Protein AF-A0A967Z5V2-F1 (afdb_monomer)

Secondary structure (DSSP, 8-state):
-------------------------------------------------------------------------HHHHHHHHHHHHHHT-GGGGHHHHHHHHT-SSSPPPHHHHHHHHHHHHHTTTS-------HHHHHHHHHHHHHT--------HHHHHHHHHHHHHHHT-GGGHHHHHHHTT-SS----HHHHHHHHHHHHHHTTS--SS---HHHHHHHHHHTT--------------HHHHHHHHHHHHHHTTS-HHHHHHHHHHHTTT-TT-B-TTT--BTTTTB-HHHHHHTT--TGGGGT-HHHHHHHHHHHHHHHHHHHHHTTPPTTSHHHHHHHHHHHHT-HHHHHHHHHHHHHTT----SHHHHHHHHHHTHHHHHHHHHHHHSS---HHHHHHHHHHHHHHHHHHH-S------

Radius of gyration: 32.06 Å; Cα contacts (8 Å, |Δi|>4): 395; chains: 1; bounding box: 73×104×70 Å

Mean predicted aligned error: 20.61 Å

Structure (mmCIF, N/CA/C/O backbone):
data_AF-A0A967Z5V2-F1
#
_entry.id   AF-A0A967Z5V2-F1
#
loop_
_atom_site.group_PDB
_atom_site.id
_atom_site.type_symbol
_atom_site.label_atom_id
_atom_site.label_alt_id
_atom_site.label_comp_id
_atom_site.label_asym_id
_atom_site.label_entity_id
_atom_site.label_seq_id
_atom_site.pdbx_PDB_ins_code
_atom_site.Cartn_x
_atom_site.Cartn_y
_atom_site.Cartn_z
_atom_site.occupancy
_atom_site.B_iso_or_equiv
_atom_site.auth_seq_id
_atom_site.auth_comp_id
_atom_site.auth_asym_id
_atom_site.auth_atom_id
_atom_site.pdbx_PDB_model_num
ATOM 1 N N . MET A 1 1 ? -9.690 -40.689 37.934 1.00 32.94 1 MET A N 1
ATOM 2 C CA . MET A 1 1 ? -8.484 -40.834 38.774 1.00 32.94 1 MET A CA 1
ATOM 3 C C . MET A 1 1 ? -7.448 -39.898 38.185 1.00 32.94 1 MET A C 1
ATOM 5 O O . MET A 1 1 ? -6.985 -40.228 37.106 1.00 32.94 1 MET A O 1
ATOM 9 N N . ILE A 1 2 ? -7.162 -38.769 38.852 1.00 35.41 2 ILE A N 1
ATOM 10 C CA . ILE A 1 2 ? -6.239 -37.698 38.407 1.00 35.41 2 ILE A CA 1
ATOM 11 C C . ILE A 1 2 ? -6.717 -37.036 37.087 1.00 35.41 2 ILE A C 1
ATOM 13 O O . ILE A 1 2 ? -6.648 -37.658 36.034 1.00 35.41 2 ILE A O 1
ATOM 17 N N . ASP A 1 3 ? -7.366 -35.870 37.028 1.00 33.66 3 ASP A N 1
ATOM 18 C CA . ASP A 1 3 ? -7.428 -34.657 37.876 1.00 33.66 3 ASP A CA 1
ATOM 19 C C . ASP A 1 3 ? -6.303 -33.624 37.642 1.00 33.66 3 ASP A C 1
ATOM 21 O O . ASP A 1 3 ? -5.166 -33.997 37.370 1.00 33.66 3 ASP A O 1
ATOM 25 N N . LEU A 1 4 ? -6.678 -32.342 37.765 1.00 36.19 4 LEU A N 1
ATOM 26 C CA . LEU A 1 4 ? -5.901 -31.099 37.626 1.00 36.19 4 LEU A CA 1
ATOM 27 C C . LEU A 1 4 ? -5.183 -30.845 36.282 1.00 36.19 4 LEU A C 1
ATOM 29 O O . LEU A 1 4 ? -4.188 -31.477 35.945 1.00 36.19 4 LEU A O 1
ATOM 33 N N . PHE A 1 5 ? -5.634 -29.809 35.565 1.00 34.53 5 PHE A N 1
ATOM 34 C CA . PHE A 1 5 ? -4.897 -28.534 35.483 1.00 34.53 5 PHE A CA 1
ATOM 35 C C . PHE A 1 5 ? -5.793 -27.438 34.882 1.00 34.53 5 PHE A C 1
ATOM 37 O O . PHE A 1 5 ? -6.300 -27.573 33.769 1.00 34.53 5 PHE A O 1
ATOM 44 N N . GLU A 1 6 ? -5.970 -26.345 35.620 1.00 39.94 6 GLU A N 1
ATOM 45 C CA . GLU A 1 6 ? -6.550 -25.100 35.114 1.00 39.94 6 GLU A CA 1
ATOM 46 C C . GLU A 1 6 ? -5.438 -24.287 34.422 1.00 39.94 6 GLU A C 1
ATOM 48 O O . GLU A 1 6 ? -4.336 -24.178 34.960 1.00 39.94 6 GLU A O 1
ATOM 53 N N . GLU A 1 7 ? -5.694 -23.722 33.236 1.00 40.81 7 GLU A N 1
ATOM 54 C CA . GLU A 1 7 ? -4.799 -22.723 32.624 1.00 40.81 7 GLU A CA 1
ATOM 55 C C . GLU A 1 7 ? -5.386 -21.319 32.828 1.00 40.81 7 GLU A C 1
ATOM 57 O O . GLU A 1 7 ? -6.414 -20.964 32.246 1.00 40.81 7 GLU A O 1
ATOM 62 N N . GLU A 1 8 ? -4.712 -20.521 33.658 1.00 39.97 8 GLU A N 1
ATOM 63 C CA . GLU A 1 8 ? -5.043 -19.119 33.928 1.00 39.97 8 GLU A CA 1
ATOM 64 C C . GLU A 1 8 ? -4.917 -18.222 32.676 1.00 39.97 8 GLU A C 1
ATOM 66 O O . GLU A 1 8 ? -4.163 -18.524 31.740 1.00 39.97 8 GLU A O 1
ATOM 71 N N . PRO A 1 9 ? -5.632 -17.080 32.624 1.00 34.69 9 PRO A N 1
ATOM 72 C CA . PRO A 1 9 ? -5.496 -16.135 31.525 1.00 34.69 9 PRO A CA 1
ATOM 73 C C . PRO A 1 9 ? -4.104 -15.489 31.522 1.00 34.69 9 PRO A C 1
ATOM 75 O O . PRO A 1 9 ? -3.750 -14.745 32.429 1.00 34.69 9 PRO A O 1
ATOM 78 N N . LEU A 1 10 ? -3.341 -15.710 30.446 1.00 33.59 10 LEU A N 1
ATOM 79 C CA . LEU A 1 10 ? -2.061 -15.034 30.211 1.00 33.59 10 LEU A CA 1
ATOM 80 C C . LEU A 1 10 ? -2.239 -13.511 30.100 1.00 33.59 10 LEU A C 1
ATOM 82 O O . LEU A 1 10 ? -2.498 -12.982 29.010 1.00 33.59 10 LEU A O 1
ATOM 86 N N . GLU A 1 11 ? -2.035 -12.807 31.210 1.00 33.47 11 GLU A N 1
ATOM 87 C CA . GLU A 1 11 ? -1.727 -11.384 31.187 1.00 33.47 11 GLU A CA 1
ATOM 88 C C . GLU A 1 11 ? -0.411 -11.152 30.432 1.00 33.47 11 GLU A C 1
ATOM 90 O O . GLU A 1 11 ? 0.522 -11.958 30.466 1.00 33.47 11 GLU A O 1
ATOM 95 N N . VAL A 1 12 ? -0.355 -10.056 29.677 1.00 33.88 12 VAL A N 1
ATOM 96 C CA . VAL A 1 12 ? 0.821 -9.689 28.884 1.00 33.88 12 VAL A CA 1
ATOM 97 C C . VAL A 1 12 ? 1.382 -8.406 29.465 1.00 33.88 12 VAL A C 1
ATOM 99 O O . VAL A 1 12 ? 1.051 -7.315 28.997 1.00 33.88 12 VAL A O 1
ATOM 102 N N . GLU A 1 13 ? 2.236 -8.552 30.477 1.00 32.06 13 GLU A N 1
ATOM 103 C CA . GLU A 1 13 ? 3.107 -7.462 30.905 1.00 32.06 13 GLU A CA 1
ATOM 104 C C . GLU A 1 13 ? 3.908 -6.950 29.702 1.00 32.06 13 GLU A C 1
ATOM 106 O O . GLU A 1 13 ? 4.476 -7.721 28.917 1.00 32.06 13 GLU A O 1
ATOM 111 N N . MET A 1 14 ? 3.938 -5.628 29.542 1.00 29.98 14 MET A N 1
ATOM 112 C CA . MET A 1 14 ? 4.887 -4.982 28.649 1.00 29.98 14 MET A CA 1
ATOM 113 C C . MET A 1 14 ? 6.067 -4.523 29.492 1.00 29.98 14 MET A C 1
ATOM 115 O O . MET A 1 14 ? 5.943 -3.551 30.228 1.00 29.98 14 MET A O 1
ATOM 119 N N . TYR A 1 15 ? 7.201 -5.204 29.354 1.00 30.62 15 TYR A N 1
ATOM 120 C CA . TYR A 1 15 ? 8.469 -4.639 29.795 1.00 30.62 15 TYR A CA 1
ATOM 121 C C . TYR A 1 15 ? 8.799 -3.435 28.906 1.00 30.62 15 TYR A C 1
ATOM 123 O O . TYR A 1 15 ? 8.935 -3.577 27.684 1.00 30.62 15 TYR A O 1
ATOM 131 N N . ASP A 1 16 ? 8.874 -2.268 29.541 1.00 34.50 16 ASP A N 1
ATOM 132 C CA . ASP A 1 16 ? 9.609 -1.103 29.050 1.00 34.50 16 ASP A CA 1
ATOM 133 C C . ASP A 1 16 ? 11.132 -1.369 29.142 1.00 34.50 16 ASP A C 1
ATOM 135 O O . ASP A 1 16 ? 11.561 -2.517 29.266 1.00 34.50 16 ASP A O 1
ATOM 139 N N . GLU A 1 17 ? 11.930 -0.300 29.077 1.00 33.25 17 GLU A N 1
ATOM 140 C CA . GLU A 1 17 ? 13.398 -0.256 29.159 1.00 33.25 17 GLU A CA 1
ATOM 141 C C . GLU A 1 17 ? 14.140 -0.481 27.826 1.00 33.25 17 GLU A C 1
ATOM 143 O O . GLU A 1 17 ? 14.387 -1.590 27.354 1.00 33.25 17 GLU A O 1
ATOM 148 N N . TYR A 1 18 ? 14.524 0.643 27.216 1.00 31.59 18 TYR A N 1
ATOM 149 C CA . TYR A 1 18 ? 15.940 0.956 27.016 1.00 31.59 18 TYR A CA 1
ATOM 150 C C . TYR A 1 18 ? 16.117 2.473 27.097 1.00 31.59 18 TYR A C 1
ATOM 152 O O . TYR A 1 18 ? 15.505 3.218 26.328 1.00 31.59 18 TYR A O 1
ATOM 160 N N . GLU A 1 19 ? 16.932 2.904 28.051 1.00 38.19 19 GLU A N 1
ATOM 161 C CA . GLU A 1 19 ? 17.383 4.284 28.213 1.00 38.19 19 GLU A CA 1
ATOM 162 C C . GLU A 1 19 ? 18.448 4.627 27.155 1.00 38.19 19 GLU A C 1
ATOM 164 O O . GLU A 1 19 ? 19.164 3.748 26.675 1.00 38.19 19 GLU A O 1
ATOM 169 N N . ASP A 1 20 ? 18.574 5.912 26.827 1.00 34.47 20 ASP A N 1
ATOM 170 C CA . ASP A 1 20 ? 19.781 6.516 26.249 1.00 34.47 20 ASP A CA 1
ATOM 171 C C . ASP A 1 20 ? 19.957 7.864 26.978 1.00 34.47 20 ASP A C 1
ATOM 173 O O . ASP A 1 20 ? 19.098 8.745 26.878 1.00 34.47 20 ASP A O 1
ATOM 177 N N . GLU A 1 21 ? 21.020 7.984 27.777 1.00 34.78 21 GLU A N 1
ATOM 178 C CA . GLU A 1 21 ? 21.309 9.139 28.648 1.00 34.78 21 GLU A CA 1
ATOM 179 C C . GLU A 1 21 ? 21.893 10.356 27.877 1.00 34.78 21 GLU A C 1
ATOM 181 O O . GLU A 1 21 ? 22.185 10.251 26.679 1.00 34.78 21 GLU A O 1
ATOM 186 N N . PRO A 1 22 ? 22.009 11.551 28.499 1.00 39.06 22 PRO A N 1
ATOM 187 C CA . PRO A 1 22 ? 22.212 12.800 27.764 1.00 39.06 22 PRO A CA 1
ATOM 188 C C . PRO A 1 22 ? 23.642 13.014 27.244 1.00 39.06 22 PRO A C 1
ATOM 190 O O . PRO A 1 22 ? 24.626 12.507 27.778 1.00 39.06 22 PRO A O 1
ATOM 193 N N . LEU A 1 23 ? 23.752 13.877 26.228 1.00 33.34 23 LEU A N 1
ATOM 194 C CA . LEU A 1 23 ? 25.000 14.551 25.867 1.00 33.34 23 LEU A CA 1
ATOM 195 C C . LEU A 1 23 ? 24.922 16.004 26.327 1.00 33.34 23 LEU A C 1
ATOM 197 O O . LEU A 1 23 ? 24.258 16.826 25.696 1.00 33.34 23 LEU A O 1
ATOM 201 N N . ASP A 1 24 ? 25.595 16.270 27.438 1.00 30.81 24 ASP A N 1
ATOM 202 C CA . ASP A 1 24 ? 25.698 17.584 28.064 1.00 30.81 24 ASP A CA 1
ATOM 203 C C . ASP A 1 24 ? 26.982 18.329 27.633 1.00 30.81 24 ASP A C 1
ATOM 205 O O . ASP A 1 24 ? 27.821 17.778 26.916 1.00 30.81 24 ASP A O 1
ATOM 209 N N . ALA A 1 25 ? 27.138 19.560 28.126 1.00 30.19 25 ALA A N 1
ATOM 210 C CA . ALA A 1 25 ? 28.312 20.434 28.014 1.00 30.19 25 ALA A CA 1
ATOM 211 C C . ALA A 1 25 ? 28.690 20.961 26.607 1.00 30.19 25 ALA A C 1
ATOM 213 O O . ALA A 1 25 ? 29.341 20.302 25.796 1.00 30.19 25 ALA A O 1
ATOM 214 N N . PHE A 1 26 ? 28.448 22.259 26.405 1.00 27.34 26 PHE A N 1
ATOM 215 C CA . PHE A 1 26 ? 29.510 23.251 26.644 1.00 27.34 26 PHE A CA 1
ATOM 216 C C . PHE A 1 26 ? 28.914 24.557 27.210 1.00 27.34 26 PHE A C 1
ATOM 218 O O . PHE A 1 26 ? 27.790 24.920 26.866 1.00 27.34 26 PHE A O 1
ATOM 225 N N . SER A 1 27 ? 29.672 25.227 28.085 1.00 30.36 27 SER A N 1
ATOM 226 C CA . SER A 1 27 ? 29.456 26.591 28.611 1.00 30.36 27 SER A CA 1
ATOM 227 C C . SER A 1 27 ? 29.681 27.660 27.507 1.00 30.36 27 SER A C 1
ATOM 229 O O . SER A 1 27 ? 29.982 27.291 26.371 1.00 30.36 27 SER A O 1
ATOM 231 N N . GLU A 1 28 ? 29.507 28.984 27.653 1.00 34.91 28 GLU A N 1
ATOM 232 C CA . GLU A 1 28 ? 29.630 29.979 28.756 1.00 34.91 28 GLU A CA 1
ATOM 233 C C . GLU A 1 28 ? 28.909 31.288 28.268 1.00 34.91 28 GLU A C 1
ATOM 235 O O . GLU A 1 28 ? 28.615 31.368 27.072 1.00 34.91 28 GLU A O 1
ATOM 240 N N . VAL A 1 29 ? 28.561 32.360 29.006 1.00 33.25 29 VAL A N 1
ATOM 241 C CA . VAL A 1 29 ? 28.863 32.894 30.364 1.00 33.25 29 VAL A CA 1
ATOM 242 C C . VAL A 1 29 ? 27.535 33.440 31.001 1.00 33.25 29 VAL A C 1
ATOM 244 O O . VAL A 1 29 ? 26.479 32.873 30.722 1.00 33.25 29 VAL A O 1
ATOM 247 N N . ASP A 1 30 ? 27.561 34.524 31.800 1.00 31.36 30 ASP A N 1
ATOM 248 C CA . ASP A 1 30 ? 26.495 35.026 32.705 1.00 31.36 30 ASP A CA 1
ATOM 249 C C . ASP A 1 30 ? 25.975 36.471 32.385 1.00 31.36 30 ASP A C 1
ATOM 251 O O . ASP A 1 30 ? 26.109 36.935 31.253 1.00 31.36 30 ASP A O 1
ATOM 255 N N . GLU A 1 31 ? 25.421 37.157 33.411 1.00 37.91 31 GLU A N 1
ATOM 256 C CA . GLU A 1 31 ? 24.871 38.542 33.504 1.00 37.91 31 GLU A CA 1
ATOM 257 C C . GLU A 1 31 ? 23.437 38.702 32.921 1.00 37.91 31 GLU A C 1
ATOM 259 O O . GLU A 1 31 ? 23.212 38.577 31.719 1.00 37.91 31 GLU A O 1
ATOM 264 N N . GLU A 1 32 ? 22.351 38.781 33.718 1.00 37.00 32 GLU A N 1
ATOM 265 C CA . GLU A 1 32 ? 21.925 39.846 34.675 1.00 37.00 32 GLU A CA 1
ATOM 266 C C . GLU A 1 32 ? 21.858 41.243 33.999 1.00 37.00 32 GLU A C 1
ATOM 268 O O . GLU A 1 32 ? 22.743 41.611 33.238 1.00 37.00 32 GLU A O 1
ATOM 273 N N . ASP A 1 33 ? 20.812 42.071 34.138 1.00 34.88 33 ASP A N 1
ATOM 274 C CA . ASP A 1 33 ? 19.979 42.355 35.321 1.00 34.88 33 ASP A CA 1
ATOM 275 C C . ASP A 1 33 ? 18.651 43.097 34.941 1.00 34.88 33 ASP A C 1
ATOM 277 O O . ASP A 1 33 ? 18.453 43.456 33.778 1.00 34.88 33 ASP A O 1
ATOM 281 N N . GLY A 1 34 ? 17.767 43.392 35.910 1.00 32.72 34 GLY A N 1
ATOM 282 C CA . GLY A 1 34 ? 16.680 44.398 35.817 1.00 32.72 34 GLY A CA 1
ATOM 283 C C . GLY A 1 34 ? 15.344 43.939 35.188 1.00 32.72 34 GLY A C 1
ATOM 284 O O . GLY A 1 34 ? 15.152 44.013 33.978 1.00 32.72 34 GLY A O 1
ATOM 285 N N . LEU A 1 35 ? 14.411 43.359 35.956 1.00 33.91 35 LEU A N 1
ATOM 286 C CA . LEU A 1 35 ? 13.369 44.015 36.784 1.00 33.91 35 LEU A CA 1
ATOM 287 C C . LEU A 1 35 ? 12.116 44.521 36.030 1.00 33.91 35 LEU A C 1
ATOM 289 O O . LEU A 1 35 ? 12.175 45.391 35.167 1.00 33.91 35 LEU A O 1
ATOM 293 N N . PHE A 1 36 ? 10.958 43.985 36.437 1.00 31.61 36 PHE A N 1
ATOM 294 C CA . PHE A 1 36 ? 9.620 44.535 36.182 1.00 31.61 36 PHE A CA 1
ATOM 295 C C . PHE A 1 36 ? 9.278 45.582 37.252 1.00 31.61 36 PHE A C 1
ATOM 297 O O . PHE A 1 36 ? 9.612 45.378 38.417 1.00 31.61 36 PHE A O 1
ATOM 304 N N . GLU A 1 37 ? 8.476 46.585 36.892 1.00 38.09 37 GLU A N 1
ATOM 305 C CA . GLU A 1 37 ? 7.497 47.171 37.816 1.00 38.09 37 GLU A CA 1
ATOM 306 C C . GLU A 1 37 ? 6.093 47.110 37.196 1.00 38.09 37 GLU A C 1
ATOM 308 O O . GLU A 1 37 ? 5.910 47.161 35.978 1.00 38.09 37 GLU A O 1
ATOM 313 N N . GLU A 1 38 ? 5.117 46.912 38.074 1.00 42.31 38 GLU A N 1
ATOM 314 C CA . GLU A 1 38 ? 3.677 46.814 37.821 1.00 42.31 38 GLU A CA 1
ATOM 315 C C . GLU A 1 38 ? 3.027 48.202 38.043 1.00 42.31 38 GLU A C 1
ATOM 317 O O . GLU A 1 38 ? 3.719 49.092 38.525 1.00 42.31 38 GLU A O 1
ATOM 322 N N . PHE A 1 39 ? 1.751 48.413 37.677 1.00 29.97 39 PHE A N 1
ATOM 323 C CA . PHE A 1 39 ? 0.719 49.157 38.452 1.00 29.97 39 PHE A CA 1
ATOM 324 C C . PHE A 1 39 ? -0.525 49.549 37.610 1.00 29.97 39 PHE A C 1
ATOM 326 O O . PHE A 1 39 ? -0.437 50.299 36.644 1.00 29.97 39 PHE A O 1
ATOM 333 N N . GLU A 1 40 ? -1.670 49.010 38.043 1.00 34.91 40 GLU A N 1
ATOM 334 C CA . GLU A 1 40 ? -3.048 49.554 38.131 1.00 34.91 40 GLU A CA 1
ATOM 335 C C . GLU A 1 40 ? -3.660 50.519 37.075 1.00 34.91 40 GLU A C 1
ATOM 337 O O . GLU A 1 40 ? -3.179 51.619 36.811 1.00 34.91 40 GLU A O 1
ATOM 342 N N . GLU A 1 41 ? -4.870 50.160 36.610 1.00 41.03 41 GLU A N 1
ATOM 343 C CA . GLU A 1 41 ? -5.928 51.105 36.184 1.00 41.03 41 GLU A CA 1
ATOM 344 C C . GLU A 1 41 ? -6.641 51.713 37.417 1.00 41.03 41 GLU A C 1
ATOM 346 O O . GLU A 1 41 ? -6.589 51.124 38.500 1.00 41.03 41 GLU A O 1
ATOM 351 N N . PRO A 1 42 ? -7.402 52.822 37.278 1.00 43.06 42 PRO A N 1
ATOM 352 C CA . PRO A 1 42 ? -8.865 52.633 37.297 1.00 43.06 42 PRO A CA 1
ATOM 353 C C . PRO A 1 42 ? -9.696 53.581 36.386 1.00 43.06 42 PRO A C 1
ATOM 355 O O . PRO A 1 42 ? -9.179 54.373 35.604 1.00 43.06 42 PRO A O 1
ATOM 358 N N . LEU A 1 43 ? -11.026 53.429 36.486 1.00 34.69 43 LEU A N 1
ATOM 359 C CA . LEU A 1 43 ? -12.097 53.876 35.574 1.00 34.69 43 LEU A CA 1
ATOM 360 C C . LEU A 1 43 ? -12.671 55.300 35.820 1.00 34.69 43 LEU A C 1
ATOM 362 O O . LEU A 1 43 ? -12.351 55.954 36.808 1.00 34.69 43 LEU A O 1
ATOM 366 N N . THR A 1 44 ? -13.671 55.662 34.988 1.00 34.72 44 THR A N 1
ATOM 367 C CA . THR A 1 44 ? -14.616 56.821 35.036 1.00 34.72 44 THR A CA 1
ATOM 368 C C . THR A 1 44 ? -14.099 58.144 34.428 1.00 34.72 44 THR A C 1
ATOM 370 O O . THR A 1 44 ? -12.896 58.349 34.346 1.00 34.72 44 THR A O 1
ATOM 373 N N . GLU A 1 45 ? -14.926 59.053 33.879 1.00 32.72 45 GLU A N 1
ATOM 374 C CA . GLU A 1 45 ? -16.402 59.209 33.904 1.00 32.72 45 GLU A CA 1
ATOM 375 C C . GLU A 1 45 ? -16.985 59.679 32.530 1.00 32.72 45 GLU A C 1
ATOM 377 O O . GLU A 1 45 ? -16.248 59.872 31.565 1.00 32.72 45 GLU A O 1
ATOM 382 N N . SER A 1 46 ? -18.315 59.812 32.404 1.00 34.06 46 SER A N 1
ATOM 383 C CA . SER A 1 46 ? -19.085 59.955 31.145 1.00 34.06 46 SER A CA 1
ATOM 384 C C . SER A 1 46 ? -19.665 61.353 30.854 1.00 34.06 46 SER A C 1
ATOM 386 O O . SER A 1 46 ? -20.083 62.027 31.792 1.00 34.06 46 SER A O 1
ATOM 388 N N . VAL A 1 47 ? -19.892 61.711 29.572 1.00 30.95 47 VAL A N 1
ATOM 389 C CA . VAL A 1 47 ? -20.809 62.814 29.173 1.00 30.95 47 VAL A CA 1
ATOM 390 C C . VAL A 1 47 ? -21.647 62.502 27.906 1.00 30.95 47 VAL A C 1
ATOM 392 O O . VAL A 1 47 ? -21.097 62.367 26.821 1.00 30.95 47 VAL A O 1
ATOM 395 N N . ALA A 1 48 ? -22.973 62.442 28.104 1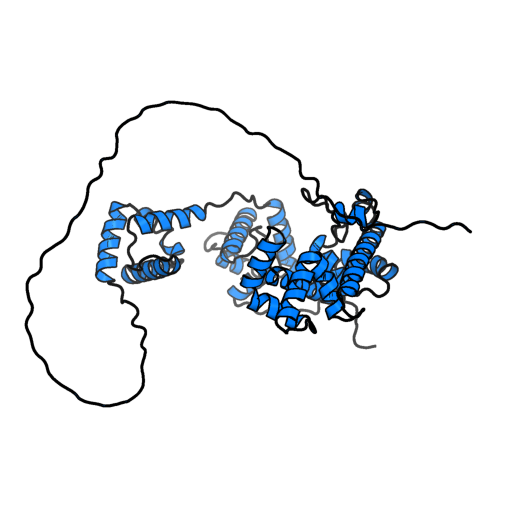.00 31.70 48 ALA A N 1
ATOM 396 C CA . ALA A 1 48 ? -24.151 62.749 27.251 1.00 31.70 48 ALA A CA 1
ATOM 397 C C . ALA A 1 48 ? -24.229 62.523 25.708 1.00 31.70 48 ALA A C 1
ATOM 399 O O . ALA A 1 48 ? -23.358 62.898 24.931 1.00 31.70 48 ALA A O 1
ATOM 400 N N . PHE A 1 49 ? -25.430 62.083 25.286 1.00 34.72 49 PHE A N 1
ATOM 401 C CA . PHE A 1 49 ? -26.032 62.156 23.935 1.00 34.72 49 PHE A CA 1
ATOM 402 C C . PHE A 1 49 ? -27.265 63.089 23.941 1.00 34.72 49 PHE A C 1
ATOM 404 O O . PHE A 1 49 ? -27.833 63.320 25.011 1.00 34.72 49 PHE A O 1
ATOM 411 N N . PRO A 1 50 ? -27.676 63.607 22.767 1.00 43.44 50 PRO A N 1
ATOM 412 C CA . PRO A 1 50 ? -29.083 63.511 22.299 1.00 43.44 50 PRO A CA 1
ATOM 413 C C . PRO A 1 50 ? -29.197 63.326 20.752 1.00 43.44 50 PRO A C 1
ATOM 415 O O . PRO A 1 50 ? -28.186 63.468 20.070 1.00 43.44 50 PRO A O 1
ATOM 418 N N . GLU A 1 51 ? -30.325 63.067 20.062 1.00 37.50 51 GLU A N 1
ATOM 419 C CA . GLU A 1 51 ? -31.682 62.506 20.322 1.00 37.50 51 GLU A CA 1
ATOM 420 C C . GLU A 1 51 ? -32.361 62.196 18.941 1.00 37.50 51 GLU A C 1
ATOM 422 O O . GLU A 1 51 ? -31.748 62.451 17.905 1.00 37.50 51 GLU A O 1
ATOM 427 N N . SER A 1 52 ? -33.626 61.724 18.914 1.00 33.69 52 SER A N 1
ATOM 428 C CA . SER A 1 52 ? -34.525 61.454 17.744 1.00 33.69 52 SER A CA 1
ATOM 429 C C . SER A 1 52 ? -34.172 60.245 16.826 1.00 33.69 52 SER A C 1
ATOM 431 O O . SER A 1 52 ? -33.013 60.107 16.451 1.00 33.69 52 SER A O 1
ATOM 433 N N . MET A 1 53 ? -35.037 59.264 16.473 1.00 31.27 53 MET A N 1
ATOM 434 C CA . MET A 1 53 ? -36.523 59.084 16.459 1.00 31.27 53 MET A CA 1
ATOM 435 C C . MET A 1 53 ? -37.221 59.753 15.245 1.00 31.27 53 MET A C 1
ATOM 437 O O . MET A 1 53 ? -36.824 60.857 14.884 1.00 31.27 53 MET A O 1
ATOM 441 N N . ASP A 1 54 ? -38.250 59.201 14.577 1.00 34.12 54 ASP A N 1
ATOM 442 C CA . ASP A 1 54 ? -38.975 57.907 14.704 1.00 34.12 54 ASP A CA 1
ATOM 443 C C . ASP A 1 54 ? -38.397 56.824 13.731 1.00 34.12 54 ASP A C 1
ATOM 445 O O . ASP A 1 54 ? -37.176 56.689 13.739 1.00 34.12 54 ASP A O 1
ATOM 449 N N . GLU A 1 55 ? -39.055 55.962 12.923 1.00 38.69 55 GLU A N 1
ATOM 450 C CA . GLU A 1 55 ? -40.460 55.670 12.523 1.00 38.69 55 GLU A CA 1
ATOM 451 C C . GLU A 1 55 ? -40.598 54.177 12.070 1.00 38.69 55 GLU A C 1
ATOM 453 O O . GLU A 1 55 ? -39.611 53.440 12.075 1.00 38.69 55 GLU A O 1
ATOM 458 N N . TYR A 1 56 ? -41.805 53.692 11.726 1.00 32.38 56 TYR A N 1
ATOM 459 C CA . TYR A 1 56 ? -42.132 52.280 11.401 1.00 32.38 56 TYR A CA 1
ATOM 460 C C . TYR A 1 56 ? -42.591 52.072 9.939 1.00 32.38 56 TYR A C 1
ATOM 462 O O . TYR A 1 56 ? -43.308 52.907 9.394 1.00 32.38 56 TYR A O 1
ATOM 470 N N . GLY A 1 57 ? -42.310 50.898 9.352 1.00 28.86 57 GLY A N 1
ATOM 471 C CA . GLY A 1 57 ? -42.920 50.444 8.090 1.00 28.86 57 GLY A CA 1
ATOM 472 C C . GLY A 1 57 ? -42.522 49.014 7.692 1.00 28.86 57 GLY A C 1
ATOM 473 O O . GLY A 1 57 ? -41.345 48.671 7.722 1.00 28.86 57 GLY A O 1
ATOM 474 N N . GLU A 1 58 ? -43.501 48.178 7.337 1.00 40.88 58 GLU A N 1
ATOM 475 C CA . GLU A 1 58 ? -43.311 46.779 6.909 1.00 40.88 58 GLU A CA 1
ATOM 476 C C . GLU A 1 58 ? -43.036 46.671 5.398 1.00 40.88 58 GLU A C 1
ATOM 478 O O . GLU A 1 58 ? -43.612 47.435 4.623 1.00 40.88 58 GLU A O 1
ATOM 483 N N . LEU A 1 59 ? -42.251 45.669 4.975 1.00 32.53 59 LEU A N 1
ATOM 484 C CA . LEU A 1 59 ? -42.612 44.722 3.901 1.00 32.53 59 LEU A CA 1
ATOM 485 C C . LEU A 1 59 ? -41.594 43.565 3.809 1.00 32.53 59 LEU A C 1
ATOM 487 O O . LEU A 1 59 ? -40.452 43.690 4.246 1.00 32.53 59 LEU A O 1
ATOM 491 N N . GLU A 1 60 ? -42.037 42.432 3.262 1.00 47.44 60 GLU A N 1
ATOM 492 C CA . GLU A 1 60 ? -41.332 41.142 3.210 1.00 47.44 60 GLU A CA 1
ATOM 493 C C . GLU A 1 60 ? -41.095 40.739 1.742 1.00 47.44 60 GLU A C 1
ATOM 495 O O . GLU A 1 60 ? -42.063 40.557 1.006 1.00 47.44 60 GLU A O 1
ATOM 500 N N . GLU A 1 61 ? -39.835 40.601 1.303 1.00 36.41 61 GLU A N 1
ATOM 501 C CA . GLU A 1 61 ? -39.479 39.925 0.041 1.00 36.41 61 GLU A CA 1
ATOM 502 C C . GLU A 1 61 ? -38.013 39.419 0.056 1.00 36.41 61 GLU A C 1
ATOM 504 O O . GLU A 1 61 ? -37.168 39.951 0.778 1.00 36.41 61 GLU A O 1
ATOM 509 N N . ASP A 1 62 ? -37.734 38.344 -0.691 1.00 37.62 62 ASP A N 1
ATOM 510 C CA . ASP A 1 62 ? -36.519 37.508 -0.602 1.00 37.62 62 ASP A CA 1
ATOM 511 C C . ASP A 1 62 ? -35.309 37.979 -1.457 1.00 37.62 62 ASP A C 1
ATOM 513 O O . ASP A 1 62 ? -35.467 38.713 -2.428 1.00 37.62 62 ASP A O 1
ATOM 517 N N . LEU A 1 63 ? -34.129 37.377 -1.184 1.00 42.09 63 LEU A N 1
ATOM 518 C CA . LEU A 1 63 ? -32.870 37.366 -1.982 1.00 42.09 63 LEU A CA 1
ATOM 519 C C . LEU A 1 63 ? -32.107 38.717 -2.020 1.00 42.09 63 LEU A C 1
ATOM 521 O O . LEU A 1 63 ? -32.617 39.722 -2.489 1.00 42.09 63 LEU A O 1
ATOM 525 N N . TYR A 1 64 ? -30.845 38.841 -1.592 1.00 34.81 64 TYR A N 1
ATOM 526 C CA . TYR A 1 64 ? -29.664 38.043 -1.949 1.00 34.81 64 TYR A CA 1
ATOM 527 C C . TYR A 1 64 ? -28.532 38.220 -0.909 1.00 34.81 64 TYR A C 1
ATOM 529 O O . TYR A 1 64 ? -28.080 39.343 -0.691 1.00 34.81 64 TYR A O 1
ATOM 537 N N . ASP A 1 65 ? -27.992 37.127 -0.356 1.00 35.31 65 ASP A N 1
ATOM 538 C CA . ASP A 1 65 ? -26.697 37.148 0.352 1.00 35.31 65 ASP A CA 1
ATOM 539 C C . ASP A 1 65 ? -25.546 37.192 -0.674 1.00 35.31 65 ASP A C 1
ATOM 541 O O . ASP A 1 65 ? -25.017 36.157 -1.093 1.00 35.31 65 ASP A O 1
ATOM 545 N N . GLU A 1 66 ? -25.147 38.391 -1.103 1.00 40.22 66 GLU A N 1
ATOM 546 C CA . GLU A 1 66 ? -23.844 38.582 -1.749 1.00 40.22 66 GLU A CA 1
ATOM 547 C C . GLU A 1 66 ? -22.747 38.664 -0.675 1.00 40.22 66 GLU A C 1
ATOM 549 O O . GLU A 1 66 ? -22.668 39.631 0.085 1.00 40.22 66 GLU A O 1
ATOM 554 N N . GLU A 1 67 ? -21.863 37.659 -0.617 1.00 42.16 67 GLU A N 1
ATOM 555 C CA . GLU A 1 67 ? -20.613 37.754 0.148 1.00 42.16 67 GLU A CA 1
ATOM 556 C C . GLU A 1 67 ? -19.743 38.877 -0.446 1.00 42.16 67 GLU A C 1
ATOM 558 O O . GLU A 1 67 ? -19.013 38.670 -1.419 1.00 42.16 67 GLU A O 1
ATOM 563 N N . ILE A 1 68 ? -19.800 40.070 0.152 1.00 39.97 68 ILE A N 1
ATOM 564 C CA . ILE A 1 68 ? -18.928 41.195 -0.204 1.00 39.97 68 ILE A CA 1
ATOM 565 C C . ILE A 1 68 ? -17.479 40.826 0.170 1.00 39.97 68 ILE A C 1
ATOM 567 O O . ILE A 1 68 ? -17.042 41.043 1.303 1.00 39.97 68 ILE A O 1
ATOM 571 N N . GLU A 1 69 ? -16.710 40.261 -0.774 1.00 49.44 69 GLU A N 1
ATOM 572 C CA . GLU A 1 69 ? -15.249 40.166 -0.634 1.00 49.44 69 GLU A CA 1
ATOM 573 C C . GLU A 1 69 ? -14.697 41.586 -0.407 1.00 49.44 69 GLU A C 1
ATOM 575 O O . GLU A 1 69 ? -14.907 42.461 -1.246 1.00 49.44 69 GLU A O 1
ATOM 580 N N . GLU A 1 70 ? -13.966 41.823 0.696 1.00 56.31 70 GLU A N 1
ATOM 581 C CA . GLU A 1 70 ? -13.281 43.107 0.931 1.00 56.31 70 GLU A CA 1
ATOM 582 C C . GLU A 1 70 ? -12.384 43.449 -0.274 1.00 56.31 70 GLU A C 1
ATOM 584 O O . GLU A 1 70 ? -11.321 42.839 -0.465 1.00 56.31 70 GLU A O 1
ATOM 589 N N . GLU A 1 71 ? -12.803 44.426 -1.086 1.00 69.81 71 GLU A N 1
ATOM 590 C CA . GLU A 1 71 ? -12.063 44.823 -2.279 1.00 69.81 71 GLU A CA 1
ATOM 591 C C . GLU A 1 71 ? -10.685 45.373 -1.886 1.00 69.81 71 GLU A C 1
ATOM 593 O O . GLU A 1 71 ? -10.528 46.195 -0.976 1.00 69.81 71 GLU A O 1
ATOM 598 N N . ILE A 1 72 ? -9.646 44.877 -2.558 1.00 83.00 72 ILE A N 1
ATOM 599 C CA . ILE A 1 72 ? -8.272 45.224 -2.210 1.00 83.00 72 ILE A CA 1
ATOM 600 C C . ILE A 1 72 ? -7.891 46.575 -2.818 1.00 83.00 72 ILE A C 1
ATOM 602 O O . ILE A 1 72 ? -7.976 46.782 -4.022 1.00 83.00 72 ILE A O 1
ATOM 606 N N . ASP A 1 73 ? -7.396 47.481 -1.976 1.00 89.25 73 ASP A N 1
ATOM 607 C CA . ASP A 1 73 ? -6.845 48.785 -2.362 1.00 89.25 73 ASP A CA 1
ATOM 608 C C . ASP A 1 73 ? -5.532 48.596 -3.157 1.00 89.25 73 ASP A C 1
ATOM 610 O O . ASP A 1 73 ? -4.419 48.697 -2.623 1.00 89.25 73 ASP A O 1
ATOM 614 N N . LEU A 1 74 ? -5.677 48.247 -4.443 1.00 82.75 74 LEU A N 1
ATOM 615 C CA . LEU A 1 74 ? -4.592 47.975 -5.393 1.00 82.75 74 LEU A CA 1
ATOM 616 C C . LEU A 1 74 ? -3.638 49.162 -5.498 1.00 82.75 74 LEU A C 1
ATOM 618 O O . LEU A 1 74 ? -2.421 48.996 -5.479 1.00 82.75 74 LEU A O 1
ATOM 622 N N . ASP A 1 75 ? -4.186 50.370 -5.535 1.00 86.88 75 ASP A N 1
ATOM 623 C CA . ASP A 1 75 ? -3.453 51.617 -5.723 1.00 86.88 75 ASP A CA 1
ATOM 624 C C . ASP A 1 75 ? -2.485 51.886 -4.540 1.00 86.88 75 ASP A C 1
ATOM 626 O O . ASP A 1 75 ? -1.303 52.220 -4.707 1.00 86.88 75 ASP A O 1
ATOM 630 N N . LYS A 1 76 ? -2.919 51.614 -3.301 1.00 89.00 76 LYS A N 1
ATOM 631 C CA . LYS A 1 76 ? -2.050 51.548 -2.108 1.00 89.00 76 LYS A CA 1
ATOM 632 C C . LYS A 1 76 ? -1.113 50.347 -2.123 1.00 89.00 76 LYS A C 1
ATOM 634 O O . LYS A 1 76 ? 0.035 50.506 -1.697 1.00 89.00 76 LYS A O 1
ATOM 639 N N . ALA A 1 77 ? -1.552 49.179 -2.593 1.00 90.44 77 ALA A N 1
ATOM 640 C CA . ALA A 1 77 ? -0.719 47.982 -2.660 1.00 90.44 77 ALA A CA 1
ATOM 641 C C . ALA A 1 77 ? 0.486 48.185 -3.594 1.00 90.44 77 ALA A C 1
ATOM 643 O O . ALA A 1 77 ? 1.624 47.978 -3.168 1.00 90.44 77 ALA A O 1
ATOM 644 N N . VAL A 1 78 ? 0.272 48.711 -4.804 1.00 90.06 78 VAL A N 1
ATOM 645 C CA . VAL A 1 78 ? 1.309 49.111 -5.772 1.00 90.06 78 VAL A CA 1
ATOM 646 C C . VAL A 1 78 ? 2.269 50.126 -5.148 1.00 90.06 78 VAL A C 1
ATOM 648 O O . VAL A 1 78 ? 3.479 49.881 -5.080 1.00 90.06 78 VAL A O 1
ATOM 651 N N . ARG A 1 79 ? 1.756 51.236 -4.590 1.00 90.81 79 ARG A N 1
ATOM 652 C CA . ARG A 1 79 ? 2.588 52.250 -3.909 1.00 90.81 79 ARG A CA 1
ATOM 653 C C . ARG A 1 79 ? 3.450 51.656 -2.790 1.00 90.81 79 ARG A C 1
ATOM 655 O O . ARG A 1 79 ? 4.633 51.986 -2.673 1.00 90.81 79 ARG A O 1
ATOM 662 N N . ARG A 1 80 ? 2.885 50.773 -1.961 1.00 92.56 80 ARG A N 1
ATOM 663 C CA . ARG A 1 80 ? 3.596 50.136 -0.841 1.00 92.56 80 ARG A CA 1
ATOM 664 C C . ARG A 1 80 ? 4.563 49.043 -1.305 1.00 92.56 80 ARG A C 1
ATOM 666 O O . ARG A 1 80 ? 5.618 48.909 -0.687 1.00 92.56 80 ARG A O 1
ATOM 673 N N . ASN A 1 81 ? 4.283 48.339 -2.400 1.00 92.25 81 ASN A N 1
ATOM 674 C CA . ASN A 1 81 ? 5.203 47.380 -3.013 1.00 92.25 81 ASN A CA 1
ATOM 675 C C . ASN A 1 81 ? 6.431 48.079 -3.612 1.00 92.25 81 ASN A C 1
ATOM 677 O O . ASN A 1 81 ? 7.550 47.697 -3.272 1.00 92.25 81 ASN A O 1
ATOM 681 N N . ARG A 1 82 ? 6.259 49.174 -4.370 1.00 89.38 82 ARG A N 1
ATOM 682 C CA . ARG A 1 82 ? 7.372 50.018 -4.862 1.00 89.38 82 ARG A CA 1
ATOM 683 C C . ARG A 1 82 ? 8.271 50.538 -3.726 1.00 89.38 82 ARG A C 1
ATOM 685 O O . ARG A 1 82 ? 9.491 50.626 -3.879 1.00 89.38 82 ARG A O 1
ATOM 692 N N . PHE A 1 83 ? 7.685 50.883 -2.575 1.00 91.00 83 PHE A N 1
ATOM 693 C CA . PHE A 1 83 ? 8.422 51.322 -1.382 1.00 91.00 83 PHE A CA 1
ATOM 694 C C . PHE A 1 83 ? 9.177 50.169 -0.699 1.00 91.00 83 PHE A C 1
ATOM 696 O O . PHE A 1 83 ? 10.392 50.250 -0.490 1.00 91.00 83 PHE A O 1
ATOM 703 N N . TRP A 1 84 ? 8.482 49.081 -0.354 1.00 90.50 84 TRP A N 1
ATOM 704 C CA . TRP A 1 84 ? 9.079 47.963 0.379 1.00 90.50 84 TRP A CA 1
ATOM 705 C C . TRP A 1 84 ? 10.042 47.132 -0.472 1.00 90.50 84 TRP A C 1
ATOM 707 O O . TRP A 1 84 ? 11.038 46.653 0.065 1.00 90.50 84 TRP A O 1
ATOM 717 N N . GLY A 1 85 ? 9.826 47.014 -1.782 1.00 87.06 85 GLY A N 1
ATOM 718 C CA . GLY A 1 85 ? 10.728 46.302 -2.690 1.00 87.06 85 GLY A CA 1
ATOM 719 C C . GLY A 1 85 ? 12.100 46.955 -2.808 1.00 87.06 85 GLY A C 1
ATOM 720 O O . GLY A 1 85 ? 13.110 46.249 -2.868 1.00 87.06 85 GLY A O 1
ATOM 721 N N . LYS A 1 86 ? 12.158 48.289 -2.706 1.00 84.69 86 LYS A N 1
ATOM 722 C CA . LYS A 1 86 ? 13.404 49.046 -2.514 1.00 84.69 86 LYS A CA 1
ATOM 723 C C . LYS A 1 86 ? 13.940 48.881 -1.086 1.00 84.69 86 LYS A C 1
ATOM 725 O O . LYS A 1 86 ? 15.058 48.400 -0.911 1.00 84.69 86 LYS A O 1
ATOM 730 N N . LYS A 1 87 ? 13.142 49.203 -0.056 1.00 84.69 87 LYS A N 1
ATOM 731 C CA . LYS A 1 87 ? 13.586 49.242 1.358 1.00 84.69 87 LYS A CA 1
ATOM 732 C C . LYS A 1 87 ? 14.022 47.882 1.930 1.00 84.69 87 LYS A C 1
ATOM 734 O O . LYS A 1 87 ? 14.916 47.833 2.767 1.00 84.69 87 LYS A O 1
ATOM 739 N N . LEU A 1 88 ? 13.423 46.780 1.477 1.00 84.75 88 LEU A N 1
ATOM 740 C CA . LEU A 1 88 ? 13.752 45.399 1.868 1.00 84.75 88 LEU A CA 1
ATOM 741 C C . LEU A 1 88 ? 14.560 44.648 0.796 1.00 84.75 88 LEU A C 1
ATOM 743 O O . LEU A 1 88 ? 14.820 43.452 0.954 1.00 84.75 88 LEU A O 1
ATOM 747 N N . ARG A 1 89 ? 14.908 45.342 -0.299 1.00 83.12 89 ARG A N 1
ATOM 748 C CA . ARG A 1 89 ? 15.611 44.840 -1.490 1.00 83.12 89 ARG A CA 1
ATOM 749 C C . ARG A 1 89 ? 14.974 43.609 -2.155 1.00 83.12 89 ARG A C 1
ATOM 751 O O . ARG A 1 89 ? 15.659 42.915 -2.904 1.00 83.12 89 ARG A O 1
ATOM 758 N N . TRP A 1 90 ? 13.685 43.329 -1.930 1.00 85.94 90 TRP A N 1
ATOM 759 C CA . TRP A 1 90 ? 13.052 42.124 -2.483 1.00 85.94 90 TRP A CA 1
ATOM 760 C C . TRP A 1 90 ? 12.919 42.145 -4.009 1.00 85.94 90 TRP A C 1
ATOM 762 O O . TRP A 1 90 ? 12.909 41.072 -4.602 1.00 85.94 90 TRP A O 1
ATOM 772 N N . HIS A 1 91 ? 12.957 43.321 -4.654 1.00 80.62 91 HIS A N 1
ATOM 773 C CA . HIS A 1 91 ? 13.026 43.422 -6.120 1.00 80.62 91 HIS A CA 1
ATOM 774 C C . HIS A 1 91 ? 14.219 42.657 -6.727 1.00 80.62 91 HIS A C 1
ATOM 776 O O . HIS A 1 91 ? 14.115 42.107 -7.818 1.00 80.62 91 HIS A O 1
ATOM 782 N N . ALA A 1 92 ? 15.335 42.527 -5.993 1.00 73.44 92 ALA A N 1
ATOM 783 C CA . ALA A 1 92 ? 16.495 41.728 -6.409 1.00 73.44 92 ALA A CA 1
ATOM 784 C C . ALA A 1 92 ? 16.241 40.200 -6.395 1.00 73.44 92 ALA A C 1
ATOM 786 O O . ALA A 1 92 ? 17.162 39.408 -6.591 1.00 73.44 92 ALA A O 1
ATOM 787 N N . HIS A 1 93 ? 15.003 39.782 -6.126 1.00 78.12 93 HIS A N 1
ATOM 788 C CA . HIS A 1 93 ? 14.545 38.398 -6.129 1.00 78.12 93 HIS A CA 1
ATOM 789 C C . HIS A 1 93 ? 13.257 38.206 -6.947 1.00 78.12 93 HIS A C 1
ATOM 791 O O . HIS A 1 93 ? 12.628 37.157 -6.809 1.00 78.12 93 HIS A O 1
ATOM 797 N N . ASN A 1 94 ? 12.868 39.165 -7.800 1.00 76.00 94 ASN A N 1
ATOM 798 C CA . ASN A 1 94 ? 11.692 39.038 -8.674 1.00 76.00 94 ASN A CA 1
ATOM 799 C C . ASN A 1 94 ? 11.726 37.738 -9.504 1.00 76.00 94 ASN A C 1
ATOM 801 O O . ASN A 1 94 ? 10.751 36.993 -9.462 1.00 76.00 94 ASN A O 1
ATOM 805 N N . GLU A 1 95 ? 12.906 37.350 -10.017 1.00 70.88 95 GLU A N 1
ATOM 806 C CA . GLU A 1 95 ? 13.225 36.040 -10.639 1.00 70.88 95 GLU A CA 1
ATOM 807 C C . GLU A 1 95 ? 12.770 34.784 -9.854 1.00 70.88 95 GLU A C 1
ATOM 809 O O . GLU A 1 95 ? 12.731 33.679 -10.393 1.00 70.88 95 GLU A O 1
ATOM 814 N N . ARG A 1 96 ? 12.453 34.920 -8.561 1.00 75.25 96 ARG A N 1
ATOM 815 C CA . ARG A 1 96 ? 11.936 33.857 -7.681 1.00 75.25 96 ARG A CA 1
ATOM 816 C C . ARG A 1 96 ? 10.577 34.184 -7.081 1.00 75.25 96 ARG A C 1
ATOM 818 O O . ARG A 1 96 ? 9.909 33.259 -6.633 1.00 75.25 96 ARG A O 1
ATOM 825 N N . ILE A 1 97 ? 10.195 35.459 -7.012 1.00 81.12 97 ILE A N 1
ATOM 826 C CA . ILE A 1 97 ? 8.900 35.909 -6.492 1.00 81.12 97 ILE A CA 1
ATOM 827 C C . ILE A 1 97 ? 7.818 35.692 -7.551 1.00 81.12 97 ILE A C 1
ATOM 829 O O . ILE A 1 97 ? 6.792 35.094 -7.240 1.00 81.12 97 ILE A O 1
ATOM 833 N N . GLU A 1 98 ? 8.073 36.083 -8.798 1.00 80.81 98 GLU A N 1
ATOM 834 C CA . GLU A 1 98 ? 7.128 35.979 -9.915 1.00 80.81 98 GLU A CA 1
ATOM 835 C C . GLU A 1 98 ? 6.727 34.506 -10.183 1.00 80.81 98 GLU A C 1
ATOM 837 O O . GLU A 1 98 ? 5.555 34.175 -9.949 1.00 80.81 98 GLU A O 1
ATOM 842 N N . PRO A 1 99 ? 7.656 33.555 -10.450 1.00 74.25 99 PRO A N 1
ATOM 843 C CA . PRO A 1 99 ? 7.313 32.130 -10.578 1.00 74.25 99 PRO A CA 1
ATOM 844 C C . PRO A 1 99 ? 6.783 31.461 -9.299 1.00 74.25 99 PRO A C 1
ATOM 846 O O . PRO A 1 99 ? 6.258 30.347 -9.347 1.00 74.25 99 PRO A O 1
ATOM 849 N N . PHE A 1 100 ? 6.947 32.085 -8.128 1.00 79.62 100 PHE A N 1
ATOM 850 C CA . PHE A 1 100 ? 6.399 31.585 -6.862 1.00 79.62 100 PHE A CA 1
ATOM 851 C C . PHE A 1 100 ? 4.946 32.024 -6.642 1.00 79.62 100 PHE A C 1
ATOM 853 O O . PHE A 1 100 ? 4.188 31.273 -6.026 1.00 79.62 100 PHE A O 1
ATOM 860 N N . LEU A 1 101 ? 4.565 33.200 -7.148 1.00 78.62 101 LEU A N 1
ATOM 861 C CA . LEU A 1 101 ? 3.188 33.700 -7.149 1.00 78.62 101 LEU A CA 1
ATOM 862 C C . LEU A 1 101 ? 2.347 33.084 -8.282 1.00 78.62 101 LEU A C 1
ATOM 864 O O . LEU A 1 101 ? 1.145 32.901 -8.105 1.00 78.62 101 LEU A O 1
ATOM 868 N N . GLY A 1 102 ? 2.982 32.687 -9.389 1.00 73.19 102 GLY A N 1
ATOM 869 C CA . GLY A 1 102 ? 2.353 31.960 -10.504 1.00 73.19 102 GLY A CA 1
ATOM 870 C C . GLY A 1 102 ? 2.829 32.395 -11.893 1.00 73.19 102 GLY A C 1
ATOM 871 O O . GLY A 1 102 ? 2.542 31.719 -12.877 1.00 73.19 102 GLY A O 1
ATOM 872 N N . PHE A 1 103 ? 3.587 33.486 -11.968 1.00 65.12 103 PHE A N 1
ATOM 873 C CA . PHE A 1 103 ? 4.074 34.101 -13.198 1.00 65.12 103 PHE A CA 1
ATOM 874 C C . PHE A 1 103 ? 5.372 33.418 -13.649 1.00 65.12 103 PHE A C 1
ATOM 876 O O . PHE A 1 103 ? 6.472 33.847 -13.310 1.00 65.12 103 PHE A O 1
ATOM 883 N N . ALA A 1 104 ? 5.242 32.275 -14.326 1.00 56.34 104 ALA A N 1
ATOM 884 C CA . ALA A 1 104 ? 6.389 31.494 -14.793 1.00 56.34 104 ALA A CA 1
ATOM 885 C C . ALA A 1 104 ? 6.990 32.036 -16.102 1.00 56.34 104 ALA A C 1
ATOM 887 O O . ALA A 1 104 ? 8.211 32.074 -16.234 1.00 56.34 104 ALA A O 1
ATOM 888 N N . ASP A 1 105 ? 6.130 32.470 -17.029 1.00 48.75 105 ASP A N 1
ATOM 889 C CA . ASP A 1 105 ? 6.487 32.702 -18.438 1.00 48.75 105 ASP A CA 1
ATOM 890 C C . ASP A 1 105 ? 6.219 34.148 -18.917 1.00 48.75 105 ASP A C 1
ATOM 892 O O . ASP A 1 105 ? 6.418 34.464 -20.088 1.00 48.75 105 ASP A O 1
ATOM 896 N N . TYR A 1 106 ? 5.767 35.043 -18.027 1.00 55.22 106 TYR A N 1
ATOM 897 C CA . TYR A 1 106 ? 5.583 36.473 -18.307 1.00 55.22 106 TYR A CA 1
ATOM 898 C C . TYR A 1 106 ? 5.818 37.333 -17.058 1.00 55.22 106 TYR A C 1
ATOM 900 O O . TYR A 1 106 ? 5.657 36.860 -15.934 1.00 55.22 106 TYR A O 1
ATOM 908 N N . CYS A 1 107 ? 6.175 38.604 -17.260 1.00 68.69 107 CYS A N 1
ATOM 909 C CA . CYS A 1 107 ? 6.239 39.601 -16.192 1.00 68.69 107 CYS A CA 1
ATOM 910 C C . CYS A 1 107 ? 4.855 40.263 -16.039 1.00 68.69 107 CYS A C 1
ATOM 912 O O . CYS A 1 107 ? 4.359 40.805 -17.032 1.00 68.69 107 CYS A O 1
ATOM 914 N N . PRO A 1 108 ? 4.207 40.209 -14.861 1.00 69.44 108 PRO A N 1
ATOM 915 C CA . PRO A 1 108 ? 2.931 40.878 -14.630 1.00 69.44 108 PRO A CA 1
ATOM 916 C C . PRO A 1 108 ? 3.111 42.397 -14.493 1.00 69.44 108 PRO A C 1
ATOM 918 O O . PRO A 1 108 ? 4.170 42.882 -14.092 1.00 69.44 108 PRO A O 1
ATOM 921 N N . ASP A 1 109 ? 2.044 43.149 -14.746 1.00 82.38 109 ASP A N 1
ATOM 922 C CA . ASP A 1 109 ? 1.926 44.522 -14.256 1.00 82.38 109 ASP A CA 1
ATOM 923 C C . ASP A 1 109 ? 1.830 44.559 -12.712 1.00 82.38 109 ASP A C 1
ATOM 925 O O . ASP A 1 109 ? 1.640 43.538 -12.041 1.00 82.38 109 ASP A O 1
ATOM 929 N N . GLU A 1 110 ? 1.979 45.746 -12.119 1.00 83.00 110 GLU A N 1
ATOM 930 C CA . GLU A 1 110 ? 2.047 45.885 -10.659 1.00 83.00 110 GLU A CA 1
ATOM 931 C C . GLU A 1 110 ? 0.708 45.616 -9.941 1.00 83.00 110 GLU A C 1
ATOM 933 O O . GLU A 1 110 ? 0.729 45.255 -8.760 1.00 83.00 110 GLU A O 1
ATOM 938 N N . GLU A 1 111 ? -0.435 45.743 -10.622 1.00 82.56 111 GLU A N 1
ATOM 939 C CA . GLU A 1 111 ? -1.765 45.482 -10.057 1.00 82.56 111 GLU A CA 1
ATOM 940 C C . GLU A 1 111 ? -2.056 43.978 -10.054 1.00 82.56 111 GLU A C 1
ATOM 942 O O . GLU A 1 111 ? -2.341 43.412 -8.998 1.00 82.56 111 GLU A O 1
ATOM 947 N N . THR A 1 112 ? -1.845 43.296 -11.183 1.00 75.12 112 THR A N 1
ATOM 948 C CA . THR A 1 112 ? -1.849 41.828 -11.296 1.00 75.12 112 THR A CA 1
ATOM 949 C C . THR A 1 112 ? -0.874 41.190 -10.298 1.00 75.12 112 THR A C 1
ATOM 951 O O . THR A 1 112 ? -1.190 40.187 -9.648 1.00 75.12 112 THR A O 1
ATOM 954 N N . PHE A 1 113 ? 0.308 41.788 -10.105 1.00 85.50 113 PHE A N 1
ATOM 955 C CA . PHE A 1 113 ? 1.262 41.358 -9.081 1.00 85.50 113 PHE A CA 1
ATOM 956 C C . PHE A 1 113 ? 0.686 41.512 -7.661 1.00 85.50 113 PHE A C 1
ATOM 958 O O . PHE A 1 113 ? 0.765 40.571 -6.866 1.00 85.50 113 PHE A O 1
ATOM 965 N N . ALA A 1 114 ? 0.073 42.657 -7.334 1.00 87.06 114 ALA A N 1
ATOM 966 C CA . ALA A 1 114 ? -0.557 42.890 -6.033 1.00 87.06 114 ALA A CA 1
ATOM 967 C C . ALA A 1 114 ? -1.728 41.924 -5.762 1.00 87.06 114 ALA A C 1
ATOM 969 O O . ALA A 1 114 ? -1.805 41.353 -4.670 1.00 87.06 114 ALA A O 1
ATOM 970 N N . GLN A 1 115 ? -2.576 41.655 -6.762 1.00 81.94 115 GLN A N 1
ATOM 971 C CA . GLN A 1 115 ? -3.652 40.657 -6.690 1.00 81.94 115 GLN A CA 1
ATOM 972 C C . GLN A 1 115 ? -3.106 39.258 -6.357 1.00 81.94 115 GLN A C 1
ATOM 974 O O . GLN A 1 115 ? -3.623 38.575 -5.469 1.00 81.94 115 GLN A O 1
ATOM 979 N N . ALA A 1 116 ? -2.017 38.831 -7.004 1.00 77.75 116 ALA A N 1
ATOM 980 C CA . ALA A 1 116 ? -1.403 37.535 -6.721 1.00 77.75 116 ALA A CA 1
ATOM 981 C C . ALA A 1 116 ? -0.745 37.467 -5.330 1.00 77.75 116 ALA A C 1
ATOM 983 O O . ALA A 1 116 ? -0.804 36.419 -4.677 1.00 77.75 116 ALA A O 1
ATOM 984 N N . VAL A 1 117 ? -0.173 38.571 -4.829 1.00 89.81 117 VAL A N 1
ATOM 985 C CA . VAL A 1 117 ? 0.304 38.665 -3.436 1.00 89.81 117 VAL A CA 1
ATOM 986 C C . VAL A 1 117 ? -0.864 38.531 -2.454 1.00 89.81 117 VAL A C 1
ATOM 988 O O . VAL A 1 117 ? -0.754 37.748 -1.509 1.00 89.81 117 VAL A O 1
ATOM 991 N N . ALA A 1 118 ? -1.999 39.193 -2.704 1.00 83.50 118 ALA A N 1
ATOM 992 C CA . ALA A 1 118 ? -3.208 39.069 -1.888 1.00 83.50 118 ALA A CA 1
ATOM 993 C C . ALA A 1 118 ? -3.744 37.625 -1.884 1.00 83.50 118 ALA A C 1
ATOM 995 O O . ALA A 1 118 ? -3.938 37.029 -0.821 1.00 83.50 118 ALA A O 1
ATOM 996 N N . ALA A 1 119 ? -3.878 36.998 -3.056 1.00 76.94 119 ALA A N 1
ATOM 997 C CA . ALA A 1 119 ? -4.266 35.592 -3.186 1.00 76.94 119 ALA A CA 1
ATOM 998 C C . ALA A 1 119 ? -3.278 34.619 -2.507 1.00 76.94 119 ALA A C 1
ATOM 1000 O O . ALA A 1 119 ? -3.695 33.564 -2.018 1.00 76.94 119 ALA A O 1
ATOM 1001 N N . TRP A 1 120 ? -1.982 34.945 -2.440 1.00 87.56 120 TRP A N 1
ATOM 1002 C CA . TRP A 1 120 ? -1.011 34.184 -1.648 1.00 87.56 120 TRP A CA 1
ATOM 1003 C C . TRP A 1 120 ? -1.206 34.403 -0.140 1.00 87.56 120 TRP A C 1
ATOM 1005 O O . TRP A 1 120 ? -1.230 33.430 0.613 1.00 87.56 120 TRP A O 1
ATOM 1015 N N . GLN A 1 121 ? -1.410 35.646 0.305 1.00 90.12 121 GLN A N 1
ATOM 1016 C CA . GLN A 1 121 ? -1.670 35.989 1.709 1.00 90.12 121 GLN A CA 1
ATOM 1017 C C . GLN A 1 121 ? -2.921 35.276 2.254 1.00 90.12 121 GLN A C 1
ATOM 1019 O O . GLN A 1 121 ? -2.821 34.643 3.310 1.00 90.12 121 GLN A O 1
ATOM 1024 N N . ARG A 1 122 ? -4.043 35.260 1.506 1.00 85.38 122 ARG A N 1
ATOM 1025 C CA . ARG A 1 122 ? -5.260 34.481 1.844 1.00 85.38 122 ARG A CA 1
ATOM 1026 C C . ARG A 1 122 ? -4.903 33.011 2.115 1.00 85.38 122 ARG A C 1
ATOM 1028 O O . ARG A 1 122 ? -5.169 32.483 3.192 1.00 85.38 122 ARG A O 1
ATOM 1035 N N . LYS A 1 123 ? -4.167 32.376 1.191 1.00 79.25 123 LYS A N 1
ATOM 1036 C CA . LYS A 1 123 ? -3.686 30.977 1.288 1.00 79.25 123 LYS A CA 1
ATOM 1037 C C . LYS A 1 123 ? -2.674 30.726 2.418 1.00 79.25 123 LYS A C 1
ATOM 1039 O O . LYS A 1 123 ? -2.266 29.581 2.616 1.00 79.25 123 LYS A O 1
ATOM 1044 N N . GLN A 1 124 ? -2.219 31.754 3.133 1.00 80.69 124 GLN A N 1
ATOM 1045 C CA . GLN A 1 124 ? -1.330 31.646 4.297 1.00 80.69 124 GLN A CA 1
ATOM 1046 C C . GLN A 1 124 ? -2.004 32.059 5.617 1.00 80.69 124 GLN A C 1
ATOM 1048 O O . GLN A 1 124 ? -1.329 32.064 6.652 1.00 80.69 124 GLN A O 1
ATOM 1053 N N . GLY A 1 125 ? -3.296 32.412 5.605 1.00 83.38 125 GLY A N 1
ATOM 1054 C CA . GLY A 1 125 ? -3.984 32.962 6.776 1.00 83.38 125 GLY A CA 1
ATOM 1055 C C . GLY A 1 125 ? -3.394 34.308 7.206 1.00 83.38 125 GLY A C 1
ATOM 1056 O O . GLY A 1 125 ? -3.086 34.505 8.377 1.00 83.38 125 GLY A O 1
ATOM 1057 N N . MET A 1 126 ? -3.124 35.195 6.245 1.00 87.12 126 MET A N 1
ATOM 1058 C CA . MET A 1 126 ? -2.643 36.562 6.475 1.00 87.12 126 MET A CA 1
ATOM 1059 C C . MET A 1 126 ? -3.645 37.568 5.912 1.00 87.12 126 MET A C 1
ATOM 1061 O O . MET A 1 126 ? -4.348 37.245 4.954 1.00 87.12 126 MET A O 1
ATOM 1065 N N . LYS A 1 127 ? -3.650 38.803 6.440 1.00 87.38 127 LYS A N 1
ATOM 1066 C CA . LYS A 1 127 ? -4.372 39.911 5.801 1.00 87.38 127 LYS A CA 1
ATOM 1067 C C . LYS A 1 127 ? -3.920 40.033 4.342 1.00 87.38 127 LYS A C 1
ATOM 1069 O O . LYS A 1 127 ? -2.721 40.069 4.066 1.00 87.38 127 LYS A O 1
ATOM 1074 N N . ALA A 1 128 ? -4.891 40.048 3.438 1.00 89.19 128 ALA A N 1
ATOM 1075 C CA . ALA A 1 128 ? -4.696 39.962 1.998 1.00 89.19 128 ALA A CA 1
ATOM 1076 C C . ALA A 1 128 ? -4.573 41.347 1.350 1.00 89.19 128 ALA A C 1
ATOM 1078 O O . ALA A 1 128 ? -5.297 41.668 0.419 1.00 89.19 128 ALA A O 1
ATOM 1079 N N . ASP A 1 129 ? -3.679 42.182 1.879 1.00 88.50 129 ASP A N 1
ATOM 1080 C CA . ASP A 1 129 ? -3.516 43.579 1.456 1.00 88.50 129 ASP A CA 1
ATOM 1081 C C . ASP A 1 129 ? -2.706 43.768 0.158 1.00 88.50 129 ASP A C 1
ATOM 1083 O O . ASP A 1 129 ? -2.512 44.898 -0.280 1.00 88.50 129 ASP A O 1
ATOM 1087 N N . GLY A 1 130 ? -2.203 42.686 -0.445 1.00 89.00 130 GLY A N 1
ATOM 1088 C CA . GLY A 1 130 ? -1.378 42.722 -1.653 1.00 89.00 130 GLY A CA 1
ATOM 1089 C C . GLY A 1 130 ? 0.061 43.199 -1.421 1.00 89.00 130 GLY A C 1
ATOM 1090 O O . GLY A 1 130 ? 0.808 43.369 -2.387 1.00 89.00 130 GLY A O 1
ATOM 1091 N N . ILE A 1 131 ? 0.483 43.421 -0.167 1.00 96.31 131 ILE A N 1
ATOM 1092 C CA . ILE A 1 131 ? 1.736 44.115 0.157 1.00 96.31 131 ILE A CA 1
ATOM 1093 C C . ILE A 1 131 ? 2.826 43.153 0.651 1.00 96.31 131 ILE A C 1
ATOM 1095 O O . ILE A 1 131 ? 2.754 42.546 1.727 1.00 96.31 131 ILE A O 1
ATOM 1099 N N . ILE A 1 132 ? 3.948 43.117 -0.076 1.00 94.44 132 ILE A N 1
ATOM 1100 C CA . ILE A 1 132 ? 5.189 42.453 0.348 1.00 94.44 132 ILE A CA 1
ATOM 1101 C C . ILE A 1 132 ? 5.948 43.356 1.346 1.00 94.44 132 ILE A C 1
ATOM 1103 O O . ILE A 1 132 ? 7.036 43.876 1.083 1.00 94.44 132 ILE A O 1
ATOM 1107 N N . GLY A 1 133 ? 5.340 43.568 2.518 1.00 91.69 133 GLY A N 1
ATOM 1108 C CA . GLY A 1 133 ? 5.943 44.237 3.676 1.00 91.69 133 GLY A CA 1
ATOM 1109 C C . GLY A 1 133 ? 6.887 43.315 4.467 1.00 91.69 133 GLY A C 1
ATOM 1110 O O . GLY A 1 133 ? 7.079 42.162 4.082 1.00 91.69 133 GLY A O 1
ATOM 1111 N N . PRO A 1 134 ? 7.473 43.760 5.597 1.00 89.31 134 PRO A N 1
ATOM 1112 C CA . PRO A 1 134 ? 8.496 42.998 6.326 1.00 89.31 134 PRO A CA 1
ATOM 1113 C C . PRO A 1 134 ? 8.074 41.577 6.731 1.00 89.31 134 PRO A C 1
ATOM 1115 O O . PRO A 1 134 ? 8.839 40.631 6.534 1.00 89.31 134 PRO A O 1
ATOM 1118 N N . ASN A 1 135 ? 6.846 41.407 7.233 1.00 87.12 135 ASN A N 1
ATOM 1119 C CA . ASN A 1 135 ? 6.325 40.104 7.660 1.00 87.12 135 ASN A CA 1
ATOM 1120 C C . ASN A 1 135 ? 5.983 39.198 6.468 1.00 87.12 135 ASN A C 1
ATOM 1122 O O . ASN A 1 135 ? 6.400 38.037 6.448 1.00 87.12 135 ASN A O 1
ATOM 1126 N N . THR A 1 136 ? 5.313 39.738 5.443 1.00 92.00 136 THR A N 1
ATOM 1127 C CA . THR A 1 136 ? 5.063 39.051 4.166 1.00 92.00 136 THR A CA 1
ATOM 1128 C C . THR A 1 136 ? 6.382 38.588 3.546 1.00 92.00 136 THR A C 1
ATOM 1130 O O . THR A 1 136 ? 6.538 37.409 3.244 1.00 92.00 136 THR A O 1
ATOM 1133 N N . TRP A 1 137 ? 7.388 39.465 3.471 1.00 91.81 137 TRP A N 1
ATOM 1134 C CA . TRP A 1 137 ? 8.708 39.156 2.924 1.00 91.81 137 TRP A CA 1
ATOM 1135 C C . TRP A 1 137 ? 9.463 38.110 3.748 1.00 91.81 137 TRP A C 1
ATOM 1137 O O . TRP A 1 137 ? 10.018 37.177 3.172 1.00 91.81 137 TRP A O 1
ATOM 1147 N N . LYS A 1 138 ? 9.452 38.194 5.087 1.00 84.75 138 LYS A N 1
ATOM 1148 C CA . LYS A 1 138 ? 10.032 37.162 5.969 1.00 84.75 138 LYS A CA 1
ATOM 1149 C C . LYS A 1 138 ? 9.396 35.795 5.694 1.00 84.75 138 LYS A C 1
ATOM 1151 O O . LYS A 1 138 ? 10.117 34.808 5.552 1.00 84.75 138 LYS A O 1
ATOM 1156 N N . ARG A 1 139 ? 8.066 35.729 5.558 1.00 82.00 139 ARG A N 1
ATOM 1157 C CA . ARG A 1 139 ? 7.330 34.472 5.343 1.00 82.00 139 ARG A CA 1
ATOM 1158 C C . ARG A 1 139 ? 7.476 33.930 3.915 1.00 82.00 139 ARG A C 1
ATOM 1160 O O . ARG A 1 139 ? 7.743 32.740 3.766 1.00 82.00 139 ARG A O 1
ATOM 1167 N N . MET A 1 140 ? 7.410 34.780 2.886 1.00 84.50 140 MET A N 1
ATOM 1168 C CA . MET A 1 140 ? 7.699 34.416 1.489 1.00 84.50 140 MET A CA 1
ATOM 1169 C C . MET A 1 140 ? 9.133 33.905 1.342 1.00 84.50 140 MET A C 1
ATOM 1171 O O . MET A 1 140 ? 9.343 32.823 0.799 1.00 84.50 140 MET A O 1
ATOM 1175 N N . ARG A 1 141 ? 10.122 34.615 1.906 1.00 80.88 141 ARG A N 1
ATOM 1176 C CA . ARG A 1 141 ? 11.527 34.188 1.884 1.00 80.88 141 ARG A CA 1
ATOM 1177 C C . ARG A 1 141 ? 11.711 32.844 2.592 1.00 80.88 141 ARG A C 1
ATOM 1179 O O . ARG A 1 141 ? 12.413 31.993 2.060 1.00 80.88 141 ARG A O 1
ATOM 1186 N N . THR A 1 142 ? 11.045 32.597 3.722 1.00 75.00 142 THR A N 1
ATOM 1187 C CA . THR A 1 142 ? 11.052 31.275 4.376 1.00 75.00 142 THR A CA 1
ATOM 1188 C C . THR A 1 142 ? 10.360 30.198 3.535 1.00 75.00 142 THR A C 1
ATOM 1190 O O . THR A 1 142 ? 10.870 29.086 3.465 1.00 75.00 142 THR A O 1
ATOM 1193 N N . ALA A 1 143 ? 9.269 30.494 2.824 1.00 72.56 143 ALA A N 1
ATOM 1194 C CA . ALA A 1 143 ? 8.635 29.542 1.906 1.00 72.56 143 ALA A CA 1
ATOM 1195 C C . ALA A 1 143 ? 9.517 29.226 0.674 1.00 72.56 143 ALA A C 1
ATOM 1197 O O . ALA A 1 143 ? 9.572 28.084 0.217 1.00 72.56 143 ALA A O 1
ATOM 1198 N N . MET A 1 144 ? 10.265 30.212 0.172 1.00 75.00 144 MET A N 1
ATOM 1199 C CA . MET A 1 144 ? 11.246 30.057 -0.911 1.00 75.00 144 MET A CA 1
ATOM 1200 C C . MET A 1 144 ? 12.515 29.324 -0.447 1.00 75.00 144 MET A C 1
ATOM 1202 O O . MET A 1 144 ? 13.032 28.473 -1.165 1.00 75.00 144 MET A O 1
ATOM 1206 N N . LEU A 1 145 ? 12.999 29.584 0.771 1.00 54.84 145 LEU A N 1
ATOM 1207 C CA . LEU A 1 145 ? 14.149 28.893 1.371 1.00 54.84 145 LEU A CA 1
ATOM 1208 C C . LEU A 1 145 ? 13.789 27.508 1.929 1.00 54.84 145 LEU A C 1
ATOM 1210 O O . LEU A 1 145 ? 14.655 26.639 1.994 1.00 54.84 145 LEU A O 1
ATOM 1214 N N . GLY A 1 146 ? 12.516 27.257 2.242 1.00 45.69 146 GLY A N 1
ATOM 1215 C CA . GLY A 1 146 ? 11.954 25.927 2.488 1.00 45.69 146 GLY A CA 1
ATOM 1216 C C . GLY A 1 146 ? 11.957 25.045 1.234 1.00 45.69 146 GLY A C 1
ATOM 1217 O O . GLY A 1 146 ? 12.022 23.823 1.345 1.00 45.69 146 GLY A O 1
ATOM 1218 N N . LYS A 1 147 ? 12.019 25.651 0.036 1.00 44.88 147 LYS A N 1
ATOM 1219 C CA . LYS A 1 147 ? 12.409 24.977 -1.215 1.00 44.88 147 LYS A CA 1
ATOM 1220 C C . LYS A 1 147 ? 13.938 24.843 -1.376 1.00 44.88 147 LYS A C 1
ATOM 1222 O O . LYS A 1 147 ? 14.406 24.641 -2.497 1.00 44.88 147 LYS A O 1
ATOM 1227 N N . ARG A 1 148 ? 14.746 24.896 -0.299 1.00 36.06 148 ARG A N 1
ATOM 1228 C CA . ARG A 1 148 ? 16.156 24.456 -0.350 1.00 36.06 148 ARG A CA 1
ATOM 1229 C C . ARG A 1 148 ? 16.184 23.023 -0.900 1.00 36.06 148 ARG A C 1
ATOM 1231 O O . ARG A 1 148 ? 15.581 22.138 -0.289 1.00 36.06 148 ARG A O 1
ATOM 1238 N N . PRO A 1 149 ? 16.866 22.754 -2.027 1.00 41.62 149 PRO A N 1
ATOM 1239 C CA . PRO A 1 149 ? 16.914 21.412 -2.575 1.00 41.62 149 PRO A CA 1
ATOM 1240 C C . PRO A 1 149 ? 17.716 20.527 -1.625 1.00 41.62 149 PRO A C 1
ATOM 1242 O O . PRO A 1 149 ? 18.942 20.629 -1.543 1.00 41.62 149 PRO A O 1
ATOM 1245 N N . SER A 1 150 ? 17.031 19.627 -0.917 1.00 35.44 150 SER A N 1
ATOM 1246 C CA . SER A 1 150 ? 17.713 18.525 -0.250 1.00 35.44 150 SER A CA 1
ATOM 1247 C C . SER A 1 150 ? 18.533 17.780 -1.30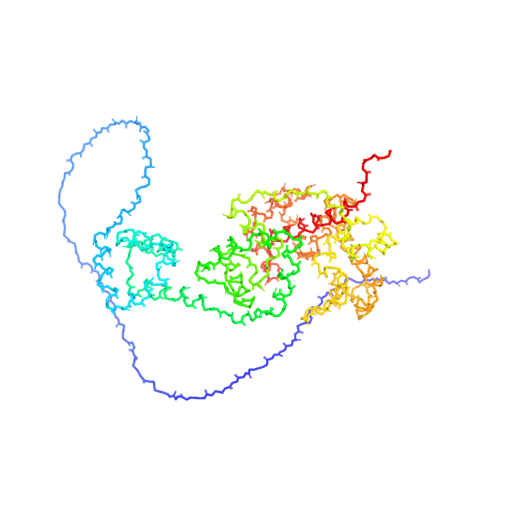3 1.00 35.44 150 SER A C 1
ATOM 1249 O O . SER A 1 150 ? 18.046 17.479 -2.399 1.00 35.44 150 SER A O 1
ATOM 1251 N N . LYS A 1 151 ? 19.809 17.509 -0.998 1.00 40.56 151 LYS A N 1
ATOM 1252 C CA . LYS A 1 151 ? 20.752 16.853 -1.917 1.00 40.56 151 LYS A CA 1
ATOM 1253 C C . LYS A 1 151 ? 20.468 15.347 -1.992 1.00 40.56 151 LYS A C 1
ATOM 1255 O O . LYS A 1 151 ? 21.331 14.510 -1.747 1.00 40.56 151 LYS A O 1
ATOM 1260 N N . ALA A 1 152 ? 19.228 15.007 -2.341 1.00 43.53 152 ALA A N 1
ATOM 1261 C CA . ALA A 1 152 ? 18.813 13.699 -2.805 1.00 43.53 152 ALA A CA 1
ATOM 1262 C C . ALA A 1 152 ? 19.516 13.439 -4.143 1.00 43.53 152 ALA A C 1
ATOM 1264 O O . ALA A 1 152 ? 18.973 13.705 -5.216 1.00 43.53 152 ALA A O 1
ATOM 1265 N N . THR A 1 153 ? 20.769 12.986 -4.057 1.00 58.09 153 THR A N 1
ATOM 1266 C CA . THR A 1 153 ? 21.643 12.703 -5.193 1.00 58.09 153 THR A CA 1
ATOM 126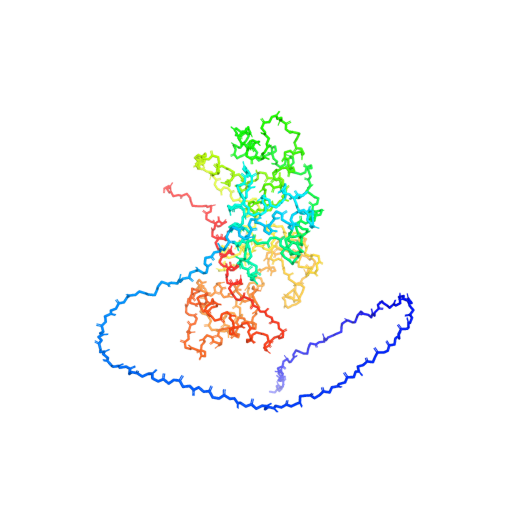7 C C . THR A 1 153 ? 20.970 11.691 -6.112 1.00 58.09 153 THR A C 1
ATOM 1269 O O . THR A 1 153 ? 20.998 10.483 -5.862 1.00 58.09 153 THR A O 1
ATOM 1272 N N . ILE A 1 154 ? 20.351 12.188 -7.186 1.00 74.56 154 ILE A N 1
ATOM 1273 C CA . ILE A 1 154 ? 19.818 11.335 -8.243 1.00 74.56 154 ILE A CA 1
ATOM 1274 C C . ILE A 1 154 ? 20.972 10.498 -8.791 1.00 74.56 154 ILE A C 1
ATOM 1276 O O . ILE A 1 154 ? 22.058 11.005 -9.077 1.00 74.56 154 ILE A O 1
ATOM 1280 N N . ASN A 1 155 ? 20.769 9.186 -8.887 1.00 86.25 155 ASN A N 1
ATOM 1281 C CA . ASN A 1 155 ? 21.806 8.291 -9.381 1.00 86.25 155 ASN A CA 1
ATOM 1282 C C . ASN A 1 155 ? 21.876 8.448 -10.907 1.00 86.25 155 ASN A C 1
ATOM 1284 O O . ASN A 1 155 ? 21.206 7.719 -11.632 1.00 86.25 155 ASN A O 1
ATOM 1288 N N . LEU A 1 156 ? 22.644 9.436 -11.378 1.00 81.44 156 LEU A N 1
ATOM 1289 C CA . LEU A 1 156 ? 22.705 9.839 -12.788 1.00 81.44 156 LEU A CA 1
ATOM 1290 C C . LEU A 1 156 ? 23.010 8.655 -13.714 1.00 81.44 156 LEU A C 1
ATOM 1292 O O . LEU A 1 156 ? 22.299 8.453 -14.689 1.00 81.44 156 LEU A O 1
ATOM 1296 N N . GLY A 1 157 ? 23.978 7.799 -13.364 1.00 82.00 157 GLY A N 1
ATOM 1297 C CA . GLY A 1 157 ? 24.294 6.606 -14.158 1.00 82.00 157 GLY A CA 1
ATOM 1298 C C . GLY A 1 157 ? 23.133 5.605 -14.256 1.00 82.00 157 GLY A C 1
ATOM 1299 O O . GLY A 1 157 ? 22.953 4.969 -15.292 1.00 82.00 157 GLY A O 1
ATOM 1300 N N . ARG A 1 158 ? 22.300 5.476 -13.213 1.00 88.38 158 ARG A N 1
ATOM 1301 C CA . ARG A 1 158 ? 21.032 4.738 -13.296 1.00 88.38 158 ARG A CA 1
ATOM 1302 C C . ARG A 1 158 ? 19.993 5.492 -14.122 1.00 88.38 158 ARG A C 1
ATOM 1304 O O . ARG A 1 158 ? 19.281 4.828 -14.869 1.00 88.38 158 ARG A O 1
ATOM 1311 N N . ALA A 1 159 ? 19.869 6.809 -13.966 1.00 89.31 159 ALA A N 1
ATOM 1312 C CA . ALA A 1 159 ? 18.870 7.613 -14.665 1.00 89.31 159 ALA A CA 1
ATOM 1313 C C . ALA A 1 159 ? 19.071 7.535 -16.184 1.00 89.31 159 ALA A C 1
ATOM 1315 O O . ALA A 1 159 ? 18.176 7.067 -16.879 1.00 89.31 159 ALA A O 1
ATOM 1316 N N . VAL A 1 160 ? 20.288 7.821 -16.655 1.00 88.75 160 VAL A N 1
ATOM 1317 C CA . VAL A 1 160 ? 20.722 7.698 -18.057 1.00 88.75 160 VAL A CA 1
ATOM 1318 C C . VAL A 1 160 ? 20.402 6.313 -18.632 1.00 88.75 160 VAL A C 1
ATOM 1320 O O . VAL A 1 160 ? 19.593 6.200 -19.549 1.00 88.75 160 VAL A O 1
ATOM 1323 N N . ARG A 1 161 ? 20.921 5.230 -18.031 1.00 90.81 161 ARG A N 1
ATOM 1324 C CA . ARG A 1 161 ? 20.658 3.856 -18.513 1.00 90.81 161 ARG A CA 1
ATOM 1325 C C . ARG A 1 161 ? 19.179 3.465 -18.463 1.00 90.81 161 ARG A C 1
ATOM 1327 O O . ARG A 1 161 ? 18.721 2.669 -19.278 1.00 90.81 161 ARG A O 1
ATOM 1334 N N . SER A 1 162 ? 18.424 3.998 -17.501 1.00 88.62 162 SER A N 1
ATOM 1335 C CA . SER A 1 162 ? 16.976 3.775 -17.433 1.00 88.62 162 SER A CA 1
ATOM 1336 C C . SER A 1 162 ? 16.260 4.528 -18.550 1.00 88.62 162 SER A C 1
ATOM 1338 O O . SER A 1 162 ? 15.345 3.966 -19.135 1.00 88.62 162 SER A O 1
ATOM 1340 N N . ASN A 1 163 ? 16.688 5.746 -18.880 1.00 92.00 163 ASN A N 1
ATOM 1341 C CA . ASN A 1 163 ? 16.111 6.554 -19.949 1.00 92.00 163 ASN A CA 1
ATOM 1342 C C . ASN A 1 163 ? 16.381 5.935 -21.324 1.00 92.00 163 ASN A C 1
ATOM 1344 O O . ASN A 1 163 ? 15.426 5.632 -22.031 1.00 92.00 163 ASN A O 1
ATOM 1348 N N . GLN A 1 164 ? 17.635 5.582 -21.627 1.00 86.50 164 GLN A N 1
ATOM 1349 C CA . GLN A 1 164 ? 18.009 4.820 -22.829 1.00 86.50 164 GLN A CA 1
ATOM 1350 C C . GLN A 1 164 ? 17.185 3.526 -22.998 1.00 86.50 164 GLN A C 1
ATOM 1352 O O . GLN A 1 164 ? 16.888 3.112 -24.115 1.00 86.50 164 GLN A O 1
ATOM 1357 N N . SER A 1 165 ? 16.820 2.863 -21.893 1.00 84.75 165 SER A N 1
ATOM 1358 C CA . SER A 1 165 ? 15.992 1.652 -21.918 1.00 84.75 165 SER A CA 1
ATOM 1359 C C . SER A 1 165 ? 14.487 1.935 -21.987 1.00 84.75 165 SER A C 1
ATOM 1361 O O . SER A 1 165 ? 13.757 1.106 -22.532 1.00 84.75 165 SER A O 1
ATOM 1363 N N . TYR A 1 166 ? 14.010 3.045 -21.416 1.00 88.00 166 TYR A N 1
ATOM 1364 C CA . TYR A 1 166 ? 12.593 3.406 -21.403 1.00 88.00 166 TYR A CA 1
ATOM 1365 C C . TYR A 1 166 ? 12.138 4.143 -22.660 1.00 88.00 166 TYR A C 1
ATOM 1367 O O . TYR A 1 166 ? 10.982 3.940 -23.005 1.00 88.00 166 TYR A O 1
ATOM 1375 N N . GLY A 1 167 ? 13.001 4.899 -23.352 1.00 86.69 167 GLY A N 1
ATOM 1376 C CA . GLY A 1 167 ? 12.690 5.533 -24.642 1.00 86.69 167 GLY A CA 1
ATOM 1377 C C . GLY A 1 167 ? 12.163 4.494 -25.626 1.00 86.69 167 GLY A C 1
ATOM 1378 O O . GLY A 1 167 ? 10.949 4.363 -25.786 1.00 86.69 167 GLY A O 1
ATOM 1379 N N . ARG A 1 168 ? 13.059 3.618 -26.099 1.00 85.06 168 ARG A N 1
ATOM 1380 C CA . ARG A 1 168 ? 12.748 2.514 -27.027 1.00 85.06 168 ARG A CA 1
ATOM 1381 C C . ARG A 1 168 ? 11.605 1.606 -26.574 1.00 85.06 168 ARG A C 1
ATOM 1383 O O . ARG A 1 168 ? 10.956 0.964 -27.391 1.00 85.06 168 ARG A O 1
ATOM 1390 N N . LYS A 1 169 ? 11.369 1.497 -25.262 1.00 80.88 169 LYS A N 1
ATOM 1391 C CA . LYS A 1 169 ? 10.317 0.643 -24.686 1.00 80.88 169 LYS A CA 1
ATOM 1392 C C . LYS A 1 169 ? 8.946 1.324 -24.589 1.00 80.88 169 LYS A C 1
ATOM 1394 O O . LYS A 1 169 ? 7.939 0.626 -24.485 1.00 80.88 169 LYS A O 1
ATOM 1399 N N . LEU A 1 170 ? 8.898 2.653 -24.544 1.00 85.75 170 LEU A N 1
ATOM 1400 C CA . LEU A 1 170 ? 7.675 3.441 -24.356 1.00 85.75 170 LEU A CA 1
ATOM 1401 C C . LEU A 1 170 ? 7.364 4.363 -25.548 1.00 85.75 170 LEU A C 1
ATOM 1403 O O . LEU A 1 170 ? 6.327 5.028 -25.525 1.00 85.75 170 LEU A O 1
ATOM 1407 N N . GLY A 1 171 ? 8.249 4.401 -26.549 1.00 86.31 171 GLY A N 1
ATOM 1408 C CA . GLY A 1 171 ? 8.154 5.239 -27.740 1.00 86.31 171 GLY A CA 1
ATOM 1409 C C . GLY A 1 171 ? 8.339 6.730 -27.462 1.00 86.31 171 GLY A C 1
ATOM 1410 O O . GLY A 1 171 ? 7.801 7.535 -28.208 1.00 86.31 171 GLY A O 1
ATOM 1411 N N . TRP A 1 172 ? 9.015 7.114 -26.370 1.00 91.81 172 TRP A N 1
ATOM 1412 C CA . TRP A 1 172 ? 9.213 8.537 -26.046 1.00 91.81 172 TRP A CA 1
ATOM 1413 C C . TRP A 1 172 ? 10.469 9.141 -26.670 1.00 91.81 172 TRP A C 1
ATOM 1415 O O . TRP A 1 172 ? 10.549 10.352 -26.812 1.00 91.81 172 TRP A O 1
ATOM 1425 N N . ASP A 1 173 ? 11.420 8.314 -27.100 1.00 87.56 173 ASP A N 1
ATOM 1426 C CA . ASP A 1 173 ? 12.566 8.739 -27.910 1.00 87.56 173 ASP A CA 1
ATOM 1427 C C . ASP A 1 173 ? 12.151 9.228 -29.308 1.00 87.56 173 ASP A C 1
ATOM 1429 O O . ASP A 1 173 ? 12.781 10.130 -29.843 1.00 87.56 173 ASP A O 1
ATOM 1433 N N . ALA A 1 174 ? 11.026 8.747 -29.844 1.00 85.12 174 ALA A N 1
ATOM 1434 C CA . ALA A 1 174 ? 10.368 9.332 -31.020 1.00 85.12 174 ALA A CA 1
ATOM 1435 C C . ALA A 1 174 ? 9.714 10.713 -30.761 1.00 85.12 174 ALA A C 1
ATOM 1437 O O . ALA A 1 174 ? 9.126 11.294 -31.671 1.00 85.12 174 ALA A O 1
ATOM 1438 N N . HIS A 1 175 ? 9.789 11.222 -29.526 1.00 85.69 175 HIS A N 1
ATOM 1439 C CA . HIS A 1 175 ? 9.263 12.521 -29.098 1.00 85.69 175 HIS A CA 1
ATOM 1440 C C . HIS A 1 175 ? 10.300 13.322 -28.289 1.00 85.69 175 HIS A C 1
ATOM 1442 O O . HIS A 1 175 ? 9.948 14.075 -27.376 1.00 85.69 175 HIS A O 1
ATOM 1448 N N . TYR A 1 176 ? 11.588 13.088 -28.562 1.00 82.69 176 TYR A N 1
ATOM 1449 C CA . TYR A 1 176 ? 12.698 13.624 -27.778 1.00 82.69 176 TYR A CA 1
ATOM 1450 C C . TYR A 1 176 ? 12.693 15.159 -27.755 1.00 82.69 176 TYR A C 1
ATOM 1452 O O . TYR A 1 176 ? 12.639 15.749 -26.679 1.00 82.69 176 TYR A O 1
ATOM 1460 N N . ASP A 1 177 ? 12.611 15.789 -28.924 1.00 77.38 177 ASP A N 1
ATOM 1461 C CA . ASP A 1 177 ? 12.650 17.246 -29.101 1.00 77.38 177 ASP A CA 1
ATOM 1462 C C . ASP A 1 177 ? 11.486 17.948 -28.373 1.00 77.38 177 ASP A C 1
ATOM 1464 O O . ASP A 1 177 ? 11.666 18.971 -27.710 1.00 77.38 177 ASP A O 1
ATOM 1468 N N . GLN A 1 178 ? 10.280 17.363 -28.414 1.00 80.06 178 GLN A N 1
ATOM 1469 C CA . GLN A 1 178 ? 9.126 17.888 -27.677 1.00 80.06 178 GLN A CA 1
ATOM 1470 C C . GLN A 1 178 ? 9.297 17.731 -26.158 1.00 80.06 178 GLN A C 1
ATOM 1472 O O . GLN A 1 178 ? 8.838 18.579 -25.393 1.00 80.06 178 GLN A O 1
ATOM 1477 N N . ILE A 1 179 ? 9.959 16.662 -25.700 1.00 80.25 179 ILE A N 1
ATOM 1478 C CA . ILE A 1 179 ? 10.316 16.497 -24.286 1.00 80.25 179 ILE A CA 1
ATOM 1479 C C . ILE A 1 179 ? 11.381 17.518 -23.875 1.00 80.25 179 ILE A C 1
ATOM 1481 O O . ILE A 1 179 ? 11.275 18.064 -22.782 1.00 80.25 179 ILE A O 1
ATOM 1485 N N . GLU A 1 180 ? 12.377 17.799 -24.714 1.00 74.38 180 GLU A N 1
ATOM 1486 C CA . GLU A 1 180 ? 13.410 18.797 -24.425 1.00 74.38 180 GLU A CA 1
ATOM 1487 C C . GLU A 1 180 ? 12.820 20.207 -24.306 1.00 74.38 180 GLU A C 1
ATOM 1489 O O . GLU A 1 180 ? 13.030 20.861 -23.281 1.00 74.38 180 GLU A O 1
ATOM 1494 N N . SER A 1 181 ? 11.951 20.605 -25.239 1.00 70.56 181 SER A N 1
ATOM 1495 C CA . SER A 1 181 ? 11.171 21.845 -25.139 1.00 70.56 181 SER A CA 1
ATOM 1496 C C . SER A 1 181 ? 10.341 21.909 -23.841 1.00 70.56 181 SER A C 1
ATOM 1498 O O . SER A 1 181 ? 10.452 22.869 -23.079 1.00 70.56 181 SER A O 1
ATOM 1500 N N . LEU A 1 182 ? 9.608 20.839 -23.493 1.00 74.88 182 LEU A N 1
ATOM 1501 C CA . LEU A 1 182 ? 8.838 20.721 -22.238 1.00 74.88 182 LEU A CA 1
ATOM 1502 C C . LEU A 1 182 ? 9.708 20.726 -20.957 1.00 74.88 182 LEU A C 1
ATOM 1504 O O . LEU A 1 182 ? 9.193 20.911 -19.849 1.00 74.88 182 LEU A O 1
ATOM 1508 N N . LEU A 1 183 ? 11.016 20.500 -21.082 1.00 68.81 183 LEU A N 1
ATOM 1509 C CA . LEU A 1 183 ? 11.994 20.563 -19.994 1.00 68.81 183 LEU A CA 1
ATOM 1510 C C . LEU A 1 183 ? 12.743 21.907 -19.922 1.00 68.81 183 LEU A C 1
ATOM 1512 O O . LEU A 1 183 ? 13.549 22.077 -19.004 1.00 68.81 183 LEU A O 1
ATOM 1516 N N . GLY A 1 184 ? 12.455 22.851 -20.826 1.00 58.97 184 GLY A N 1
ATOM 1517 C CA . GLY A 1 184 ? 13.092 24.171 -20.888 1.00 58.97 184 GLY A CA 1
ATOM 1518 C C . GLY A 1 184 ? 14.354 24.231 -21.754 1.00 58.97 184 GLY A C 1
ATOM 1519 O O . GLY A 1 184 ? 15.170 25.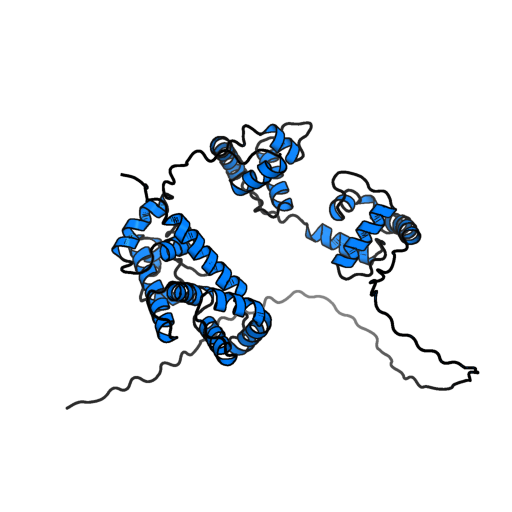131 -21.570 1.00 58.97 184 GLY A O 1
ATOM 1520 N N . PHE A 1 185 ? 14.543 23.280 -22.672 1.00 60.22 185 PHE A N 1
ATOM 1521 C CA . PHE A 1 185 ? 15.625 23.299 -23.657 1.00 60.22 185 PHE A CA 1
ATOM 1522 C C . PHE A 1 185 ? 15.078 23.751 -25.015 1.00 60.22 185 PHE A C 1
ATOM 1524 O O . PHE A 1 185 ? 14.486 22.970 -25.756 1.00 60.22 185 PHE A O 1
ATOM 1531 N N . THR A 1 186 ? 15.249 25.036 -25.315 1.00 49.44 186 THR A N 1
ATOM 1532 C CA . THR A 1 186 ? 14.853 25.673 -26.583 1.00 49.44 186 THR A CA 1
ATOM 1533 C C . THR A 1 186 ? 16.013 25.770 -27.573 1.00 49.44 186 THR A C 1
ATOM 1535 O O . THR A 1 186 ? 15.838 25.480 -28.751 1.00 49.44 186 THR A O 1
ATOM 1538 N N . ASP A 1 187 ? 17.207 26.126 -27.085 1.00 42.69 187 ASP A N 1
ATOM 1539 C CA . ASP A 1 187 ? 18.319 26.592 -27.932 1.00 42.69 187 ASP A CA 1
ATOM 1540 C C . ASP A 1 187 ? 19.580 25.706 -27.869 1.00 42.69 187 ASP A C 1
ATOM 1542 O O . ASP A 1 187 ? 20.612 26.041 -28.449 1.00 42.69 187 ASP A O 1
ATOM 1546 N N . HIS A 1 188 ? 19.542 24.586 -27.136 1.00 47.03 188 HIS A N 1
ATOM 1547 C CA . HIS A 1 188 ? 20.663 23.642 -27.048 1.00 47.03 188 HIS A CA 1
ATOM 1548 C C . HIS A 1 188 ? 20.215 22.218 -26.694 1.00 47.03 188 HIS A C 1
ATOM 1550 O O . HIS A 1 188 ? 19.328 22.034 -25.866 1.00 47.03 188 HIS A O 1
ATOM 1556 N N . CYS A 1 189 ? 20.903 21.215 -27.249 1.00 52.94 189 CYS A N 1
ATOM 1557 C CA . CYS A 1 189 ? 20.767 19.813 -26.848 1.00 52.94 189 CYS A CA 1
ATOM 1558 C C . CYS A 1 189 ? 21.574 19.557 -25.550 1.00 52.94 189 CYS A C 1
ATOM 1560 O O . CYS A 1 189 ? 22.808 19.643 -25.580 1.00 52.94 189 CYS A O 1
ATOM 1562 N N . PRO A 1 190 ? 20.947 19.251 -24.401 1.00 66.69 190 PRO A N 1
ATOM 1563 C CA . PRO A 1 190 ? 21.638 18.876 -23.166 1.00 66.69 190 PRO A CA 1
ATOM 1564 C C . PRO A 1 190 ? 22.337 17.508 -23.240 1.00 66.69 190 PRO A C 1
ATOM 1566 O O . PRO A 1 190 ? 21.883 16.581 -23.905 1.00 66.69 190 PRO A O 1
ATOM 1569 N N . ASP A 1 191 ? 23.404 17.326 -22.449 1.00 75.88 191 ASP A N 1
ATOM 1570 C CA . ASP A 1 191 ? 23.976 15.990 -22.223 1.00 75.88 191 ASP A CA 1
ATOM 1571 C C . ASP A 1 191 ? 23.014 15.085 -21.419 1.00 75.88 191 ASP A C 1
ATOM 1573 O O . ASP A 1 191 ? 22.190 15.572 -20.641 1.00 75.88 191 ASP A O 1
ATOM 1577 N N . GLU A 1 192 ? 23.138 13.756 -21.534 1.00 77.56 192 GLU A N 1
ATOM 1578 C CA . GLU A 1 192 ? 22.213 12.795 -20.899 1.00 77.56 192 GLU A CA 1
ATOM 1579 C C . GLU A 1 192 ? 22.051 12.980 -19.370 1.00 77.56 192 GLU A C 1
ATOM 1581 O O . GLU A 1 192 ? 21.017 12.632 -18.788 1.00 77.56 192 GLU A O 1
ATOM 1586 N N . LYS A 1 193 ? 23.070 13.514 -18.683 1.00 78.12 193 LYS A N 1
ATOM 1587 C CA . LYS A 1 193 ? 23.055 13.823 -17.245 1.00 78.12 193 LYS A CA 1
ATOM 1588 C C . LYS A 1 193 ? 22.390 15.173 -16.978 1.00 78.12 193 LYS A C 1
ATOM 1590 O O . LYS A 1 193 ? 21.778 15.318 -15.921 1.00 78.12 193 LYS A O 1
ATOM 1595 N N . ILE A 1 194 ? 22.517 16.155 -17.872 1.00 73.12 194 ILE A N 1
ATOM 1596 C CA . ILE A 1 194 ? 21.772 17.425 -17.821 1.00 73.12 194 ILE A CA 1
ATOM 1597 C C . ILE A 1 194 ? 20.284 17.151 -18.069 1.00 73.12 194 ILE A C 1
ATOM 1599 O O . ILE A 1 194 ? 19.467 17.494 -17.214 1.00 73.12 194 ILE A O 1
ATOM 1603 N N . PHE A 1 195 ? 19.947 16.404 -19.122 1.00 79.81 195 PHE A N 1
ATOM 1604 C CA . PHE A 1 195 ? 18.594 15.917 -19.397 1.00 79.81 195 PHE A 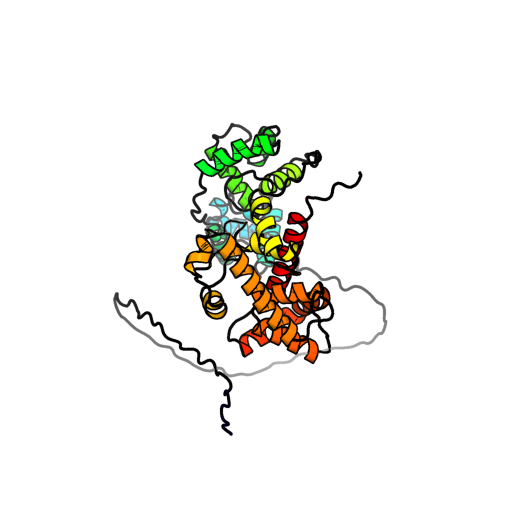CA 1
ATOM 1605 C C . PHE A 1 195 ? 18.006 15.180 -18.179 1.00 79.81 195 PHE A C 1
ATOM 1607 O O . PHE A 1 195 ? 16.938 15.532 -17.680 1.00 79.81 195 PHE A O 1
ATOM 1614 N N . ALA A 1 196 ? 18.741 14.230 -17.582 1.00 82.25 196 ALA A N 1
ATOM 1615 C CA . ALA A 1 196 ? 18.291 13.530 -16.373 1.00 82.25 196 ALA A CA 1
ATOM 1616 C C . ALA A 1 196 ? 18.097 14.447 -15.139 1.00 82.25 196 ALA A C 1
ATOM 1618 O O . ALA A 1 196 ? 17.236 14.160 -14.301 1.00 82.25 196 ALA A O 1
ATOM 1619 N N . LYS A 1 197 ? 18.851 15.551 -15.003 1.00 78.88 197 LYS A N 1
ATOM 1620 C CA . LYS A 1 197 ? 18.611 16.570 -13.957 1.00 78.88 197 LYS A CA 1
ATOM 1621 C C . LYS A 1 197 ? 17.334 17.363 -14.235 1.00 78.88 197 LYS A C 1
ATOM 1623 O O . LYS A 1 197 ? 16.568 17.585 -13.298 1.00 78.88 197 LYS A O 1
ATOM 1628 N N . ALA A 1 198 ? 17.093 17.757 -15.485 1.00 75.19 198 ALA A N 1
ATOM 1629 C CA . ALA A 1 198 ? 15.894 18.488 -15.886 1.00 75.19 198 ALA A CA 1
ATOM 1630 C C . ALA A 1 198 ? 14.632 17.632 -15.724 1.00 75.19 198 ALA A C 1
ATOM 1632 O O . ALA A 1 198 ? 13.699 18.064 -15.050 1.00 75.19 198 ALA A O 1
ATOM 1633 N N . VAL A 1 199 ? 14.653 16.367 -16.172 1.00 82.88 199 VAL A N 1
ATOM 1634 C CA . VAL A 1 199 ? 13.595 15.379 -15.884 1.00 82.88 199 VAL A CA 1
ATOM 1635 C C . VAL A 1 199 ? 13.346 15.274 -14.379 1.00 82.88 199 VAL A C 1
ATOM 1637 O O . VAL A 1 199 ? 12.196 15.282 -13.949 1.00 82.88 199 VAL A O 1
ATOM 1640 N N . ALA A 1 200 ? 14.396 15.229 -13.551 1.00 77.69 200 ALA A N 1
ATOM 1641 C CA . ALA A 1 200 ? 14.234 15.218 -12.097 1.00 77.69 200 ALA A CA 1
ATOM 1642 C C . ALA A 1 200 ? 13.652 16.531 -11.542 1.00 77.69 200 ALA A C 1
ATOM 1644 O O . ALA A 1 200 ? 12.984 16.497 -10.513 1.00 77.69 200 ALA A O 1
ATOM 1645 N N . SER A 1 201 ? 13.892 17.677 -12.186 1.00 73.75 201 SER A N 1
ATOM 1646 C CA . SER A 1 201 ? 13.312 18.974 -11.812 1.00 73.75 201 SER A CA 1
ATOM 1647 C C . SER A 1 201 ? 11.825 19.044 -12.156 1.00 73.75 201 SER A C 1
ATOM 1649 O O . SER A 1 201 ? 10.998 19.244 -11.267 1.00 73.75 201 SER A O 1
ATOM 1651 N N . TRP A 1 202 ? 11.475 18.739 -13.404 1.00 83.38 202 TRP A N 1
ATOM 1652 C CA . TRP A 1 202 ? 10.100 18.633 -13.894 1.00 83.38 202 TRP A CA 1
ATOM 1653 C C . TRP A 1 202 ? 9.289 17.588 -13.111 1.00 83.38 202 TRP A C 1
ATOM 1655 O O . TRP A 1 202 ? 8.142 17.817 -12.740 1.00 83.38 202 TRP A O 1
ATOM 1665 N N . GLN A 1 203 ? 9.899 16.460 -12.726 1.00 84.50 203 GLN A N 1
ATOM 1666 C CA . GLN A 1 203 ? 9.254 15.498 -11.828 1.00 84.50 203 GLN A CA 1
ATOM 1667 C C . GLN A 1 203 ? 8.859 16.130 -10.478 1.00 84.50 203 GLN A C 1
ATOM 1669 O O . GLN A 1 203 ? 7.816 15.756 -9.948 1.00 84.50 203 GLN A O 1
ATOM 1674 N N . ARG A 1 204 ? 9.622 17.092 -9.926 1.00 77.88 204 ARG A N 1
ATOM 1675 C CA . ARG A 1 204 ? 9.238 17.803 -8.686 1.00 77.88 204 ARG A CA 1
ATOM 1676 C C . ARG A 1 204 ? 8.042 18.723 -8.911 1.00 77.88 204 ARG A C 1
ATOM 1678 O O . ARG A 1 204 ? 7.118 18.676 -8.105 1.00 77.88 204 ARG A O 1
ATOM 1685 N N . THR A 1 205 ? 8.033 19.517 -9.986 1.00 68.88 205 THR A N 1
ATOM 1686 C CA . THR A 1 205 ? 6.908 20.430 -10.283 1.00 68.88 205 THR A CA 1
ATOM 1687 C C . THR A 1 205 ? 5.611 19.656 -10.530 1.00 68.88 205 THR A C 1
ATOM 1689 O O . THR A 1 205 ? 4.544 20.074 -10.095 1.00 68.88 205 THR A O 1
ATOM 1692 N N . GLN A 1 206 ? 5.710 18.461 -11.116 1.00 75.94 206 GLN A N 1
ATOM 1693 C CA . GLN A 1 206 ? 4.583 17.563 -11.378 1.00 75.94 206 GLN A CA 1
ATOM 1694 C C . GLN A 1 206 ? 4.154 16.681 -10.186 1.00 75.94 206 GLN A C 1
ATOM 1696 O O . GLN A 1 206 ? 3.293 15.815 -10.354 1.00 75.94 206 GLN A O 1
ATOM 1701 N N . GLY A 1 207 ? 4.746 16.846 -8.995 1.00 74.56 207 GLY A N 1
ATOM 1702 C CA . GLY A 1 207 ? 4.436 16.026 -7.810 1.00 74.56 207 GLY A CA 1
ATOM 1703 C C . GLY A 1 207 ? 4.844 14.548 -7.933 1.00 74.56 207 GLY A C 1
ATOM 1704 O O . GLY A 1 207 ? 4.350 13.687 -7.201 1.00 74.56 207 GLY A O 1
ATOM 1705 N N . LEU A 1 208 ? 5.730 14.229 -8.877 1.00 80.00 208 LEU A N 1
ATOM 1706 C CA . LEU A 1 208 ? 6.248 12.890 -9.135 1.00 80.00 208 LEU A CA 1
ATOM 1707 C C . LEU A 1 208 ? 7.523 12.618 -8.322 1.00 80.00 208 LEU A C 1
ATOM 1709 O O . LEU A 1 208 ? 8.164 13.502 -7.753 1.00 80.00 208 LEU A O 1
ATOM 1713 N N . LYS A 1 209 ? 7.939 11.349 -8.291 1.00 83.81 209 LYS A N 1
ATOM 1714 C CA . LYS A 1 209 ? 9.230 10.969 -7.715 1.00 83.81 209 LYS A CA 1
ATOM 1715 C C . LYS A 1 209 ? 10.363 11.517 -8.591 1.00 83.81 209 LYS A C 1
ATOM 1717 O O . LYS A 1 209 ? 10.582 11.000 -9.678 1.00 83.81 209 LYS A O 1
ATOM 1722 N N . ALA A 1 210 ? 11.103 12.490 -8.071 1.00 84.81 210 ALA A N 1
ATOM 1723 C CA . ALA A 1 210 ? 12.260 13.113 -8.711 1.00 84.81 210 ALA A CA 1
ATOM 1724 C C . ALA A 1 210 ? 13.502 12.200 -8.731 1.00 84.81 210 ALA A C 1
ATOM 1726 O O . ALA A 1 210 ? 14.393 12.321 -7.890 1.00 84.81 210 ALA A O 1
ATOM 1727 N N . ASP A 1 211 ? 13.551 11.255 -9.670 1.00 84.56 211 ASP A N 1
ATOM 1728 C CA . ASP A 1 211 ? 14.676 10.334 -9.879 1.00 84.56 211 ASP A CA 1
ATOM 1729 C C . ASP A 1 211 ? 15.377 10.461 -11.242 1.00 84.56 211 ASP A C 1
ATOM 1731 O O . ASP A 1 211 ? 16.365 9.762 -11.475 1.00 84.56 211 ASP A O 1
ATOM 1735 N N . GLY A 1 212 ? 14.908 11.366 -12.105 1.00 87.56 212 GLY A N 1
ATOM 1736 C CA . GLY A 1 212 ? 15.465 11.635 -13.431 1.00 87.56 212 GLY A CA 1
ATOM 1737 C C . GLY A 1 212 ? 15.043 10.633 -14.505 1.00 87.56 212 GLY A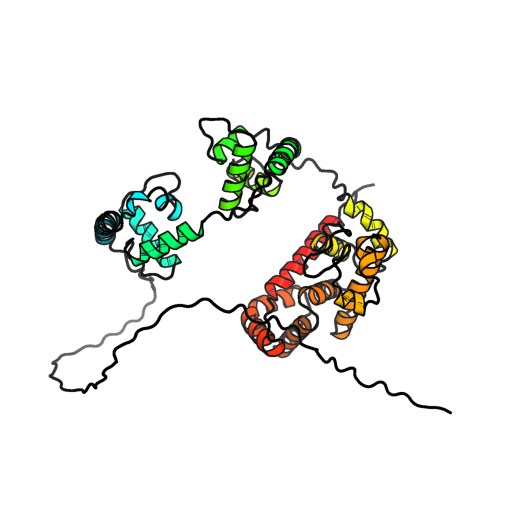 C 1
ATOM 1738 O O . GLY A 1 212 ? 15.634 10.631 -15.584 1.00 87.56 212 GLY A O 1
ATOM 1739 N N . ILE A 1 213 ? 14.063 9.763 -14.219 1.00 96.00 213 ILE A N 1
ATOM 1740 C CA . ILE A 1 213 ? 13.676 8.659 -15.103 1.00 96.00 213 ILE A CA 1
ATOM 1741 C C . ILE A 1 213 ? 12.329 8.925 -15.790 1.00 96.00 213 ILE A C 1
ATOM 1743 O O . ILE A 1 213 ? 11.272 8.966 -15.146 1.00 96.00 213 ILE A O 1
ATOM 1747 N N . ILE A 1 214 ? 12.333 8.972 -17.125 1.00 93.75 214 ILE A N 1
ATOM 1748 C CA . ILE A 1 214 ? 11.114 8.978 -17.946 1.00 93.75 214 ILE A CA 1
ATOM 1749 C C . ILE A 1 214 ? 10.551 7.547 -18.033 1.00 93.75 214 ILE A C 1
ATOM 1751 O O . ILE A 1 214 ? 10.577 6.868 -19.057 1.00 93.75 214 ILE A O 1
ATOM 1755 N N . GLY A 1 215 ? 10.076 7.048 -16.889 1.00 90.25 215 GLY A N 1
ATOM 1756 C CA . GLY A 1 215 ? 9.329 5.796 -16.781 1.00 90.25 215 GLY A CA 1
ATOM 1757 C C . GLY A 1 215 ? 7.837 5.988 -17.091 1.00 90.25 215 GLY A C 1
ATOM 1758 O O . GLY A 1 215 ? 7.386 7.119 -17.269 1.00 90.25 215 GLY A O 1
ATOM 1759 N N . PRO A 1 216 ? 7.018 4.916 -17.074 1.00 88.06 216 PRO A N 1
ATOM 1760 C CA . PRO A 1 216 ? 5.642 4.945 -17.590 1.00 88.06 216 PRO A CA 1
ATOM 1761 C C . PRO A 1 216 ? 4.726 6.036 -17.010 1.00 88.06 216 PRO A C 1
ATOM 1763 O O . PRO A 1 216 ? 3.873 6.556 -17.724 1.00 88.06 216 PRO A O 1
ATOM 1766 N N . ARG A 1 217 ? 4.901 6.410 -15.733 1.00 86.38 217 ARG A N 1
ATOM 1767 C CA . ARG A 1 217 ? 4.129 7.493 -15.091 1.00 86.38 217 ARG A CA 1
ATOM 1768 C C . ARG A 1 217 ? 4.588 8.886 -15.526 1.00 86.38 217 ARG A C 1
ATOM 1770 O O . ARG A 1 217 ? 3.741 9.714 -15.834 1.00 86.38 217 ARG A O 1
ATOM 1777 N N . THR A 1 218 ? 5.902 9.117 -15.578 1.00 93.12 218 THR A N 1
ATOM 1778 C CA . THR A 1 218 ? 6.497 10.356 -16.101 1.00 93.12 218 THR A CA 1
ATOM 1779 C C . THR A 1 218 ? 6.075 10.547 -17.559 1.00 93.12 218 THR A C 1
ATOM 1781 O O . THR A 1 218 ? 5.518 11.585 -17.896 1.00 93.12 218 THR A O 1
ATOM 1784 N N . TRP A 1 219 ? 6.220 9.504 -18.389 1.00 93.81 219 TRP A N 1
ATOM 1785 C CA . TRP A 1 219 ? 5.838 9.555 -19.801 1.00 93.81 219 TRP A CA 1
ATOM 1786 C C . TRP A 1 219 ? 4.342 9.802 -20.002 1.00 93.81 219 TRP A C 1
ATOM 1788 O O . TRP A 1 219 ? 3.980 10.673 -20.778 1.00 93.81 219 TRP A O 1
ATOM 1798 N N . SER A 1 220 ? 3.459 9.120 -19.261 1.00 87.50 220 SER A N 1
ATOM 1799 C CA . SER A 1 220 ? 2.008 9.356 -19.383 1.00 87.50 220 SER A CA 1
ATOM 1800 C C . SER A 1 220 ? 1.605 10.799 -19.052 1.00 87.50 220 SER A C 1
ATOM 1802 O O . SER A 1 220 ? 0.646 11.298 -19.630 1.00 87.50 220 SER A O 1
ATOM 1804 N N . ARG A 1 221 ? 2.334 11.474 -18.150 1.00 86.81 221 ARG A N 1
ATOM 1805 C CA . ARG A 1 221 ? 2.121 12.891 -17.821 1.00 86.81 221 ARG A CA 1
ATOM 1806 C C . ARG A 1 221 ? 2.722 13.822 -18.879 1.00 86.81 221 ARG A C 1
ATOM 1808 O O . ARG A 1 221 ? 2.029 14.740 -19.292 1.00 86.81 221 ARG A O 1
ATOM 1815 N N . MET A 1 222 ? 3.949 13.566 -19.345 1.00 90.38 222 MET A N 1
ATOM 1816 C CA . MET A 1 222 ? 4.581 14.327 -20.437 1.00 90.38 222 MET A CA 1
ATOM 1817 C C . MET A 1 222 ? 3.734 14.260 -21.709 1.00 90.38 222 MET A C 1
ATOM 1819 O O . MET A 1 222 ? 3.293 15.287 -22.203 1.00 90.38 222 MET A O 1
ATOM 1823 N N . ARG A 1 223 ? 3.407 13.049 -22.173 1.00 87.69 223 ARG A N 1
ATOM 1824 C CA . ARG A 1 223 ? 2.599 12.799 -23.374 1.00 87.69 223 ARG A CA 1
ATOM 1825 C C . ARG A 1 223 ? 1.249 13.528 -23.348 1.00 87.69 223 ARG A C 1
ATOM 1827 O O . ARG A 1 223 ? 0.813 14.008 -24.384 1.00 87.69 223 ARG A O 1
ATOM 1834 N N . ALA A 1 224 ? 0.617 13.640 -22.176 1.00 83.69 224 ALA A N 1
ATOM 1835 C CA . ALA A 1 224 ? -0.633 14.381 -22.011 1.00 83.69 224 ALA A CA 1
ATOM 1836 C C . ALA A 1 224 ? -0.458 15.909 -22.121 1.00 83.69 224 ALA A C 1
ATOM 1838 O O . ALA A 1 224 ? -1.327 16.561 -22.685 1.00 83.69 224 ALA A O 1
ATOM 1839 N N . LEU A 1 225 ? 0.651 16.477 -21.623 1.00 86.06 225 LEU A N 1
ATOM 1840 C CA . LEU A 1 225 ? 0.967 17.902 -21.820 1.00 86.06 225 LEU A CA 1
ATOM 1841 C C . LEU A 1 225 ? 1.363 18.210 -23.272 1.00 86.06 225 LEU A C 1
ATOM 1843 O O . LEU A 1 225 ? 1.046 19.278 -23.775 1.00 86.06 225 LEU A O 1
ATOM 1847 N N . LEU A 1 226 ? 2.001 17.259 -23.959 1.00 86.56 226 LEU A N 1
ATOM 1848 C CA . LEU A 1 226 ? 2.394 17.375 -25.368 1.00 86.56 226 LEU A CA 1
ATOM 1849 C C . LEU A 1 226 ? 1.229 17.193 -26.364 1.00 86.56 226 LEU A C 1
ATOM 1851 O O . LEU A 1 226 ? 1.472 17.073 -27.561 1.00 86.56 226 LEU A O 1
ATOM 1855 N N . GLY A 1 227 ? -0.022 17.083 -25.895 1.00 84.88 227 GLY A N 1
ATOM 1856 C CA . GLY A 1 227 ? -1.200 16.839 -26.745 1.00 84.88 227 GLY A CA 1
ATOM 1857 C C . GLY A 1 227 ? -1.189 15.500 -27.500 1.00 84.88 227 GLY A C 1
ATOM 1858 O O . GLY A 1 227 ? -2.070 15.234 -28.316 1.00 84.88 227 GLY A O 1
ATOM 1859 N N . LEU A 1 228 ? -0.199 14.641 -27.243 1.00 82.25 228 LEU A N 1
ATOM 1860 C CA . LEU A 1 228 ? 0.018 13.406 -27.984 1.00 82.25 228 LEU A CA 1
ATOM 1861 C C . LEU A 1 228 ? -1.070 12.378 -27.628 1.00 82.25 228 LEU A C 1
ATOM 1863 O O . LEU A 1 228 ? -1.346 12.155 -26.439 1.00 82.25 228 LEU A O 1
ATOM 1867 N N . PRO A 1 229 ? -1.662 11.692 -28.626 1.00 73.00 229 PRO A N 1
ATOM 1868 C CA . PRO A 1 229 ? -2.744 10.746 -28.389 1.00 73.00 229 PRO A CA 1
ATOM 1869 C C . PRO A 1 229 ? -2.309 9.634 -27.423 1.00 73.00 229 PRO A C 1
ATOM 1871 O O . PRO A 1 229 ? -1.119 9.297 -27.338 1.00 73.00 229 PRO A O 1
ATOM 1874 N N . PRO A 1 230 ? -3.248 9.015 -26.683 1.00 61.84 230 PRO A N 1
ATOM 1875 C CA . PRO A 1 230 ? -2.923 7.877 -25.841 1.00 61.84 230 PRO A CA 1
ATOM 1876 C C . PRO A 1 230 ? -2.327 6.772 -26.716 1.00 61.84 230 PRO A C 1
ATOM 1878 O O . PRO A 1 230 ? -3.035 6.171 -27.522 1.00 61.84 230 PRO A O 1
ATOM 1881 N N . ALA A 1 231 ? -1.011 6.550 -26.577 1.00 59.81 231 ALA A N 1
ATOM 1882 C CA . ALA A 1 231 ? -0.261 5.620 -27.416 1.00 59.81 231 ALA A CA 1
ATOM 1883 C C . ALA A 1 231 ? -1.020 4.299 -27.527 1.00 59.81 231 ALA A C 1
ATOM 1885 O O . ALA A 1 231 ? -1.370 3.716 -26.494 1.00 59.81 231 ALA A O 1
ATOM 1886 N N . ARG A 1 232 ? -1.297 3.877 -28.772 1.00 51.31 232 ARG A N 1
ATOM 1887 C CA . ARG A 1 232 ? -2.117 2.697 -29.057 1.00 51.31 232 ARG A CA 1
ATOM 1888 C C . ARG A 1 232 ? -1.621 1.547 -28.195 1.00 51.31 232 ARG A C 1
ATOM 1890 O O . ARG A 1 232 ? -0.488 1.093 -28.353 1.00 51.31 232 ARG A O 1
ATOM 1897 N N . VAL A 1 233 ? -2.485 1.069 -27.304 1.00 47.34 233 VAL A N 1
ATOM 1898 C CA . VAL A 1 233 ? -2.277 -0.202 -26.618 1.00 47.34 233 VAL A CA 1
ATOM 1899 C C . VAL A 1 233 ? -2.450 -1.312 -27.647 1.00 47.34 233 VAL A C 1
ATOM 1901 O O . VAL A 1 233 ? -3.485 -1.965 -27.722 1.00 47.34 233 VAL A O 1
ATOM 1904 N N . ALA A 1 234 ? -1.398 -1.525 -28.445 1.00 44.28 234 ALA A N 1
ATOM 1905 C CA . ALA A 1 234 ? -1.136 -2.826 -29.032 1.00 44.28 234 ALA A CA 1
ATOM 1906 C C . ALA A 1 234 ? -1.340 -3.859 -27.913 1.00 44.28 234 ALA A C 1
ATOM 1908 O O . ALA A 1 234 ? -0.857 -3.610 -26.800 1.00 44.28 234 ALA A O 1
ATOM 1909 N N . PRO A 1 235 ? -2.089 -4.950 -28.149 1.00 39.28 235 PRO A N 1
ATOM 1910 C CA . PRO A 1 235 ? -2.504 -5.862 -27.095 1.00 39.28 235 PRO A CA 1
ATOM 1911 C C . PRO A 1 235 ? -1.268 -6.530 -26.501 1.00 39.28 235 PRO A C 1
ATOM 1913 O O . PRO A 1 235 ? -0.786 -7.551 -26.989 1.00 39.28 235 PRO A O 1
ATOM 1916 N N . THR A 1 236 ? -0.708 -5.926 -25.450 1.00 42.78 236 THR A N 1
ATOM 1917 C CA . THR A 1 236 ? 0.471 -6.463 -24.790 1.00 42.78 236 THR A CA 1
ATOM 1918 C C . THR A 1 236 ? 0.054 -7.800 -24.220 1.00 42.78 236 THR A C 1
ATOM 1920 O O . THR A 1 236 ? -0.755 -7.825 -23.293 1.00 42.78 236 THR A O 1
ATOM 1923 N N . SER A 1 237 ? 0.609 -8.898 -24.734 1.00 45.47 237 SER A N 1
ATOM 1924 C CA . SER A 1 237 ? 0.511 -10.204 -24.090 1.00 45.47 237 SER A CA 1
ATOM 1925 C C . SER A 1 237 ? 0.928 -10.007 -22.631 1.00 45.47 237 SER A C 1
ATOM 1927 O O . SER A 1 237 ? 2.102 -9.721 -22.364 1.00 45.47 237 SER A O 1
ATOM 1929 N N . THR A 1 238 ? -0.033 -10.053 -21.699 1.00 52.38 238 THR A N 1
ATOM 1930 C CA . THR A 1 238 ? 0.102 -9.580 -20.305 1.00 52.38 238 THR A CA 1
ATOM 1931 C C . THR A 1 238 ? 0.864 -10.585 -19.440 1.00 52.38 238 THR A C 1
ATOM 1933 O O . THR A 1 238 ? 0.496 -10.904 -18.309 1.00 52.38 238 THR A O 1
ATOM 1936 N N . THR A 1 239 ? 1.976 -11.075 -19.990 1.00 68.56 239 THR A N 1
ATOM 1937 C CA . THR A 1 239 ? 2.922 -12.018 -19.414 1.00 68.56 239 THR A CA 1
ATOM 1938 C C . THR A 1 239 ? 3.294 -11.569 -18.012 1.00 68.56 239 THR A C 1
ATOM 1940 O O . THR A 1 239 ? 4.094 -10.647 -17.817 1.00 68.56 239 THR A O 1
ATOM 1943 N N . LYS A 1 240 ? 2.699 -12.252 -17.029 1.00 80.19 240 LYS A N 1
ATOM 1944 C CA . LYS A 1 240 ? 2.823 -11.957 -15.602 1.00 80.19 240 LYS A CA 1
ATOM 1945 C C . LYS A 1 240 ? 4.282 -11.655 -15.220 1.00 80.19 240 LYS A C 1
ATOM 1947 O O . LYS A 1 240 ? 5.186 -12.378 -15.672 1.00 80.19 240 LYS A O 1
ATOM 1952 N N . PRO A 1 241 ? 4.545 -10.622 -14.389 1.00 85.31 241 PRO A N 1
ATOM 1953 C CA . PRO A 1 241 ? 5.900 -10.261 -13.976 1.00 85.31 241 PRO A CA 1
ATOM 1954 C C . PRO A 1 241 ? 6.685 -11.487 -13.499 1.00 85.31 241 PRO A C 1
ATOM 1956 O O . PRO A 1 241 ? 6.106 -12.370 -12.870 1.00 85.31 241 PRO A O 1
ATOM 1959 N N . ARG A 1 242 ? 7.996 -11.564 -13.778 1.00 86.56 242 ARG A N 1
ATOM 1960 C CA . ARG A 1 242 ? 8.796 -12.786 -13.526 1.00 86.56 242 ARG A CA 1
ATOM 1961 C C . ARG A 1 242 ? 8.591 -13.348 -12.113 1.00 86.56 242 ARG A C 1
ATOM 1963 O O . ARG A 1 242 ? 8.390 -14.547 -11.970 1.00 86.56 242 ARG A O 1
ATOM 1970 N N . TRP A 1 243 ? 8.559 -12.486 -11.094 1.00 90.44 243 TRP A N 1
ATOM 1971 C CA . TRP A 1 243 ? 8.325 -12.896 -9.706 1.00 90.44 243 TRP A CA 1
ATOM 1972 C C . TRP A 1 243 ? 6.924 -13.490 -9.468 1.00 90.44 243 TRP A C 1
ATOM 1974 O O . TRP A 1 243 ? 6.807 -14.427 -8.686 1.00 90.44 243 TRP A O 1
ATOM 1984 N N . VAL A 1 244 ? 5.885 -13.007 -10.164 1.00 92.06 244 VAL A N 1
ATOM 1985 C CA . VAL A 1 244 ? 4.518 -13.560 -10.113 1.00 92.06 244 VAL A CA 1
ATOM 1986 C C . VAL A 1 244 ? 4.512 -14.972 -10.691 1.00 92.06 244 VAL A C 1
ATOM 1988 O O . VAL A 1 244 ? 4.034 -15.892 -10.035 1.00 92.06 244 VAL A O 1
ATOM 1991 N N . ARG A 1 245 ? 5.120 -15.168 -11.871 1.00 91.06 245 ARG A N 1
ATOM 1992 C CA . ARG A 1 245 ? 5.265 -16.501 -12.485 1.00 91.06 245 ARG A CA 1
ATOM 1993 C C . ARG A 1 245 ? 6.046 -17.471 -11.591 1.00 91.06 245 ARG A C 1
ATOM 1995 O O . ARG A 1 245 ? 5.677 -18.634 -11.505 1.00 91.06 245 ARG A O 1
ATOM 2002 N N . THR A 1 246 ? 7.075 -17.000 -10.883 1.00 90.12 246 THR A N 1
ATOM 2003 C CA . THR A 1 246 ? 7.828 -17.820 -9.917 1.00 90.12 246 THR A CA 1
ATOM 2004 C C . THR A 1 246 ? 7.040 -18.134 -8.638 1.00 90.12 246 THR A C 1
ATOM 2006 O O . THR A 1 246 ? 7.193 -19.225 -8.097 1.00 90.12 246 THR A O 1
ATOM 2009 N N . VAL A 1 247 ? 6.217 -17.209 -8.125 1.00 94.06 247 VAL A N 1
ATOM 2010 C CA . VAL A 1 247 ? 5.570 -17.374 -6.810 1.00 94.06 247 VAL A CA 1
ATOM 2011 C C . VAL A 1 247 ? 4.174 -18.005 -6.875 1.00 94.06 247 VAL A C 1
ATOM 2013 O O . VAL A 1 247 ? 3.792 -18.666 -5.914 1.00 94.06 247 VAL A O 1
ATOM 2016 N N . ILE A 1 248 ? 3.432 -17.886 -7.986 1.00 94.38 248 ILE A N 1
ATOM 2017 C CA . ILE A 1 248 ? 2.104 -18.519 -8.141 1.00 94.38 248 ILE A CA 1
ATOM 2018 C C . ILE A 1 248 ? 2.138 -20.037 -7.874 1.00 94.38 248 ILE A C 1
ATOM 2020 O O . ILE A 1 248 ? 1.314 -20.486 -7.080 1.00 94.38 248 ILE A O 1
ATOM 2024 N N . PRO A 1 249 ? 3.076 -20.840 -8.423 1.00 94.31 249 PRO A N 1
ATOM 2025 C CA . PRO A 1 249 ? 3.128 -22.277 -8.135 1.00 94.31 249 PRO A CA 1
ATOM 2026 C C . PRO A 1 249 ? 3.347 -22.590 -6.647 1.00 94.31 249 PRO A C 1
ATOM 2028 O O . PRO A 1 249 ? 2.736 -23.513 -6.109 1.00 94.31 249 PRO A O 1
ATOM 2031 N N . LEU A 1 250 ? 4.171 -21.788 -5.960 1.00 95.12 250 LEU A N 1
ATOM 2032 C CA . LEU A 1 250 ? 4.414 -21.925 -4.520 1.00 95.12 250 LEU A CA 1
ATOM 2033 C C . LEU A 1 250 ? 3.172 -21.541 -3.703 1.00 95.12 250 LEU A C 1
ATOM 2035 O O . LEU A 1 250 ? 2.822 -22.240 -2.757 1.00 95.12 250 LEU A O 1
ATOM 2039 N N . LEU A 1 251 ? 2.484 -20.455 -4.067 1.00 97.00 251 LEU A N 1
ATOM 2040 C CA . LEU A 1 251 ? 1.242 -20.045 -3.409 1.00 97.00 251 LEU A CA 1
ATOM 2041 C C . LEU A 1 251 ? 0.147 -21.090 -3.616 1.00 97.00 251 LEU A C 1
ATOM 2043 O O . LEU A 1 251 ? -0.472 -21.517 -2.646 1.00 97.00 251 LEU A O 1
ATOM 2047 N N . ASN A 1 252 ? -0.054 -21.559 -4.848 1.00 96.38 252 ASN A N 1
ATOM 2048 C CA . ASN A 1 252 ? -1.083 -22.545 -5.162 1.00 96.38 252 ASN A CA 1
ATOM 2049 C C . ASN A 1 252 ? -0.895 -23.842 -4.364 1.00 96.38 252 ASN A C 1
ATOM 2051 O O . ASN A 1 252 ? -1.879 -24.344 -3.826 1.00 96.38 252 ASN A O 1
ATOM 2055 N N . ARG A 1 253 ? 0.354 -24.309 -4.199 1.00 97.25 253 ARG A N 1
ATOM 2056 C CA . ARG A 1 253 ? 0.710 -25.507 -3.418 1.00 97.25 253 ARG A CA 1
ATOM 2057 C C . ARG A 1 253 ? 0.378 -25.412 -1.920 1.00 97.25 253 ARG A C 1
ATOM 2059 O O . ARG A 1 253 ? 0.131 -26.446 -1.310 1.00 97.25 253 ARG A O 1
ATOM 2066 N N . TYR A 1 254 ? 0.390 -24.220 -1.313 1.00 97.38 254 TYR A N 1
ATOM 2067 C CA . TYR A 1 254 ? 0.279 -24.079 0.153 1.00 97.38 254 TYR A CA 1
ATOM 2068 C C . TYR A 1 254 ? -0.901 -23.241 0.659 1.00 97.38 254 TYR A C 1
ATOM 2070 O O . TYR A 1 254 ? -1.223 -23.332 1.842 1.00 97.38 254 TYR A O 1
ATOM 2078 N N . ARG A 1 255 ? -1.533 -22.405 -0.176 1.00 96.75 255 ARG A N 1
ATOM 2079 C CA . ARG A 1 255 ? -2.578 -21.464 0.272 1.00 96.75 255 ARG A CA 1
ATOM 2080 C C . ARG A 1 255 ? -3.853 -22.174 0.751 1.00 96.75 255 ARG A C 1
ATOM 2082 O O . ARG A 1 255 ? -4.472 -21.728 1.715 1.00 96.75 255 ARG A O 1
ATOM 2089 N N . GLY A 1 256 ? -4.203 -23.286 0.100 1.00 96.00 256 GLY A N 1
ATOM 2090 C CA . GLY A 1 256 ? -5.528 -23.899 0.171 1.00 96.00 256 GLY A CA 1
ATOM 2091 C C . GLY A 1 256 ? -6.577 -23.040 -0.542 1.00 96.00 256 GLY A C 1
ATOM 2092 O O . GLY A 1 256 ? -6.498 -22.825 -1.751 1.00 96.00 256 GLY A O 1
ATOM 2093 N N . ASP A 1 257 ? -7.512 -22.545 0.253 1.00 94.75 257 ASP A N 1
ATOM 2094 C CA . ASP A 1 257 ? -8.671 -21.704 -0.056 1.00 94.75 257 ASP A CA 1
ATOM 2095 C C . ASP A 1 257 ? -8.373 -20.196 -0.128 1.00 94.75 257 ASP A C 1
ATOM 2097 O O . ASP A 1 257 ? -9.087 -19.466 -0.813 1.00 94.75 257 ASP A O 1
ATOM 2101 N N . ILE A 1 258 ? -7.314 -19.719 0.537 1.00 97.19 258 ILE A N 1
ATOM 2102 C CA . ILE A 1 258 ? -6.978 -18.286 0.600 1.00 97.19 258 ILE A CA 1
ATOM 2103 C C . ILE A 1 258 ? -6.863 -17.682 -0.823 1.00 97.19 258 ILE A C 1
ATOM 2105 O O . ILE A 1 258 ? -6.068 -18.191 -1.630 1.00 97.19 258 ILE A O 1
ATOM 2109 N N . PRO A 1 259 ? -7.577 -16.575 -1.129 1.00 96.62 259 PRO A N 1
ATOM 2110 C CA . PRO A 1 259 ? -7.583 -15.964 -2.456 1.00 96.62 259 PRO A CA 1
ATOM 2111 C C . PRO A 1 259 ? -6.185 -15.605 -2.976 1.00 96.62 259 PRO A C 1
ATOM 2113 O O . PRO A 1 259 ? -5.348 -15.016 -2.283 1.00 96.62 259 PRO A O 1
ATOM 2116 N N . ILE A 1 260 ? -5.916 -15.979 -4.230 1.00 95.81 260 ILE A N 1
ATOM 2117 C CA . ILE A 1 260 ? -4.598 -15.794 -4.854 1.00 95.81 260 ILE A CA 1
ATOM 2118 C C . ILE A 1 260 ? -4.300 -14.318 -5.151 1.00 95.81 260 ILE A C 1
ATOM 2120 O O . ILE A 1 260 ? -3.145 -13.902 -5.090 1.00 95.81 260 ILE A O 1
ATOM 2124 N N . ASP A 1 261 ? -5.329 -13.514 -5.417 1.00 94.81 261 ASP A N 1
ATOM 2125 C CA . ASP A 1 261 ? -5.235 -12.070 -5.608 1.00 94.81 261 ASP A CA 1
ATOM 2126 C C . ASP A 1 261 ? -4.860 -11.356 -4.302 1.00 94.81 261 ASP A C 1
ATOM 2128 O O . ASP A 1 261 ? -3.900 -10.587 -4.312 1.00 94.81 261 ASP A O 1
ATOM 2132 N N . LEU A 1 262 ? -5.500 -11.678 -3.168 1.00 96.25 262 LEU A N 1
ATOM 2133 C CA . LEU A 1 262 ? -5.103 -11.189 -1.839 1.00 96.25 262 LEU A CA 1
ATOM 2134 C C . LEU A 1 262 ? -3.608 -11.435 -1.593 1.00 96.25 262 LEU A C 1
ATOM 2136 O O . LEU A 1 262 ? -2.872 -10.512 -1.239 1.00 96.25 262 LEU A O 1
ATOM 2140 N N . LEU A 1 263 ? -3.141 -12.667 -1.821 1.00 98.00 263 LEU A N 1
ATOM 2141 C CA . LEU A 1 263 ? -1.747 -13.055 -1.594 1.00 98.00 263 LEU A CA 1
ATOM 2142 C C . LEU A 1 263 ? -0.779 -12.346 -2.555 1.00 98.00 263 LEU A C 1
ATOM 2144 O O . LEU A 1 263 ? 0.246 -11.825 -2.114 1.00 98.00 263 LEU A O 1
ATOM 2148 N N . LEU A 1 264 ? -1.094 -12.269 -3.852 1.00 95.88 264 LEU A N 1
ATOM 2149 C CA . LEU A 1 264 ? -0.271 -11.548 -4.831 1.00 95.88 264 LEU A CA 1
ATOM 2150 C C . LEU A 1 264 ? -0.232 -10.042 -4.553 1.00 95.88 264 LEU A C 1
ATOM 2152 O O . LEU A 1 264 ? 0.832 -9.432 -4.655 1.00 95.88 264 LEU A O 1
ATOM 2156 N N . GLY A 1 265 ? -1.360 -9.453 -4.159 1.00 91.25 265 GLY A N 1
ATOM 2157 C CA . GLY A 1 265 ? -1.476 -8.058 -3.747 1.00 91.25 265 GLY A CA 1
ATOM 2158 C C . GLY A 1 265 ? -0.619 -7.750 -2.523 1.00 91.25 265 GLY A C 1
ATOM 2159 O O . GLY A 1 265 ? 0.117 -6.762 -2.521 1.00 91.25 265 GLY A O 1
ATOM 2160 N N . TRP A 1 266 ? -0.649 -8.634 -1.520 1.00 95.00 266 TRP A N 1
ATOM 2161 C CA . TRP A 1 266 ? 0.181 -8.562 -0.314 1.00 95.00 266 TRP A CA 1
ATOM 2162 C C . TRP A 1 266 ? 1.669 -8.576 -0.674 1.00 95.00 266 TRP A C 1
ATOM 2164 O O . TRP A 1 266 ? 2.383 -7.615 -0.401 1.00 95.00 266 TRP A O 1
ATOM 2174 N N . ILE A 1 267 ? 2.132 -9.604 -1.393 1.00 94.31 267 ILE A N 1
ATOM 2175 C CA . ILE A 1 267 ? 3.539 -9.731 -1.805 1.00 94.31 267 ILE A CA 1
ATOM 2176 C C . ILE A 1 267 ? 3.985 -8.532 -2.655 1.00 94.31 267 ILE A C 1
ATOM 2178 O O . ILE A 1 267 ? 5.107 -8.038 -2.506 1.00 94.31 267 ILE A O 1
ATOM 2182 N N . ALA A 1 268 ? 3.106 -8.029 -3.524 1.00 87.38 268 ALA A N 1
ATOM 2183 C CA . ALA A 1 268 ? 3.368 -6.860 -4.350 1.00 87.38 268 ALA A CA 1
ATOM 2184 C C . ALA A 1 268 ? 3.393 -5.535 -3.570 1.00 87.38 268 ALA A C 1
ATOM 2186 O O . ALA A 1 268 ? 3.925 -4.558 -4.104 1.00 87.38 268 ALA A O 1
ATOM 2187 N N . HIS A 1 269 ? 2.810 -5.466 -2.371 1.00 85.00 269 HIS A N 1
ATOM 2188 C CA . HIS A 1 269 ? 2.910 -4.318 -1.469 1.00 85.00 269 HIS A CA 1
ATOM 2189 C C . HIS A 1 269 ? 4.215 -4.390 -0.664 1.00 85.00 269 HIS A C 1
ATOM 2191 O O . HIS A 1 269 ? 5.047 -3.492 -0.777 1.00 85.00 269 HIS A O 1
ATOM 2197 N N . GLU A 1 270 ? 4.436 -5.490 0.064 1.00 84.00 270 GLU A N 1
ATOM 2198 C CA . GLU A 1 270 ? 5.498 -5.548 1.078 1.00 84.00 270 GLU A CA 1
ATOM 2199 C C . GLU A 1 270 ? 6.898 -5.769 0.476 1.00 84.00 270 GLU A C 1
ATOM 2201 O O . GLU A 1 270 ? 7.851 -5.058 0.796 1.00 84.00 270 GLU A O 1
ATOM 2206 N N . SER A 1 271 ? 7.059 -6.749 -0.422 1.00 85.69 271 SER A N 1
ATOM 2207 C CA . SER A 1 271 ? 8.378 -7.132 -0.965 1.00 85.69 271 SER A CA 1
ATOM 2208 C C . SER A 1 271 ? 8.569 -6.816 -2.449 1.00 85.69 271 SER A C 1
ATOM 2210 O O . SER A 1 271 ? 9.695 -6.870 -2.946 1.00 85.69 271 SER A O 1
ATOM 2212 N N . GLY A 1 272 ? 7.487 -6.547 -3.187 1.00 82.94 272 GLY A N 1
ATOM 2213 C CA . GLY A 1 272 ? 7.513 -6.457 -4.651 1.00 82.94 272 GLY A CA 1
ATOM 2214 C C . GLY A 1 272 ? 7.934 -7.767 -5.333 1.00 82.94 272 GLY A C 1
ATOM 2215 O O . GLY A 1 272 ? 8.416 -7.734 -6.463 1.00 82.94 272 GLY A O 1
ATOM 2216 N N . GLY A 1 273 ? 7.819 -8.903 -4.634 1.00 85.94 273 GLY A N 1
ATOM 2217 C CA . GLY A 1 273 ? 8.343 -10.199 -5.069 1.00 85.94 273 GLY A CA 1
ATOM 2218 C C . GLY A 1 273 ? 9.803 -10.477 -4.685 1.00 85.94 273 GLY A C 1
ATOM 2219 O O . GLY A 1 273 ? 10.324 -11.535 -5.037 1.00 85.94 273 GLY A O 1
ATOM 2220 N N . ASN A 1 274 ? 10.482 -9.582 -3.959 1.00 87.12 274 ASN A N 1
ATOM 2221 C CA . ASN A 1 274 ? 11.851 -9.806 -3.487 1.00 87.12 274 ASN A CA 1
ATOM 2222 C C . ASN A 1 274 ? 11.881 -10.319 -2.037 1.00 87.12 274 ASN A C 1
ATOM 2224 O O . ASN A 1 274 ? 12.106 -9.555 -1.101 1.00 87.12 274 ASN A O 1
ATOM 2228 N N . PHE A 1 275 ? 11.716 -11.631 -1.845 1.00 87.31 275 PHE A N 1
ATOM 2229 C CA . PHE A 1 275 ? 11.758 -12.251 -0.511 1.00 87.31 275 PHE A CA 1
ATOM 2230 C C . PHE A 1 275 ? 13.097 -12.079 0.233 1.00 87.31 275 PHE A C 1
ATOM 2232 O O . PHE A 1 275 ? 13.128 -12.183 1.457 1.00 87.31 275 PHE A O 1
ATOM 2239 N N . ARG A 1 276 ? 14.197 -11.798 -0.485 1.00 83.88 276 ARG A N 1
ATOM 2240 C CA . ARG A 1 276 ? 15.520 -11.535 0.107 1.00 83.88 276 ARG A CA 1
ATOM 2241 C C . ARG A 1 276 ? 15.625 -10.137 0.727 1.00 83.88 276 ARG A C 1
ATOM 2243 O O . ARG A 1 276 ? 16.592 -9.867 1.434 1.00 83.88 276 ARG A O 1
ATOM 2250 N N . ARG A 1 277 ? 14.655 -9.245 0.478 1.00 80.25 277 ARG A N 1
ATOM 2251 C CA . ARG A 1 277 ? 14.581 -7.925 1.115 1.00 80.25 277 ARG A CA 1
ATOM 2252 C C . ARG A 1 277 ? 14.403 -8.085 2.626 1.00 80.25 277 ARG A C 1
ATOM 2254 O O . ARG A 1 277 ? 13.513 -8.808 3.077 1.00 80.25 277 ARG A O 1
ATOM 2261 N N . VAL A 1 278 ? 15.225 -7.351 3.371 1.00 79.81 278 VAL A N 1
ATOM 2262 C CA . VAL A 1 278 ? 15.102 -7.145 4.816 1.00 79.81 278 VAL A CA 1
ATOM 2263 C C . VAL A 1 278 ? 14.926 -5.648 5.058 1.00 79.81 278 VAL A C 1
ATOM 2265 O O . VAL A 1 278 ? 15.640 -4.851 4.440 1.00 79.81 278 VAL A O 1
ATOM 2268 N N . THR A 1 279 ? 13.992 -5.234 5.913 1.00 70.81 279 THR A N 1
ATOM 2269 C CA . THR A 1 279 ? 13.890 -3.822 6.323 1.00 70.81 279 THR A CA 1
ATOM 2270 C C . THR A 1 279 ? 14.924 -3.516 7.409 1.00 70.81 279 THR A C 1
ATOM 2272 O O . THR A 1 279 ? 15.182 -4.347 8.274 1.00 70.81 279 THR A O 1
ATOM 2275 N N . LYS A 1 280 ? 15.583 -2.347 7.349 1.00 62.06 280 LYS A N 1
ATOM 2276 C CA . LYS A 1 280 ? 16.708 -2.037 8.256 1.00 62.06 280 LYS A CA 1
ATOM 2277 C C . LYS A 1 280 ? 16.272 -1.987 9.726 1.00 62.06 280 LYS A C 1
ATOM 2279 O O . LYS A 1 280 ? 16.877 -2.652 10.559 1.00 62.06 280 LYS A O 1
ATOM 2284 N N . ASN A 1 281 ? 15.213 -1.230 10.011 1.00 66.31 281 ASN A N 1
ATOM 2285 C CA . ASN A 1 281 ? 14.799 -0.903 11.376 1.00 66.31 281 ASN A CA 1
ATOM 2286 C C . ASN A 1 281 ? 13.871 -1.992 11.944 1.00 66.31 281 ASN A C 1
ATOM 2288 O O . ASN A 1 281 ? 14.174 -2.589 12.968 1.00 66.31 281 ASN A O 1
ATOM 2292 N N . LEU A 1 282 ? 12.794 -2.323 11.221 1.00 72.94 282 LEU A N 1
ATOM 2293 C CA . LEU A 1 282 ? 11.797 -3.328 11.629 1.00 72.94 282 LEU A CA 1
ATOM 2294 C C . LEU A 1 282 ? 12.270 -4.787 11.440 1.00 72.94 282 LEU A C 1
ATOM 2296 O O . LEU A 1 282 ? 11.598 -5.724 11.865 1.00 72.94 282 LEU A O 1
ATOM 2300 N N . ARG A 1 283 ? 13.431 -4.995 10.796 1.00 85.94 283 ARG A N 1
ATOM 2301 C CA . ARG A 1 283 ? 14.088 -6.298 10.555 1.00 85.94 283 ARG A CA 1
ATOM 2302 C C . ARG A 1 283 ? 13.219 -7.339 9.826 1.00 85.94 283 ARG A C 1
ATOM 2304 O O . ARG A 1 283 ? 13.576 -8.515 9.819 1.00 85.94 283 ARG A O 1
ATOM 2311 N N . GLU A 1 284 ? 12.129 -6.921 9.182 1.00 84.00 284 GLU A N 1
ATOM 2312 C CA . GLU A 1 284 ? 11.110 -7.774 8.553 1.00 84.00 284 GLU A CA 1
ATOM 2313 C C . GLU A 1 284 ? 11.662 -8.588 7.379 1.00 84.00 284 GLU A C 1
ATOM 2315 O O . GLU A 1 284 ? 12.580 -8.144 6.688 1.00 84.00 284 GLU A O 1
ATOM 2320 N N . ARG A 1 285 ? 11.105 -9.784 7.124 1.00 92.31 285 ARG A N 1
ATOM 2321 C CA . ARG A 1 285 ? 11.681 -10.733 6.147 1.00 92.31 285 ARG A CA 1
ATOM 2322 C C . ARG A 1 285 ? 10.669 -11.436 5.260 1.00 92.31 285 ARG A C 1
ATOM 2324 O O . ARG A 1 285 ? 9.546 -11.737 5.661 1.00 92.31 285 ARG A O 1
ATOM 2331 N N . GLY A 1 286 ? 11.125 -11.795 4.064 1.00 92.69 286 GLY A N 1
ATOM 2332 C CA . GLY A 1 286 ? 10.396 -12.675 3.161 1.00 92.69 286 GLY A CA 1
ATOM 2333 C C . GLY A 1 286 ? 9.369 -11.976 2.277 1.00 92.69 286 GLY A C 1
ATOM 2334 O O . GLY A 1 286 ? 9.207 -10.758 2.327 1.00 92.69 286 GLY A O 1
ATOM 2335 N N . TYR A 1 287 ? 8.663 -12.756 1.454 1.00 94.44 287 TYR A N 1
ATOM 2336 C CA . TYR A 1 287 ? 7.693 -12.243 0.474 1.00 94.44 287 TYR A CA 1
ATOM 2337 C C . TYR A 1 287 ? 6.609 -11.342 1.094 1.00 94.44 287 TYR A C 1
ATOM 2339 O O . TYR A 1 287 ? 6.154 -10.402 0.444 1.00 94.44 287 TYR A O 1
ATOM 2347 N N . PHE A 1 288 ? 6.240 -11.614 2.346 1.00 95.88 288 PHE A N 1
ATOM 2348 C CA . PHE A 1 288 ? 5.204 -10.913 3.110 1.00 95.88 288 PHE A CA 1
ATOM 2349 C C . PHE A 1 288 ? 5.775 -9.926 4.149 1.00 95.88 288 PHE A C 1
ATOM 2351 O O . PHE A 1 288 ? 5.002 -9.411 4.943 1.00 95.88 288 PHE A O 1
ATOM 2358 N N . GLN A 1 289 ? 7.103 -9.708 4.169 1.00 89.88 289 GLN A N 1
ATOM 2359 C CA . GLN A 1 289 ? 7.841 -8.901 5.163 1.00 89.88 289 GLN A CA 1
ATOM 2360 C C . GLN A 1 289 ? 7.334 -9.132 6.604 1.00 89.88 289 GLN A C 1
ATOM 2362 O O . GLN A 1 289 ? 6.839 -8.237 7.275 1.00 89.88 289 GLN A O 1
ATOM 2367 N N . ILE A 1 290 ? 7.461 -10.368 7.094 1.00 92.94 290 ILE A N 1
ATOM 2368 C CA . ILE A 1 290 ? 6.988 -10.746 8.433 1.00 92.94 290 ILE A CA 1
ATOM 2369 C C . ILE A 1 290 ? 7.905 -10.121 9.493 1.00 92.94 290 ILE A C 1
ATOM 2371 O O . ILE A 1 290 ? 9.117 -10.361 9.474 1.00 92.94 290 ILE A O 1
ATOM 2375 N N . HIS A 1 291 ? 7.325 -9.366 10.427 1.00 91.06 291 HIS A N 1
ATOM 2376 C CA . HIS A 1 291 ? 8.007 -8.758 11.577 1.00 91.06 291 HIS A CA 1
ATOM 2377 C C . HIS A 1 291 ? 8.548 -9.820 12.567 1.00 91.06 291 HIS A C 1
ATOM 2379 O O . HIS A 1 291 ? 7.902 -10.861 12.740 1.00 91.06 291 HIS A O 1
ATOM 2385 N N . PRO A 1 292 ? 9.687 -9.599 13.263 1.00 90.56 292 PRO A N 1
ATOM 2386 C CA . PRO A 1 292 ? 10.224 -10.535 14.258 1.00 90.56 292 PRO A CA 1
ATOM 2387 C C . PRO A 1 292 ? 9.218 -10.984 15.330 1.00 90.56 292 PRO A C 1
ATOM 2389 O O . PRO A 1 292 ? 9.147 -12.178 15.618 1.00 90.56 292 PRO A O 1
ATOM 2392 N N . GLY A 1 293 ? 8.383 -10.079 15.858 1.00 91.62 293 GLY A N 1
ATOM 2393 C CA . GLY A 1 293 ? 7.343 -10.426 16.841 1.00 91.62 293 GLY A CA 1
ATOM 2394 C C . GLY A 1 293 ? 6.326 -11.437 16.293 1.00 91.62 293 GLY A C 1
ATOM 2395 O O . GLY A 1 293 ? 6.114 -12.502 16.872 1.00 91.62 293 GLY A O 1
ATOM 2396 N N . THR A 1 294 ? 5.785 -11.180 15.099 1.00 91.06 294 THR A N 1
ATOM 2397 C CA . THR A 1 294 ? 4.898 -12.115 14.387 1.00 91.06 294 THR A CA 1
ATOM 2398 C C . THR A 1 294 ? 5.615 -13.431 14.055 1.00 91.06 294 THR A C 1
ATOM 2400 O O . THR A 1 294 ? 5.015 -14.502 14.109 1.00 91.06 294 THR A O 1
ATOM 2403 N N . SER A 1 295 ? 6.923 -13.385 13.781 1.00 94.50 295 SER A N 1
ATOM 2404 C CA . SER A 1 295 ? 7.765 -14.572 13.582 1.00 94.50 295 SER A CA 1
ATOM 2405 C C . SER A 1 295 ? 7.907 -15.425 14.855 1.00 94.50 295 SER A C 1
ATOM 2407 O O . SER A 1 295 ? 7.899 -16.653 14.741 1.00 94.50 295 SER A O 1
ATOM 2409 N N . LYS A 1 296 ? 7.987 -14.806 16.048 1.00 95.50 296 LYS A N 1
ATOM 2410 C CA . LYS A 1 296 ? 7.979 -15.484 17.363 1.00 95.50 296 LYS A CA 1
ATOM 2411 C C . LYS A 1 296 ? 6.629 -16.178 17.591 1.00 95.50 296 LYS A C 1
ATOM 2413 O O . LYS A 1 296 ? 6.603 -17.390 17.792 1.00 95.50 296 LYS A O 1
ATOM 2418 N N . ILE A 1 297 ? 5.518 -15.450 17.424 1.00 93.06 297 ILE A N 1
ATOM 2419 C CA . ILE A 1 297 ? 4.138 -15.969 17.563 1.00 93.06 297 ILE A CA 1
ATOM 2420 C C . ILE A 1 297 ? 3.882 -17.176 16.639 1.00 93.06 297 ILE A C 1
ATOM 2422 O O . ILE A 1 297 ? 3.300 -18.175 17.051 1.00 93.06 297 ILE A O 1
ATOM 2426 N N . LEU A 1 298 ? 4.347 -17.123 15.387 1.00 96.25 298 LEU A N 1
ATOM 2427 C CA . LEU A 1 298 ? 4.149 -18.193 14.396 1.00 96.25 298 LEU A CA 1
ATOM 2428 C C . LEU A 1 298 ? 5.148 -19.367 14.508 1.00 96.25 298 LEU A C 1
ATOM 2430 O O . LEU A 1 298 ? 5.093 -20.293 13.680 1.00 96.25 298 LEU A O 1
ATOM 2434 N N . ARG A 1 299 ? 6.060 -19.317 15.495 1.00 97.50 299 ARG A N 1
ATOM 2435 C CA . ARG A 1 299 ? 7.191 -20.242 15.702 1.00 97.50 299 ARG A CA 1
ATOM 2436 C C . ARG A 1 299 ? 7.986 -20.463 14.399 1.00 97.50 299 ARG A C 1
ATOM 2438 O O . ARG A 1 299 ? 8.147 -21.586 13.920 1.00 97.50 299 ARG A O 1
ATOM 2445 N N . LEU A 1 300 ? 8.415 -19.364 13.768 1.00 96.44 300 LEU A N 1
ATOM 2446 C CA . LEU A 1 300 ? 9.139 -19.346 12.488 1.00 96.44 300 LEU A CA 1
ATOM 2447 C C . LEU A 1 300 ? 10.633 -19.046 12.676 1.00 96.44 300 LEU A C 1
ATOM 2449 O O . LEU A 1 300 ? 10.998 -18.074 13.338 1.00 96.44 300 LEU A O 1
ATOM 2453 N N . ASN A 1 301 ? 11.495 -19.799 11.981 1.00 96.88 301 ASN A N 1
ATOM 2454 C CA . ASN A 1 301 ? 12.907 -19.452 11.817 1.00 96.88 301 ASN A CA 1
ATOM 2455 C C . ASN A 1 301 ? 13.001 -18.169 10.979 1.00 96.88 301 ASN A C 1
ATOM 2457 O O . ASN A 1 301 ? 12.902 -18.186 9.749 1.00 96.88 301 ASN A O 1
ATOM 2461 N N . HIS A 1 302 ? 13.181 -17.051 11.674 1.00 95.94 302 HIS A N 1
ATOM 2462 C CA . HIS A 1 302 ? 13.075 -15.725 11.090 1.00 95.94 302 HIS A CA 1
ATOM 2463 C C . HIS A 1 302 ? 14.116 -15.481 9.980 1.00 95.94 302 HIS A C 1
ATOM 2465 O O . HIS A 1 302 ? 13.767 -15.011 8.897 1.00 95.94 302 HIS A O 1
ATOM 2471 N N . LYS A 1 303 ? 15.381 -15.888 10.183 1.00 93.50 303 LYS A N 1
ATOM 2472 C CA . LYS A 1 303 ? 16.454 -15.753 9.174 1.00 93.50 303 LYS A CA 1
ATOM 2473 C C . LYS A 1 303 ? 16.116 -16.510 7.874 1.00 93.50 303 LYS A C 1
ATOM 2475 O O . LYS A 1 303 ? 16.345 -15.981 6.782 1.00 93.50 303 LYS A O 1
ATOM 2480 N N . ARG A 1 304 ? 15.506 -17.702 7.975 1.00 95.94 304 ARG A N 1
ATOM 2481 C CA . ARG A 1 304 ? 15.140 -18.561 6.828 1.00 95.94 304 ARG A CA 1
ATOM 2482 C C . ARG A 1 304 ? 14.087 -17.940 5.899 1.00 95.94 304 ARG A C 1
ATOM 2484 O O . ARG A 1 304 ? 14.096 -18.238 4.705 1.00 95.94 304 ARG A O 1
ATOM 2491 N N . LEU A 1 305 ? 13.239 -17.030 6.394 1.00 92.94 305 LEU A N 1
ATOM 2492 C CA . LEU A 1 305 ? 12.242 -16.307 5.580 1.00 92.94 305 LEU A CA 1
ATOM 2493 C C . LEU A 1 305 ? 12.870 -15.487 4.440 1.00 92.94 305 LEU A C 1
ATOM 2495 O O . LEU A 1 305 ? 12.223 -15.289 3.412 1.00 92.94 305 LEU A O 1
ATOM 2499 N N . SER A 1 306 ? 14.114 -15.027 4.614 1.00 91.94 306 SER A N 1
ATOM 2500 C CA . SER A 1 306 ? 14.874 -14.264 3.612 1.00 91.94 306 SER A CA 1
ATOM 2501 C C . SER A 1 306 ? 15.847 -15.101 2.767 1.00 91.94 306 SER A C 1
ATOM 2503 O O . SER A 1 306 ? 16.424 -14.566 1.825 1.00 91.94 306 SER A O 1
ATOM 2505 N N . THR A 1 307 ? 16.035 -16.396 3.059 1.00 90.12 307 THR A N 1
ATOM 2506 C CA . THR A 1 307 ? 16.984 -17.264 2.326 1.00 90.12 307 THR A CA 1
ATOM 2507 C C . THR A 1 307 ? 16.310 -18.371 1.515 1.00 90.12 307 THR A C 1
ATOM 2509 O O . THR A 1 307 ? 16.801 -18.704 0.440 1.00 90.12 307 THR A O 1
ATOM 2512 N N . ASN A 1 308 ? 15.158 -18.890 1.956 1.00 92.75 308 ASN A N 1
ATOM 2513 C CA . ASN A 1 308 ? 14.414 -19.939 1.254 1.00 92.75 308 ASN A CA 1
ATOM 2514 C C . ASN A 1 308 ? 13.019 -19.424 0.813 1.00 92.75 308 ASN A C 1
ATOM 2516 O O . ASN A 1 308 ? 12.206 -19.087 1.679 1.00 92.75 308 ASN A O 1
ATOM 2520 N N . PRO A 1 309 ? 12.707 -19.372 -0.500 1.00 92.06 309 PRO A N 1
ATOM 2521 C CA . PRO A 1 309 ? 11.464 -18.777 -1.003 1.00 92.06 309 PRO A CA 1
ATOM 2522 C C . PRO A 1 309 ? 10.209 -19.582 -0.639 1.00 92.06 309 PRO A C 1
ATOM 2524 O O . PRO A 1 309 ? 9.168 -18.991 -0.367 1.00 92.06 309 PRO A O 1
ATOM 2527 N N . GLU A 1 310 ? 10.293 -20.913 -0.580 1.00 95.75 310 GLU A N 1
ATOM 2528 C CA . GLU A 1 310 ? 9.162 -21.766 -0.194 1.00 95.75 310 GLU A CA 1
ATOM 2529 C C . GLU A 1 310 ? 8.817 -21.585 1.290 1.00 95.75 310 GLU A C 1
ATOM 2531 O O . GLU A 1 310 ? 7.660 -21.370 1.648 1.00 95.75 310 GLU A O 1
ATOM 2536 N N . TYR A 1 311 ? 9.833 -21.576 2.158 1.00 97.31 311 TYR A N 1
ATOM 2537 C CA . TYR A 1 311 ? 9.671 -21.288 3.583 1.00 97.31 311 TYR A CA 1
ATOM 2538 C C . TYR A 1 311 ? 9.097 -19.882 3.809 1.00 97.31 311 TYR A C 1
ATOM 2540 O O . TYR A 1 311 ? 8.252 -19.683 4.679 1.00 97.31 311 TYR A O 1
ATOM 2548 N N . SER A 1 312 ? 9.508 -18.921 2.979 1.00 97.62 312 SER A N 1
ATOM 2549 C CA . SER A 1 312 ? 8.974 -17.558 2.945 1.00 97.62 312 SER A CA 1
ATOM 2550 C C . SER A 1 312 ? 7.472 -17.520 2.614 1.00 97.62 312 SER A C 1
ATOM 2552 O O . SER A 1 312 ? 6.700 -16.862 3.312 1.00 97.62 312 SER A O 1
ATOM 2554 N N . VAL A 1 313 ? 7.034 -18.283 1.603 1.00 98.06 313 VAL A N 1
ATOM 2555 C CA . VAL A 1 313 ? 5.613 -18.447 1.244 1.00 98.06 313 VAL A CA 1
ATOM 2556 C C . VAL A 1 313 ? 4.824 -19.136 2.363 1.00 98.06 313 VAL A C 1
ATOM 2558 O O . VAL A 1 313 ? 3.783 -18.631 2.781 1.00 98.06 313 VAL A O 1
ATOM 2561 N N . ARG A 1 314 ? 5.336 -20.248 2.905 1.00 98.38 314 ARG A N 1
ATOM 2562 C CA . ARG A 1 314 ? 4.690 -21.011 3.991 1.00 98.38 314 ARG A CA 1
ATOM 2563 C C . ARG A 1 314 ? 4.569 -20.195 5.284 1.00 98.38 314 ARG A C 1
ATOM 2565 O O . ARG A 1 314 ? 3.547 -20.280 5.963 1.00 98.38 314 ARG A O 1
ATOM 2572 N N . GLY A 1 315 ? 5.565 -19.364 5.599 1.00 98.31 315 GLY A N 1
ATOM 2573 C CA . GLY A 1 315 ? 5.508 -18.395 6.697 1.00 98.31 315 GLY A CA 1
ATOM 2574 C C . GLY A 1 315 ? 4.444 -17.316 6.478 1.00 98.31 315 GLY A C 1
ATOM 2575 O O . GLY A 1 315 ? 3.678 -17.019 7.392 1.00 98.31 315 GLY A O 1
ATOM 2576 N N . GLY A 1 316 ? 4.338 -16.784 5.256 1.00 98.06 316 GLY A N 1
ATOM 2577 C C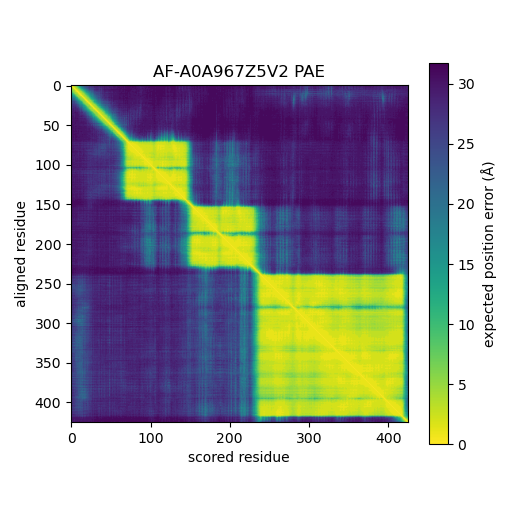A . GLY A 1 316 ? 3.307 -15.809 4.890 1.00 98.06 316 GLY A CA 1
ATOM 2578 C C . GLY A 1 316 ? 1.888 -16.360 5.007 1.00 98.06 316 GLY A C 1
ATOM 2579 O O . GLY A 1 316 ? 1.023 -15.729 5.603 1.00 98.06 316 GLY A O 1
ATOM 2580 N N . ILE A 1 317 ? 1.659 -17.584 4.532 1.00 98.50 317 ILE A N 1
ATOM 2581 C CA . ILE A 1 317 ? 0.360 -18.264 4.647 1.00 98.50 317 ILE A CA 1
ATOM 2582 C C . ILE A 1 317 ? 0.008 -18.558 6.113 1.00 98.50 317 ILE A C 1
ATOM 2584 O O . ILE A 1 317 ? -1.131 -18.333 6.519 1.00 98.50 317 ILE A O 1
ATOM 2588 N N . LYS A 1 318 ? 0.983 -18.958 6.945 1.00 98.50 318 LYS A N 1
ATOM 2589 C CA . LYS A 1 318 ? 0.812 -19.030 8.409 1.00 98.50 318 LYS A CA 1
ATOM 2590 C C . LYS A 1 318 ? 0.383 -17.682 9.010 1.00 98.50 318 LYS A C 1
ATOM 2592 O O . LYS A 1 318 ? -0.480 -17.666 9.883 1.00 98.50 318 LYS A O 1
ATOM 2597 N N . MET A 1 319 ? 0.944 -16.566 8.538 1.00 98.31 319 MET A N 1
ATOM 2598 C CA . MET A 1 319 ? 0.571 -15.219 8.986 1.00 98.31 319 MET A CA 1
ATOM 2599 C C . MET A 1 319 ? -0.846 -14.829 8.551 1.00 98.31 319 MET A C 1
ATOM 2601 O O . MET A 1 319 ? -1.626 -14.369 9.380 1.00 98.31 319 MET A O 1
ATOM 2605 N N . VAL A 1 320 ? -1.234 -15.080 7.298 1.00 98.25 320 VAL A N 1
ATOM 2606 C CA . VAL A 1 320 ? -2.615 -14.831 6.843 1.00 98.25 320 VAL A CA 1
ATOM 2607 C C . VAL A 1 320 ? -3.610 -15.699 7.628 1.00 98.25 320 VAL A C 1
ATOM 2609 O O . VAL A 1 320 ? -4.643 -15.196 8.061 1.00 98.25 320 VAL A O 1
ATOM 2612 N N . ARG A 1 321 ? -3.267 -16.958 7.945 1.00 98.12 321 ARG A N 1
ATOM 2613 C CA . ARG A 1 321 ? -4.074 -17.834 8.821 1.00 98.12 321 ARG A CA 1
ATOM 2614 C C . ARG A 1 321 ? -4.103 -17.404 10.301 1.00 98.12 321 ARG A C 1
ATOM 2616 O O . ARG A 1 321 ? -5.003 -17.813 11.033 1.00 98.12 321 ARG A O 1
ATOM 2623 N N . LEU A 1 322 ? -3.182 -16.555 10.763 1.00 97.50 322 LEU A N 1
ATOM 2624 C CA . LEU A 1 322 ? -3.277 -15.915 12.082 1.00 97.50 322 LEU A CA 1
ATOM 2625 C C . LEU A 1 322 ? -4.343 -14.811 12.073 1.00 97.50 322 LEU A C 1
ATOM 2627 O O . LEU A 1 322 ? -5.257 -14.856 12.891 1.00 97.50 322 LEU A O 1
ATOM 2631 N N . TYR A 1 323 ? -4.288 -13.887 11.110 1.00 97.88 323 TYR A N 1
ATOM 2632 C CA . TYR A 1 323 ? -5.297 -12.827 10.970 1.00 97.88 323 TYR A CA 1
ATOM 2633 C C . TYR A 1 323 ? -6.685 -13.368 10.590 1.00 97.88 323 TYR A C 1
ATOM 2635 O O . TYR A 1 323 ? -7.684 -12.852 11.076 1.00 97.88 323 TYR A O 1
ATOM 2643 N N . SER A 1 324 ? -6.747 -14.472 9.840 1.00 97.81 324 SER A N 1
ATOM 2644 C CA . SER A 1 324 ? -7.951 -15.291 9.619 1.00 97.81 324 SER A CA 1
ATOM 2645 C C . SER A 1 324 ? -8.640 -15.673 10.937 1.00 97.81 324 SER A C 1
ATOM 2647 O O . SER A 1 324 ? -9.820 -15.403 11.126 1.00 97.81 324 SER A O 1
ATOM 2649 N N . ARG A 1 325 ? -7.903 -16.247 11.899 1.00 97.06 325 ARG A N 1
ATOM 2650 C CA . ARG A 1 325 ? -8.482 -16.626 13.201 1.00 97.06 325 ARG A CA 1
ATOM 2651 C C . ARG A 1 325 ? -8.939 -15.413 14.017 1.00 97.06 325 ARG A C 1
ATOM 2653 O O . ARG A 1 325 ? -9.933 -15.514 14.725 1.00 97.06 325 ARG A O 1
ATOM 2660 N N . PHE A 1 326 ? -8.270 -14.264 13.893 1.00 97.62 326 PHE A N 1
ATOM 2661 C CA . PHE A 1 326 ? -8.750 -13.018 14.503 1.00 97.62 326 PHE A CA 1
ATOM 2662 C C . PHE A 1 326 ? -10.038 -12.495 13.843 1.00 97.62 326 PHE A C 1
ATOM 2664 O O . PHE A 1 326 ? -10.939 -12.089 14.566 1.00 97.62 326 PHE A O 1
ATOM 2671 N N . ALA A 1 327 ? -10.167 -12.564 12.513 1.00 97.94 327 ALA A N 1
ATOM 2672 C CA . ALA A 1 327 ? -11.383 -12.171 11.791 1.00 97.94 327 ALA A CA 1
ATOM 2673 C C . ALA A 1 327 ? -12.600 -13.035 12.174 1.00 97.94 327 ALA A C 1
ATOM 2675 O O . ALA A 1 327 ? -13.685 -12.501 12.397 1.00 97.94 327 ALA A O 1
ATOM 2676 N N . GLN A 1 328 ? -12.403 -14.349 12.336 1.00 96.44 328 GLN A N 1
ATOM 2677 C CA . GLN A 1 328 ? -13.431 -15.256 12.866 1.00 96.44 328 GLN A CA 1
ATOM 2678 C C . GLN A 1 328 ? -13.805 -14.897 14.314 1.00 96.44 328 GLN A C 1
ATOM 2680 O O . GLN A 1 328 ? -14.984 -14.746 14.619 1.00 96.44 328 GLN A O 1
ATOM 2685 N N . LYS A 1 329 ? -12.815 -14.687 15.199 1.00 96.44 329 LYS A N 1
ATOM 2686 C CA . LYS A 1 329 ? -13.047 -14.344 1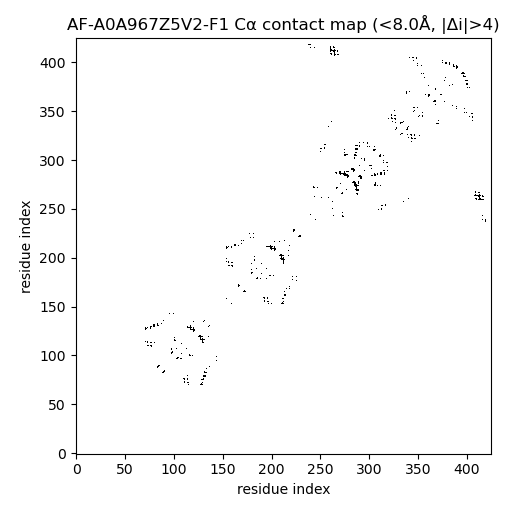6.618 1.00 96.44 329 LYS A CA 1
ATOM 2687 C C . LYS A 1 329 ? -13.802 -13.027 16.848 1.00 96.44 329 LYS A C 1
ATOM 2689 O O . LYS A 1 329 ? -14.354 -12.857 17.928 1.00 96.44 329 LYS A O 1
ATOM 2694 N N . ILE A 1 330 ? -13.822 -12.107 15.880 1.00 95.06 330 ILE A N 1
ATOM 2695 C CA . ILE A 1 330 ? -14.600 -10.853 15.953 1.00 95.06 330 ILE A CA 1
ATOM 2696 C C . ILE A 1 330 ? -15.909 -10.897 15.137 1.00 95.06 330 ILE A C 1
ATOM 2698 O O . ILE A 1 330 ? -16.581 -9.876 15.004 1.00 95.06 330 ILE A O 1
ATOM 2702 N N . GLY A 1 331 ? -16.293 -12.078 14.633 1.00 94.88 331 GLY A N 1
ATOM 2703 C CA . GLY A 1 331 ? -17.634 -12.353 14.106 1.00 94.88 331 GLY A CA 1
ATOM 2704 C C . GLY A 1 331 ? -17.815 -12.278 12.587 1.00 94.88 331 GLY A C 1
ATOM 2705 O O . GLY A 1 331 ? -18.956 -12.245 12.139 1.00 94.88 331 GLY A O 1
ATOM 2706 N N . PHE A 1 332 ? -16.751 -12.254 11.772 1.00 97.06 332 PHE A N 1
ATOM 2707 C CA . PHE A 1 332 ? -16.911 -12.247 10.308 1.00 97.06 332 PHE A CA 1
ATOM 2708 C C . PHE A 1 332 ? -16.998 -13.659 9.713 1.00 97.06 332 PHE A C 1
ATOM 2710 O O . PHE A 1 332 ? -16.111 -14.492 9.919 1.00 97.06 332 PHE A O 1
ATOM 2717 N N . THR A 1 333 ? -18.032 -13.891 8.899 1.00 94.25 333 THR A N 1
ATOM 2718 C CA . THR A 1 333 ? -18.275 -15.147 8.174 1.00 94.25 333 THR A CA 1
ATOM 2719 C C . THR A 1 333 ? -17.134 -15.488 7.218 1.00 94.25 333 THR A C 1
ATOM 2721 O O . THR A 1 333 ? -16.805 -14.709 6.318 1.00 94.25 333 THR A O 1
ATOM 2724 N N . TYR A 1 334 ? -16.557 -16.678 7.401 1.00 96.31 334 TYR A N 1
ATOM 2725 C CA . TYR A 1 334 ? -15.395 -17.159 6.655 1.00 96.31 334 TYR A CA 1
ATOM 2726 C C . TYR A 1 334 ? -15.571 -17.095 5.131 1.00 96.31 334 TYR A C 1
ATOM 2728 O O . TYR A 1 334 ? -16.659 -17.307 4.603 1.00 96.31 334 TYR A O 1
ATOM 2736 N N . GLY A 1 335 ? -14.476 -16.844 4.411 1.00 91.31 335 GLY A N 1
ATOM 2737 C CA . GLY A 1 335 ? -14.413 -16.975 2.953 1.00 91.31 335 GLY A CA 1
ATOM 2738 C C . GLY A 1 335 ? -15.010 -15.815 2.146 1.00 91.31 335 GLY A C 1
ATOM 2739 O O . GLY A 1 335 ? -14.618 -15.649 0.992 1.00 91.31 335 GLY A O 1
ATOM 2740 N N . SER A 1 336 ? -15.887 -14.994 2.734 1.00 93.62 336 SER A N 1
ATOM 2741 C CA . SER A 1 336 ? -16.501 -13.829 2.074 1.00 93.62 336 SER A CA 1
ATOM 2742 C C . SER A 1 336 ? -15.481 -12.751 1.656 1.00 93.62 336 SER A C 1
ATOM 2744 O O . SER A 1 336 ? -14.402 -12.632 2.240 1.00 93.62 336 SER A O 1
ATOM 2746 N N . ASP A 1 337 ? -15.811 -11.925 0.654 1.00 91.69 337 ASP A N 1
ATOM 2747 C CA . ASP A 1 337 ? -14.923 -10.839 0.194 1.00 91.69 337 ASP A CA 1
ATOM 2748 C C . ASP A 1 337 ? -14.622 -9.838 1.331 1.00 91.69 337 ASP A C 1
ATOM 2750 O O . ASP A 1 337 ? -13.456 -9.525 1.587 1.00 91.69 337 ASP A O 1
ATOM 2754 N N . LEU A 1 338 ? -15.642 -9.445 2.107 1.00 96.56 338 LEU A N 1
ATOM 2755 C CA . LEU A 1 338 ? -15.479 -8.639 3.322 1.00 96.56 338 LEU A CA 1
ATOM 2756 C C . LEU A 1 338 ? -14.537 -9.306 4.333 1.00 96.56 338 LEU A C 1
ATOM 2758 O O . LEU A 1 338 ? -13.635 -8.652 4.852 1.00 96.56 338 LEU A O 1
ATOM 2762 N N . TYR A 1 339 ? -14.704 -10.601 4.603 1.00 98.06 339 TYR A N 1
ATOM 2763 C CA . TYR A 1 339 ? -13.843 -11.327 5.534 1.00 98.06 339 TYR A CA 1
ATOM 2764 C C . TYR A 1 339 ? -12.363 -11.234 5.138 1.00 98.06 339 TYR A C 1
ATOM 2766 O O . TYR A 1 339 ? -11.505 -10.970 5.984 1.00 98.06 339 TYR A O 1
ATOM 2774 N N . TRP A 1 340 ? -12.043 -11.355 3.848 1.00 97.75 340 TRP A N 1
ATOM 2775 C CA . TRP A 1 340 ? -10.669 -11.192 3.372 1.00 97.75 340 TRP A CA 1
ATOM 2776 C C . TRP A 1 340 ? -10.170 -9.740 3.449 1.00 97.75 340 TRP A C 1
ATOM 2778 O O . TRP A 1 340 ? -8.989 -9.527 3.752 1.00 97.75 340 TRP A O 1
ATOM 2788 N N . HIS A 1 341 ? -11.042 -8.741 3.267 1.00 97.81 341 HIS A N 1
ATOM 2789 C CA . HIS A 1 341 ? -10.716 -7.337 3.549 1.00 97.81 341 HIS A CA 1
ATOM 2790 C C . HIS A 1 341 ? -10.403 -7.114 5.038 1.00 97.81 341 HIS A C 1
ATOM 2792 O O . HIS A 1 341 ? -9.376 -6.510 5.357 1.00 97.81 341 HIS A O 1
ATOM 2798 N N . ILE A 1 342 ? -11.188 -7.690 5.955 1.00 98.38 342 ILE A N 1
ATOM 2799 C CA . ILE A 1 342 ? -10.920 -7.664 7.402 1.00 98.38 342 ILE A CA 1
ATOM 2800 C C . ILE A 1 342 ? -9.579 -8.333 7.731 1.00 98.38 342 ILE A C 1
ATOM 2802 O O . ILE A 1 342 ? -8.769 -7.745 8.443 1.00 98.38 342 ILE A O 1
ATOM 2806 N N . VAL A 1 343 ? -9.272 -9.505 7.165 1.00 98.31 343 VAL A N 1
ATOM 2807 C CA . VAL A 1 343 ? -7.967 -10.179 7.343 1.00 98.31 343 VAL A CA 1
ATOM 2808 C C . VAL A 1 343 ? -6.797 -9.288 6.896 1.00 98.31 343 VAL A C 1
ATOM 2810 O O . VAL A 1 343 ? -5.768 -9.224 7.573 1.00 98.31 343 VAL A O 1
ATOM 2813 N N . ALA A 1 344 ? -6.950 -8.554 5.791 1.00 97.38 344 ALA A N 1
ATOM 2814 C CA . ALA A 1 344 ? -5.952 -7.600 5.309 1.00 97.38 344 ALA A CA 1
ATOM 2815 C C . ALA A 1 344 ? -5.847 -6.328 6.182 1.00 97.38 344 ALA A C 1
ATOM 2817 O O . ALA A 1 344 ? -4.749 -5.774 6.324 1.00 97.38 344 ALA A O 1
ATOM 2818 N N . PHE A 1 345 ? -6.962 -5.879 6.767 1.00 97.69 345 PHE A N 1
ATOM 2819 C CA . PHE A 1 345 ? -7.085 -4.681 7.605 1.00 97.69 345 PHE A CA 1
ATOM 2820 C C . PHE A 1 345 ? -6.565 -4.904 9.035 1.00 97.69 345 PHE A C 1
ATOM 2822 O O . PHE A 1 345 ? -5.813 -4.074 9.545 1.00 97.69 345 PHE A O 1
ATOM 2829 N N . LEU A 1 346 ? -6.843 -6.070 9.634 1.00 97.44 346 LEU A N 1
ATOM 2830 C CA . LEU A 1 346 ? -6.314 -6.514 10.933 1.00 97.44 346 LEU A CA 1
ATOM 2831 C C . LEU A 1 346 ? -4.780 -6.544 10.971 1.00 97.44 346 LEU A C 1
ATOM 2833 O O . LEU A 1 346 ? -4.184 -6.245 12.005 1.00 97.44 346 LEU A O 1
ATOM 2837 N N . HIS A 1 347 ? -4.135 -6.862 9.845 1.00 94.00 347 HIS A N 1
ATOM 2838 C CA . HIS A 1 347 ? -2.689 -6.705 9.683 1.00 94.00 347 HIS A CA 1
ATOM 2839 C C . HIS A 1 347 ? -2.276 -5.240 9.489 1.00 94.00 347 HIS A C 1
ATOM 2841 O O . HIS A 1 347 ? -1.292 -4.802 10.074 1.00 94.00 347 HIS A O 1
ATOM 2847 N N . ALA A 1 348 ? -2.988 -4.486 8.644 1.00 89.56 348 ALA A N 1
ATOM 2848 C CA . ALA A 1 348 ? -2.584 -3.136 8.245 1.00 89.56 348 ALA A CA 1
ATOM 2849 C C . ALA A 1 348 ? -2.705 -2.091 9.371 1.00 89.56 348 ALA A C 1
ATOM 2851 O O . ALA A 1 348 ? -1.818 -1.255 9.507 1.00 89.56 348 ALA A O 1
ATOM 2852 N N . MET A 1 349 ? -3.779 -2.137 10.166 1.00 90.50 349 MET A N 1
ATOM 2853 C CA . MET A 1 349 ? -4.018 -1.205 11.277 1.00 90.50 349 MET A CA 1
ATOM 2854 C C . MET A 1 349 ? -3.756 -1.831 12.658 1.00 90.50 349 MET A C 1
ATOM 2856 O O . MET A 1 349 ? -3.522 -1.110 13.623 1.00 90.50 349 MET A O 1
ATOM 2860 N N . GLY A 1 350 ? -3.733 -3.164 12.754 1.00 91.31 350 GLY A N 1
ATOM 2861 C CA . GLY A 1 350 ? -3.549 -3.905 14.004 1.00 91.31 350 GLY A CA 1
ATOM 2862 C C . GLY A 1 350 ? -4.873 -4.336 14.643 1.00 91.31 350 GLY A C 1
ATOM 2863 O O . GLY A 1 350 ? -5.850 -3.589 14.656 1.00 91.31 350 GLY A O 1
ATOM 2864 N N . VAL A 1 351 ? -4.893 -5.552 15.202 1.00 93.56 351 VAL A N 1
ATOM 2865 C CA . VAL A 1 351 ? -6.109 -6.235 15.691 1.00 93.56 351 VAL A CA 1
ATOM 2866 C C . VAL A 1 351 ? -6.905 -5.389 16.689 1.00 93.56 351 VAL A C 1
ATOM 2868 O O . VAL A 1 351 ? -8.110 -5.231 16.518 1.00 93.56 351 VAL A O 1
ATOM 2871 N N . GLY A 1 352 ? -6.241 -4.803 17.692 1.00 93.69 352 GLY A N 1
ATOM 2872 C CA . GLY A 1 352 ? -6.904 -3.985 18.712 1.00 93.69 352 GLY A CA 1
ATOM 2873 C C . GLY A 1 352 ? -7.555 -2.718 18.151 1.00 93.69 352 GLY A C 1
ATOM 2874 O O . GLY A 1 352 ? -8.696 -2.424 18.489 1.00 93.69 352 GLY A O 1
ATOM 2875 N N . ALA A 1 353 ? -6.871 -1.997 17.257 1.00 95.00 353 ALA A N 1
ATOM 2876 C CA . ALA A 1 353 ? -7.402 -0.772 16.656 1.00 95.00 353 ALA A CA 1
ATOM 2877 C C . ALA A 1 353 ? -8.582 -1.059 15.713 1.00 95.00 353 ALA A C 1
ATOM 2879 O O . ALA A 1 353 ? -9.570 -0.330 15.728 1.00 95.00 353 ALA A O 1
ATOM 2880 N N . VAL A 1 354 ? -8.521 -2.152 14.941 1.00 97.62 354 VAL A N 1
ATOM 2881 C CA . VAL A 1 354 ? -9.664 -2.610 14.134 1.00 97.62 354 VAL A CA 1
ATOM 2882 C C . VAL A 1 354 ? -10.837 -3.009 15.029 1.00 97.62 354 VAL A C 1
ATOM 2884 O O . VAL A 1 354 ? -11.945 -2.559 14.763 1.00 97.62 354 VAL A O 1
ATOM 2887 N N . LYS A 1 355 ? -10.619 -3.783 16.106 1.00 97.19 355 LYS A N 1
ATOM 2888 C CA . LYS A 1 355 ? -11.707 -4.160 17.023 1.00 97.19 355 LYS A CA 1
ATOM 2889 C C . LYS A 1 355 ? -12.366 -2.923 17.638 1.00 97.19 355 LYS A C 1
ATOM 2891 O O . LYS A 1 355 ? -13.570 -2.785 17.515 1.00 97.19 355 LYS A O 1
ATOM 2896 N N . VAL A 1 356 ? -11.585 -1.991 18.190 1.00 96.94 356 VAL A N 1
ATOM 2897 C CA . VAL A 1 356 ? -12.102 -0.738 18.776 1.00 96.94 356 VAL A CA 1
ATOM 2898 C C . VAL A 1 356 ? -12.919 0.081 17.770 1.00 96.94 356 VAL A C 1
ATOM 2900 O O . VAL A 1 356 ? -13.937 0.650 18.144 1.00 96.94 356 VAL A O 1
ATOM 2903 N N . MET A 1 357 ? -12.525 0.108 16.493 1.00 97.75 357 MET A N 1
ATOM 2904 C CA . MET A 1 357 ? -13.300 0.784 15.447 1.00 97.75 357 MET A CA 1
ATOM 2905 C C . MET A 1 357 ? -14.627 0.073 15.139 1.00 97.75 357 MET A C 1
ATOM 2907 O O . MET A 1 357 ? -15.634 0.736 14.927 1.00 97.75 357 MET A O 1
ATOM 2911 N N . LEU A 1 358 ? -14.636 -1.263 15.114 1.00 98.06 358 LEU A N 1
ATOM 2912 C CA . LEU A 1 358 ? -15.840 -2.066 14.870 1.00 98.06 358 LEU A CA 1
ATOM 2913 C C . LEU A 1 358 ? -16.785 -2.086 16.086 1.00 98.06 358 LEU A C 1
ATOM 2915 O O . LEU A 1 358 ? -17.998 -2.151 15.917 1.00 98.06 358 LEU A O 1
ATOM 2919 N N . ASP A 1 359 ? -16.239 -1.993 17.299 1.00 97.50 359 ASP A N 1
ATOM 2920 C CA . ASP A 1 359 ? -17.004 -1.810 18.532 1.00 97.50 359 ASP A CA 1
ATOM 2921 C C . ASP A 1 359 ? -17.686 -0.426 18.533 1.00 97.50 359 ASP A C 1
ATOM 2923 O O . ASP A 1 359 ? -18.889 -0.344 18.766 1.00 97.50 359 ASP A O 1
ATOM 2927 N N . ASP A 1 360 ? -16.950 0.646 18.193 1.00 97.69 360 ASP A N 1
ATOM 2928 C CA . ASP A 1 360 ? -17.496 2.006 18.024 1.00 97.69 360 ASP A CA 1
ATOM 2929 C C . ASP A 1 360 ? -18.580 2.042 16.930 1.00 97.69 360 ASP A C 1
ATOM 2931 O O . ASP A 1 360 ? -19.629 2.637 17.158 1.00 97.69 360 ASP A O 1
ATOM 2935 N N . MET A 1 361 ? -18.388 1.345 15.799 1.00 98.25 361 MET A N 1
ATOM 2936 C CA . MET A 1 361 ? -19.412 1.173 14.751 1.00 98.25 361 MET A CA 1
ATOM 2937 C C . MET A 1 361 ? -20.734 0.627 15.301 1.00 98.25 361 MET A C 1
ATOM 2939 O O . MET A 1 361 ? -21.778 1.262 15.135 1.00 98.25 361 MET A O 1
ATOM 2943 N N . ARG A 1 362 ? -20.693 -0.505 16.015 1.00 97.62 362 ARG A N 1
ATOM 2944 C CA . ARG A 1 362 ? -21.898 -1.127 16.590 1.00 97.62 362 ARG A CA 1
ATOM 2945 C C . ARG A 1 362 ? -22.545 -0.281 17.682 1.00 97.62 362 ARG A C 1
ATOM 2947 O O . ARG A 1 362 ? -23.767 -0.197 17.734 1.00 97.62 362 ARG A O 1
ATOM 2954 N N . GLN A 1 363 ? -21.745 0.386 18.515 1.00 97.38 363 GLN A N 1
ATOM 2955 C CA . GLN A 1 363 ? -22.244 1.296 19.556 1.00 97.38 363 GLN A CA 1
ATOM 2956 C C . GLN A 1 363 ? -23.030 2.487 18.986 1.00 97.38 363 GLN A C 1
ATOM 2958 O O . GLN A 1 363 ? -23.917 2.997 19.662 1.00 97.38 363 GLN A O 1
ATOM 2963 N N . HIS A 1 364 ? -22.755 2.894 17.743 1.00 97.25 364 HIS A N 1
ATOM 2964 C CA . HIS A 1 364 ? -23.501 3.937 17.030 1.00 97.25 364 HIS A CA 1
ATOM 2965 C C . HIS A 1 364 ? -24.495 3.363 15.996 1.00 97.25 364 HIS A C 1
ATOM 2967 O O . HIS A 1 364 ? -24.870 4.054 15.052 1.00 97.25 364 HIS A O 1
ATOM 2973 N N . GLY A 1 365 ? -24.912 2.098 16.143 1.00 97.25 365 GLY A N 1
ATOM 2974 C CA . GLY A 1 365 ? -25.949 1.470 15.312 1.00 97.25 365 GLY A CA 1
ATOM 2975 C C . GLY A 1 365 ? -25.528 1.090 13.886 1.00 97.25 365 GLY A C 1
ATOM 2976 O O . GLY A 1 365 ? -26.382 0.733 13.077 1.00 97.25 365 GLY A O 1
ATOM 2977 N N . VAL A 1 366 ? -24.234 1.143 13.551 1.00 97.88 366 VAL A N 1
ATOM 2978 C CA . VAL A 1 366 ? -23.725 0.818 12.210 1.00 97.88 366 VAL A CA 1
ATOM 2979 C C . VAL A 1 366 ? -23.104 -0.578 12.206 1.00 97.88 366 VAL A C 1
ATOM 2981 O O . VAL A 1 366 ? -21.952 -0.758 12.594 1.00 97.88 366 VAL A O 1
ATOM 2984 N N . GLU A 1 367 ? -23.826 -1.587 11.720 1.00 96.69 367 GLU A N 1
ATOM 2985 C CA . GLU A 1 367 ? -23.235 -2.921 11.550 1.00 96.69 367 GLU A CA 1
ATOM 2986 C C . GLU A 1 367 ? -22.227 -2.950 10.376 1.00 96.69 367 GLU A C 1
ATOM 2988 O O . GLU A 1 367 ? -22.534 -2.482 9.275 1.00 96.69 367 GLU A O 1
ATOM 2993 N N . PRO A 1 368 ? -21.021 -3.528 10.556 1.00 96.44 368 PRO A N 1
ATOM 2994 C CA . PRO A 1 368 ? -19.989 -3.625 9.524 1.00 96.44 368 PRO A CA 1
ATOM 2995 C C . PRO A 1 368 ? -20.296 -4.739 8.502 1.00 96.44 368 PRO A C 1
ATOM 2997 O O . PRO A 1 368 ? -19.531 -5.689 8.355 1.00 96.44 368 PRO A O 1
ATOM 3000 N N . THR A 1 369 ? -21.424 -4.640 7.793 1.00 94.81 369 THR A N 1
ATOM 3001 C CA . THR A 1 369 ? -21.923 -5.664 6.850 1.00 94.81 369 THR A CA 1
ATOM 3002 C C . THR A 1 369 ? -21.246 -5.646 5.479 1.00 94.81 369 THR A C 1
ATOM 3004 O O . THR A 1 369 ? -21.245 -6.662 4.784 1.00 94.81 369 THR A O 1
ATOM 3007 N N . THR A 1 370 ? -20.634 -4.524 5.083 1.00 97.06 370 THR A N 1
ATOM 3008 C CA . THR A 1 370 ? -19.857 -4.407 3.838 1.00 97.06 370 THR A CA 1
ATOM 3009 C C . THR A 1 370 ? -18.543 -3.663 4.064 1.00 97.06 370 THR A C 1
ATOM 3011 O O . THR A 1 370 ? -18.388 -2.893 5.015 1.00 97.06 370 THR A O 1
ATOM 3014 N N . TRP A 1 371 ? -17.584 -3.854 3.156 1.00 97.38 371 TRP A N 1
ATOM 3015 C CA . TRP A 1 371 ? -16.316 -3.126 3.209 1.00 97.38 371 TRP A CA 1
ATOM 3016 C C . TRP A 1 371 ? -16.484 -1.625 2.913 1.00 97.38 371 TRP A C 1
ATOM 3018 O O . TRP A 1 371 ? -15.749 -0.805 3.464 1.00 97.38 371 TRP A O 1
ATOM 3028 N N . GLU A 1 372 ? -17.482 -1.240 2.111 1.00 96.12 372 GLU A N 1
ATOM 3029 C CA . GLU A 1 372 ? -17.765 0.174 1.843 1.00 96.12 372 GLU A CA 1
ATOM 3030 C C . GLU A 1 372 ? -18.369 0.869 3.070 1.00 96.12 372 GLU A C 1
ATOM 3032 O O . GLU A 1 372 ? -17.921 1.955 3.424 1.00 96.12 372 GLU A O 1
ATOM 3037 N N . THR A 1 373 ? -19.267 0.202 3.806 1.00 97.69 373 THR A N 1
ATOM 3038 C CA . THR A 1 373 ? -19.805 0.687 5.092 1.00 97.69 373 THR A CA 1
ATOM 3039 C C . THR A 1 373 ? -18.678 1.014 6.079 1.00 97.69 373 THR A C 1
ATOM 3041 O O . THR A 1 373 ? -18.667 2.078 6.694 1.00 97.69 373 THR A O 1
ATOM 3044 N N . ILE A 1 374 ? -17.673 0.135 6.182 1.00 98.12 374 ILE A N 1
ATOM 3045 C CA . ILE A 1 374 ? -16.492 0.331 7.041 1.00 98.12 374 ILE A CA 1
ATOM 3046 C C . ILE A 1 374 ? -15.647 1.529 6.573 1.00 98.12 374 ILE A C 1
ATOM 3048 O O . ILE A 1 374 ? -15.158 2.300 7.402 1.00 98.12 374 ILE A O 1
ATOM 3052 N N . LYS A 1 375 ? -15.479 1.719 5.258 1.00 97.12 375 LYS A N 1
ATOM 3053 C CA . LYS A 1 375 ? -14.738 2.858 4.685 1.00 97.12 375 LYS A CA 1
ATOM 3054 C C . LYS A 1 375 ? -15.444 4.193 4.891 1.00 97.12 375 LYS A C 1
ATOM 3056 O O . LYS A 1 375 ? -14.797 5.153 5.308 1.00 97.12 375 LYS A O 1
ATOM 3061 N N . GLN A 1 376 ? -16.746 4.245 4.626 1.00 95.69 376 GLN A N 1
ATOM 3062 C CA . GLN A 1 376 ? -17.583 5.424 4.840 1.00 95.69 376 GLN A CA 1
ATOM 3063 C C . GLN A 1 376 ? -17.558 5.826 6.316 1.00 95.69 376 GLN A C 1
ATOM 3065 O O . GLN A 1 376 ? -17.235 6.967 6.638 1.00 95.69 376 GLN A O 1
ATOM 3070 N N . TYR A 1 377 ? -17.756 4.867 7.224 1.00 97.94 377 TYR A N 1
ATOM 3071 C CA . TYR A 1 377 ? -17.688 5.117 8.660 1.00 97.94 377 TYR A CA 1
ATOM 3072 C C . TYR A 1 377 ? -16.317 5.643 9.111 1.00 97.94 377 TYR A C 1
ATOM 3074 O O . TYR A 1 377 ? -16.239 6.619 9.858 1.00 97.94 377 TYR A O 1
ATOM 3082 N N . ALA A 1 378 ? -15.229 5.033 8.626 1.00 94.56 378 ALA A N 1
ATOM 3083 C CA . ALA A 1 378 ? -13.864 5.475 8.901 1.00 94.56 378 ALA A CA 1
ATOM 3084 C C . ALA A 1 378 ? -13.574 6.901 8.398 1.00 94.56 378 ALA A C 1
ATOM 3086 O O . ALA A 1 378 ? -12.728 7.584 8.981 1.00 94.56 378 ALA A O 1
ATOM 3087 N N . ALA A 1 379 ? -14.244 7.342 7.327 1.00 90.25 379 ALA A N 1
ATOM 3088 C CA . ALA A 1 379 ? -14.148 8.698 6.801 1.00 90.25 379 ALA A CA 1
ATOM 3089 C C . ALA A 1 379 ? -14.955 9.695 7.643 1.00 90.25 379 ALA A C 1
ATOM 3091 O O . ALA A 1 379 ? -14.364 10.634 8.181 1.00 90.25 379 ALA A O 1
ATOM 3092 N N . SER A 1 380 ? -16.258 9.463 7.818 1.00 94.31 380 SER A N 1
ATOM 3093 C CA . SER A 1 380 ? -17.159 10.382 8.528 1.00 94.31 380 SER A CA 1
ATOM 3094 C C . SER A 1 380 ? -16.784 10.558 10.003 1.00 94.31 380 SER A C 1
ATOM 3096 O O . SER A 1 380 ? -16.853 11.661 10.533 1.00 94.31 380 SER A O 1
ATOM 3098 N N . HIS A 1 381 ? -16.301 9.501 10.666 1.00 96.19 381 HIS A N 1
ATOM 3099 C CA . HIS A 1 381 ? -15.950 9.531 12.092 1.00 96.19 381 HIS A CA 1
ATOM 3100 C C . HIS A 1 381 ? -14.448 9.702 12.367 1.00 96.19 381 HIS A C 1
ATOM 3102 O O . HIS A 1 381 ? -13.991 9.457 13.486 1.00 96.19 381 HIS A O 1
ATOM 3108 N N . ARG A 1 382 ? -13.648 10.131 11.376 1.00 92.00 382 ARG A N 1
ATOM 3109 C CA . ARG A 1 382 ? -12.173 10.161 11.465 1.00 92.00 382 ARG A CA 1
ATOM 3110 C C . ARG A 1 382 ? -11.637 10.918 12.688 1.00 92.00 382 ARG A C 1
ATOM 3112 O O . ARG A 1 382 ? -10.651 10.473 13.272 1.00 92.00 382 ARG A O 1
ATOM 3119 N N . GLN A 1 383 ? -12.277 12.019 13.095 1.00 89.31 383 GLN A N 1
ATOM 3120 C CA . GLN A 1 383 ? -11.897 12.774 14.300 1.00 89.31 383 GLN A CA 1
ATOM 3121 C C . GLN A 1 383 ? -12.239 12.021 15.600 1.00 89.31 383 GLN A C 1
ATOM 3123 O O . GLN A 1 383 ? -11.360 11.855 16.445 1.00 89.31 383 GLN A O 1
ATOM 3128 N N . ARG A 1 384 ? -13.465 11.488 15.751 1.00 93.88 384 ARG A N 1
ATOM 3129 C CA . ARG A 1 384 ? -13.853 10.702 16.943 1.00 93.88 384 ARG A CA 1
ATOM 3130 C C . ARG A 1 384 ? -12.965 9.467 17.106 1.00 93.88 384 ARG A C 1
ATOM 3132 O O . ARG A 1 384 ? -12.463 9.211 18.197 1.00 93.88 384 ARG A O 1
ATOM 3139 N N . LEU A 1 385 ? -12.710 8.751 16.009 1.00 93.94 385 LEU A N 1
ATOM 3140 C CA . LEU A 1 385 ? -11.837 7.577 15.990 1.00 93.94 385 LEU A CA 1
ATOM 3141 C C . LEU A 1 385 ? -10.386 7.932 16.353 1.00 93.94 385 LEU A C 1
ATOM 3143 O O . LEU A 1 385 ? -9.764 7.211 17.127 1.00 93.94 385 LEU A O 1
ATOM 3147 N N . HIS A 1 386 ? -9.860 9.065 15.875 1.00 89.00 386 HIS A N 1
ATOM 3148 C CA . HIS A 1 386 ? -8.537 9.564 16.266 1.00 89.00 386 HIS A CA 1
ATOM 3149 C C . HIS A 1 386 ? -8.422 9.774 17.788 1.00 89.00 386 HIS A C 1
ATOM 3151 O O . HIS A 1 386 ? -7.505 9.228 18.408 1.00 89.00 386 HIS A O 1
ATOM 3157 N N . SER A 1 387 ? -9.381 10.476 18.400 1.00 93.19 387 SER A N 1
ATOM 3158 C CA . SER A 1 387 ? -9.423 10.699 19.853 1.00 93.19 387 SER A CA 1
ATOM 3159 C C . SER A 1 387 ? -9.615 9.398 20.643 1.00 93.19 387 SER A C 1
ATOM 3161 O O . SER A 1 387 ? -8.943 9.177 21.652 1.00 93.19 387 SER A O 1
ATOM 3163 N N . LEU A 1 388 ? -10.471 8.490 20.160 1.00 94.69 388 LEU A N 1
ATOM 3164 C CA . LEU A 1 388 ? -10.690 7.168 20.755 1.00 94.69 388 LEU A CA 1
ATOM 3165 C C . LEU A 1 388 ? -9.405 6.322 20.754 1.00 94.69 388 LEU A C 1
ATOM 3167 O O . LEU A 1 388 ? -9.081 5.687 21.761 1.00 94.69 388 LEU A O 1
ATOM 3171 N N . PHE A 1 389 ? -8.642 6.348 19.658 1.00 93.69 389 PHE A N 1
ATOM 3172 C CA . PHE A 1 389 ? -7.363 5.650 19.552 1.00 93.69 389 PHE A CA 1
ATOM 3173 C C . PHE A 1 389 ? -6.279 6.252 20.452 1.00 93.69 389 PHE A C 1
ATOM 3175 O O . PHE A 1 389 ? -5.604 5.498 21.157 1.00 93.69 389 PHE A O 1
ATOM 3182 N N . LEU A 1 390 ? -6.146 7.584 20.493 1.00 92.44 390 LEU A N 1
ATOM 3183 C CA . LEU A 1 390 ? -5.230 8.260 21.419 1.00 92.44 390 LEU A CA 1
ATOM 3184 C C . LEU A 1 390 ? -5.546 7.893 22.876 1.00 92.44 390 LEU A C 1
ATOM 3186 O O . LEU A 1 390 ? -4.645 7.496 23.614 1.00 92.44 390 LEU A O 1
ATOM 3190 N N . ARG A 1 391 ? -6.826 7.921 23.267 1.00 94.31 391 ARG A N 1
ATOM 3191 C CA . ARG A 1 391 ? -7.268 7.526 24.612 1.00 94.31 391 ARG A CA 1
ATOM 3192 C C . ARG A 1 391 ? -6.946 6.061 24.928 1.00 94.31 391 ARG A C 1
ATOM 3194 O O . ARG A 1 391 ? -6.450 5.778 26.014 1.00 94.31 391 ARG A O 1
ATOM 3201 N N . ARG A 1 392 ? -7.214 5.128 24.001 1.00 94.31 392 ARG A N 1
ATOM 3202 C CA . ARG A 1 392 ? -7.123 3.675 24.262 1.00 94.31 392 ARG A CA 1
ATOM 3203 C C . ARG A 1 392 ? -5.725 3.070 24.098 1.00 94.31 392 ARG A C 1
ATOM 3205 O O . ARG A 1 392 ? -5.454 2.044 24.724 1.00 94.31 392 ARG A O 1
ATOM 3212 N N . PHE A 1 393 ? -4.876 3.666 23.259 1.00 90.38 393 PHE A N 1
ATOM 3213 C CA . PHE A 1 393 ? -3.572 3.115 22.856 1.00 90.38 393 PHE A CA 1
ATOM 3214 C C . PHE A 1 393 ? -2.396 4.093 23.002 1.00 90.38 393 PHE A C 1
ATOM 3216 O O . PHE A 1 393 ? -1.292 3.752 22.584 1.00 90.38 393 PHE A O 1
ATOM 3223 N N . LYS A 1 394 ? -2.627 5.318 23.504 1.00 92.50 394 LYS A N 1
ATOM 3224 C CA . LYS A 1 394 ? -1.642 6.421 23.572 1.00 92.50 394 LYS A CA 1
ATOM 3225 C C . LYS A 1 394 ? -1.005 6.789 22.216 1.00 92.50 394 LYS A C 1
ATOM 3227 O O . LYS A 1 394 ? -0.010 7.500 22.161 1.00 92.50 394 LYS A O 1
ATOM 3232 N N . ARG A 1 395 ? -1.598 6.340 21.099 1.00 85.62 395 ARG A N 1
ATOM 3233 C CA . ARG A 1 395 ? -1.157 6.633 19.726 1.00 85.62 395 ARG A CA 1
ATOM 3234 C C . ARG A 1 395 ? -2.319 6.642 18.737 1.00 85.62 395 ARG A C 1
ATOM 3236 O O . ARG A 1 395 ? -3.289 5.904 18.886 1.00 85.62 395 ARG A O 1
ATOM 3243 N N . SER A 1 396 ? -2.184 7.463 17.702 1.00 79.44 396 SER A N 1
ATOM 3244 C CA . SER A 1 396 ? -3.165 7.605 16.623 1.00 79.44 396 SER A CA 1
ATOM 3245 C C . SER A 1 396 ? -3.040 6.500 15.566 1.00 79.44 396 SER A C 1
ATOM 3247 O O . SER A 1 396 ? -1.934 6.103 15.190 1.00 79.44 396 SER A O 1
ATOM 3249 N N . PHE A 1 397 ? -4.178 6.080 15.011 1.00 85.69 397 PHE A N 1
ATOM 3250 C CA . PHE A 1 397 ? -4.268 5.348 13.747 1.00 85.69 397 PHE A CA 1
ATOM 3251 C C . PHE A 1 397 ? -5.165 6.149 12.793 1.00 85.69 397 PHE A C 1
ATOM 3253 O O . PHE A 1 397 ? -6.157 6.730 13.222 1.00 85.69 397 PHE A O 1
ATOM 3260 N N . ASP A 1 398 ? -4.839 6.175 11.498 1.00 84.69 398 ASP A N 1
ATOM 3261 C CA . ASP A 1 398 ? -5.678 6.811 10.472 1.00 84.69 398 ASP A CA 1
ATOM 3262 C C . ASP A 1 398 ? -6.436 5.725 9.686 1.00 84.69 398 ASP A C 1
ATOM 3264 O O . ASP A 1 398 ? -5.849 5.096 8.794 1.00 84.69 398 ASP A O 1
ATOM 3268 N N . PRO A 1 399 ? -7.714 5.455 10.005 1.00 85.44 399 PRO A N 1
ATOM 3269 C CA . PRO A 1 399 ? -8.442 4.342 9.408 1.00 85.44 399 PRO A CA 1
ATOM 3270 C C . PRO A 1 399 ? -8.743 4.590 7.923 1.00 85.44 399 PRO A C 1
ATOM 3272 O O . PRO A 1 399 ? -8.757 3.640 7.141 1.00 85.44 399 PRO A O 1
ATOM 3275 N N . VAL A 1 400 ? -8.852 5.851 7.482 1.00 84.88 400 VAL A N 1
ATOM 3276 C CA . VAL A 1 400 ? -8.988 6.217 6.057 1.00 84.88 400 VAL A CA 1
ATOM 3277 C C . VAL A 1 400 ? -7.709 5.906 5.279 1.00 84.88 400 VAL A C 1
ATOM 3279 O O . VAL A 1 400 ? -7.756 5.434 4.142 1.00 84.88 400 VAL A O 1
ATOM 3282 N N . ARG A 1 401 ? -6.533 6.120 5.883 1.00 86.12 401 ARG A N 1
ATOM 3283 C CA . ARG A 1 401 ? -5.253 5.705 5.286 1.00 86.12 401 ARG A CA 1
ATOM 3284 C C . ARG A 1 401 ? -5.145 4.182 5.197 1.00 86.12 401 ARG A C 1
ATOM 3286 O O . ARG A 1 401 ? -4.671 3.674 4.179 1.00 86.12 401 ARG A O 1
ATOM 3293 N N . TRP A 1 402 ? -5.548 3.459 6.241 1.00 86.00 402 TRP A N 1
ATOM 3294 C CA . TRP A 1 402 ? -5.377 2.005 6.301 1.00 86.00 402 TRP A CA 1
ATOM 3295 C C . TRP A 1 402 ? -6.367 1.235 5.428 1.00 86.00 402 TRP A C 1
ATOM 3297 O O . TRP A 1 402 ? -5.939 0.338 4.703 1.00 86.00 402 TRP A O 1
ATOM 3307 N N . THR A 1 403 ? -7.639 1.629 5.394 1.00 87.50 403 THR A N 1
ATOM 3308 C CA . THR A 1 403 ? -8.628 1.080 4.450 1.00 87.50 403 THR A CA 1
ATOM 3309 C C . THR A 1 403 ? -8.199 1.301 2.993 1.00 87.50 403 THR A C 1
ATOM 3311 O O . THR A 1 403 ? -8.096 0.347 2.224 1.00 87.50 403 THR A O 1
ATOM 3314 N N . ARG A 1 404 ? -7.782 2.522 2.630 1.00 86.50 404 ARG A N 1
ATOM 3315 C CA . ARG A 1 404 ? -7.228 2.852 1.300 1.00 86.50 404 ARG A CA 1
ATOM 3316 C C . ARG A 1 404 ? -5.973 2.039 0.937 1.00 86.50 404 ARG A C 1
ATOM 3318 O O . ARG A 1 404 ? -5.682 1.847 -0.245 1.00 86.50 404 ARG A O 1
ATOM 3325 N N . ASN A 1 405 ? -5.203 1.571 1.921 1.00 84.50 405 ASN A N 1
ATOM 3326 C CA . ASN A 1 405 ? -4.072 0.665 1.690 1.00 84.50 405 ASN A CA 1
ATOM 3327 C C . ASN A 1 405 ? -4.522 -0.783 1.428 1.00 84.50 405 ASN A C 1
ATOM 3329 O O . ASN A 1 405 ? -3.854 -1.480 0.663 1.00 84.50 405 ASN A O 1
ATOM 3333 N N . VAL A 1 406 ? -5.646 -1.217 2.007 1.00 92.81 406 VAL A N 1
ATOM 3334 C CA . VAL A 1 406 ? -6.280 -2.511 1.708 1.00 92.81 406 VAL A CA 1
ATOM 3335 C C . VAL A 1 406 ? -6.881 -2.503 0.298 1.00 92.81 406 VAL A C 1
ATOM 3337 O O . VAL A 1 406 ? -6.544 -3.400 -0.473 1.00 92.81 406 VAL A O 1
ATOM 3340 N N . ASP A 1 407 ? -7.622 -1.460 -0.101 1.00 89.38 407 ASP A N 1
ATOM 3341 C CA . ASP A 1 407 ? -8.146 -1.304 -1.476 1.00 89.38 407 ASP A CA 1
ATOM 3342 C C . ASP A 1 407 ? -7.023 -1.464 -2.516 1.00 89.38 407 ASP A C 1
ATOM 3344 O O . ASP A 1 407 ? -7.088 -2.301 -3.417 1.00 89.38 407 ASP A O 1
ATOM 3348 N N . LYS A 1 408 ? -5.910 -0.740 -2.325 1.00 84.19 408 LYS A N 1
ATOM 3349 C CA . LYS A 1 408 ? -4.708 -0.829 -3.177 1.00 84.19 408 LYS A CA 1
ATOM 3350 C C . LYS A 1 408 ? -4.022 -2.198 -3.145 1.00 84.19 408 LYS A C 1
ATOM 3352 O O . LYS A 1 408 ? -3.284 -2.518 -4.079 1.00 84.19 408 LYS A O 1
ATOM 3357 N N . ARG A 1 409 ? -4.204 -2.998 -2.087 1.00 90.00 409 ARG A N 1
ATOM 3358 C CA . ARG A 1 409 ? -3.698 -4.379 -2.012 1.00 90.00 409 ARG A CA 1
ATOM 3359 C C . ARG A 1 409 ? -4.552 -5.288 -2.899 1.00 90.00 409 ARG A C 1
ATOM 3361 O O . ARG A 1 409 ? -3.982 -5.971 -3.747 1.00 90.00 409 ARG A O 1
ATOM 3368 N N . PHE A 1 410 ? -5.880 -5.239 -2.779 1.00 92.06 410 PHE A N 1
ATOM 3369 C CA . PHE A 1 410 ? -6.801 -6.039 -3.600 1.00 92.06 410 PHE A CA 1
ATOM 3370 C C . PHE A 1 410 ? -6.791 -5.635 -5.078 1.00 92.06 410 PHE A C 1
ATOM 3372 O O . PHE A 1 410 ? -6.625 -6.495 -5.937 1.00 92.06 410 PHE A O 1
ATOM 3379 N N . GLU A 1 411 ? -6.866 -4.341 -5.395 1.00 87.88 411 GLU A N 1
ATOM 3380 C CA . GLU A 1 411 ? -6.804 -3.818 -6.770 1.00 87.88 411 GLU A CA 1
ATOM 3381 C C . GLU A 1 411 ? -5.529 -4.293 -7.499 1.00 87.88 411 GLU A C 1
ATOM 3383 O O . GLU A 1 411 ? -5.565 -4.775 -8.636 1.00 87.88 411 GLU A O 1
ATOM 3388 N N . LYS A 1 412 ? -4.379 -4.222 -6.814 1.00 87.50 412 LYS A N 1
ATOM 3389 C CA . LYS A 1 412 ? -3.094 -4.713 -7.328 1.00 87.50 412 LYS A CA 1
ATOM 3390 C C . LYS A 1 412 ? -3.056 -6.239 -7.416 1.00 87.50 412 LYS A C 1
ATOM 3392 O O . LYS A 1 412 ? -2.502 -6.768 -8.373 1.00 87.50 412 LYS A O 1
ATOM 3397 N N . GLY A 1 413 ? -3.655 -6.936 -6.454 1.00 93.00 413 GLY A N 1
ATOM 3398 C CA . GLY A 1 413 ? -3.817 -8.386 -6.451 1.00 93.00 413 GLY A CA 1
ATOM 3399 C C . GLY A 1 413 ? -4.583 -8.898 -7.667 1.00 93.00 413 GLY A C 1
ATOM 3400 O O . GLY A 1 413 ? -4.056 -9.712 -8.428 1.00 93.00 413 GLY A O 1
ATOM 3401 N N . LYS A 1 414 ? -5.784 -8.354 -7.897 1.00 92.00 414 LYS A N 1
ATOM 3402 C CA . LYS A 1 414 ? -6.686 -8.721 -8.998 1.00 92.00 414 LYS A CA 1
ATOM 3403 C C . LYS A 1 414 ? -5.992 -8.517 -10.353 1.00 92.00 414 LYS A C 1
ATOM 3405 O O . LYS A 1 414 ? -5.929 -9.451 -11.152 1.00 92.00 414 LYS A O 1
ATOM 3410 N N . ARG A 1 415 ? -5.305 -7.380 -10.555 1.00 89.06 415 ARG A N 1
ATOM 3411 C CA . ARG A 1 415 ? -4.469 -7.124 -11.754 1.00 89.06 415 ARG A CA 1
ATOM 3412 C C . ARG A 1 415 ? -3.309 -8.110 -11.957 1.00 89.06 415 ARG A C 1
ATOM 3414 O O . ARG A 1 415 ? -2.926 -8.356 -13.096 1.00 89.06 415 ARG A O 1
ATOM 3421 N N . LEU A 1 416 ? -2.719 -8.659 -10.892 1.00 89.38 416 LEU A N 1
ATOM 3422 C CA . LEU A 1 416 ? -1.619 -9.633 -10.995 1.00 89.38 416 LEU A CA 1
ATOM 3423 C C . LEU A 1 416 ? -2.121 -11.075 -11.184 1.00 89.38 416 LEU A C 1
ATOM 3425 O O . LEU A 1 416 ? -1.388 -11.904 -11.728 1.00 89.38 416 LEU A O 1
ATOM 3429 N N . ALA A 1 417 ? -3.357 -11.372 -10.774 1.00 88.50 417 ALA A N 1
ATOM 3430 C CA . ALA A 1 417 ? -4.016 -12.656 -11.001 1.00 88.50 417 ALA A CA 1
ATOM 3431 C C . ALA A 1 417 ? -4.567 -12.789 -12.437 1.00 88.50 417 ALA A C 1
ATOM 3433 O O . ALA A 1 417 ? -4.312 -13.806 -13.089 1.00 88.50 417 ALA A O 1
ATOM 3434 N N . ALA A 1 418 ? -5.231 -11.746 -12.953 1.00 80.00 418 ALA A N 1
ATOM 3435 C CA . ALA A 1 418 ? -6.067 -11.743 -14.168 1.00 80.00 418 ALA A CA 1
ATOM 3436 C C . ALA A 1 418 ? -5.349 -11.901 -15.534 1.00 80.00 418 ALA A C 1
ATOM 3438 O O . ALA A 1 418 ? -5.940 -11.666 -16.579 1.00 80.00 418 ALA A O 1
ATOM 3439 N N . GLY A 1 419 ? -4.079 -12.308 -15.559 1.00 61.06 419 GLY A N 1
ATOM 3440 C CA . GLY A 1 419 ? -3.348 -12.620 -16.797 1.00 61.06 419 GLY A CA 1
ATOM 3441 C C . GLY A 1 419 ? -3.229 -14.124 -17.038 1.00 61.06 419 GLY A C 1
ATOM 3442 O O . GLY A 1 419 ? -2.128 -14.642 -16.865 1.00 61.06 419 GLY A O 1
ATOM 3443 N N . ASN A 1 420 ? -4.336 -14.844 -17.276 1.00 45.31 420 ASN A N 1
ATOM 3444 C CA . ASN A 1 420 ? -4.334 -16.244 -17.767 1.00 45.31 420 ASN A CA 1
ATOM 3445 C C . ASN A 1 420 ? -5.699 -16.755 -18.289 1.00 45.31 420 ASN A C 1
ATOM 3447 O O . ASN A 1 420 ? -5.919 -17.962 -18.312 1.00 45.31 420 ASN A O 1
ATOM 3451 N N . THR A 1 421 ? -6.611 -15.869 -18.685 1.00 32.34 421 THR A N 1
ATOM 3452 C CA . THR A 1 421 ? -7.850 -16.233 -19.391 1.00 32.34 421 THR A CA 1
ATOM 3453 C C . THR A 1 421 ? -7.731 -15.802 -20.843 1.00 32.34 421 THR A C 1
ATOM 3455 O O . THR A 1 421 ? -7.859 -14.615 -21.142 1.00 32.34 421 THR A O 1
ATOM 3458 N N . THR A 1 422 ? -7.481 -16.766 -21.724 1.00 28.14 422 THR A N 1
ATOM 3459 C CA . THR A 1 422 ? -7.838 -16.661 -23.141 1.00 28.14 422 THR A CA 1
ATOM 3460 C C . THR A 1 422 ? -9.357 -16.840 -23.228 1.00 28.14 422 THR A C 1
ATOM 3462 O O . THR A 1 422 ? -9.843 -17.866 -22.753 1.00 28.14 422 THR A O 1
ATOM 3465 N N . PRO A 1 423 ? -10.134 -15.877 -23.749 1.00 32.59 423 PRO A N 1
ATOM 3466 C CA . PRO A 1 423 ? -11.539 -16.098 -24.066 1.00 32.59 423 PRO A CA 1
ATOM 3467 C C . PRO A 1 423 ? -11.624 -16.662 -25.490 1.00 32.59 423 PRO A C 1
ATOM 3469 O O . PRO A 1 423 ? -11.289 -15.950 -26.435 1.00 32.59 423 PRO A O 1
ATOM 3472 N N . GLY A 1 424 ? -12.065 -17.913 -25.627 1.00 40.25 424 GLY A N 1
ATOM 3473 C CA . GLY A 1 424 ? -12.230 -18.594 -26.915 1.00 40.25 424 GLY A CA 1
ATOM 3474 C C . GLY A 1 424 ? -11.120 -19.595 -27.241 1.00 40.25 424 GLY A C 1
ATOM 3475 O O . GLY A 1 424 ? -10.122 -19.237 -27.863 1.00 40.25 424 GLY A O 1
ATOM 3476 N N . GLU A 1 425 ? -11.352 -20.844 -26.843 1.00 30.34 425 GLU A N 1
ATOM 3477 C CA . GLU A 1 425 ? -11.368 -21.998 -27.758 1.00 30.34 425 GLU A CA 1
ATOM 3478 C C . GLU A 1 425 ? -12.790 -22.586 -27.696 1.00 30.34 425 GLU A C 1
ATOM 3480 O O . GLU A 1 425 ? -13.404 -22.448 -26.607 1.00 30.34 425 GLU A O 1
#

Solvent-accessible surface area (backbone atoms only — not comparable to full-atom values): 25675 Å² total; per-residue (Å²): 133,84,83,89,83,87,84,76,84,83,77,78,84,78,82,76,88,83,88,81,82,88,89,76,88,80,89,88,87,85,83,88,82,85,86,86,85,87,84,84,86,87,84,88,88,88,83,90,85,90,80,84,83,89,89,88,86,90,88,88,83,83,89,79,93,74,83,79,70,82,78,66,60,47,74,59,13,37,57,46,29,6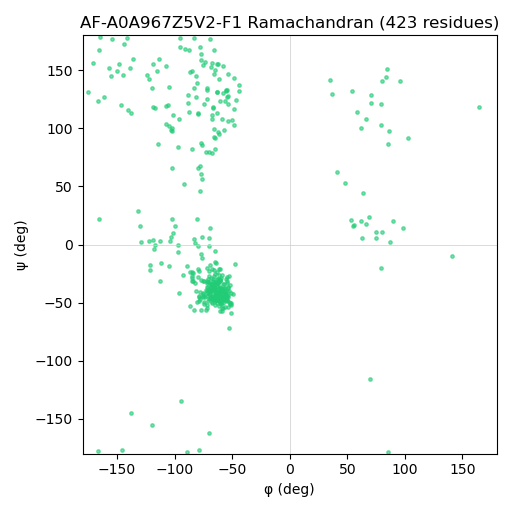4,49,30,26,60,78,69,49,50,59,85,40,41,94,58,48,39,52,67,63,66,40,74,90,58,86,73,57,62,54,63,45,18,52,39,42,14,58,48,25,53,79,67,79,42,84,47,59,21,49,58,40,75,67,50,42,55,50,51,51,48,58,58,56,68,61,57,77,73,86,73,75,54,54,49,75,58,14,39,58,45,30,69,56,28,19,81,71,70,60,48,58,87,41,44,70,63,49,36,45,76,59,74,36,84,89,61,89,68,54,64,62,54,46,22,50,37,46,21,49,54,22,49,80,70,77,45,84,54,48,18,50,58,42,78,69,51,41,58,52,50,39,59,76,68,72,47,72,82,75,80,78,66,83,68,80,61,72,54,57,70,51,54,64,65,42,48,65,59,46,65,77,67,48,77,83,61,57,66,25,55,52,48,7,43,21,54,66,64,29,66,53,39,25,65,49,62,45,87,87,70,58,14,24,4,30,54,40,49,37,59,68,60,26,59,76,68,73,47,70,58,74,46,19,37,74,38,70,66,56,10,50,56,51,37,46,53,51,53,54,49,33,42,53,52,36,46,76,75,70,42,63,80,90,39,73,52,37,54,51,46,28,50,39,34,66,67,66,30,57,68,58,47,49,55,52,54,50,53,32,48,76,70,74,42,72,79,84,42,61,64,56,48,48,51,48,32,53,80,39,42,67,62,51,30,54,52,29,32,73,74,66,78,43,74,64,60,55,51,63,39,50,55,51,40,53,57,24,43,58,49,2,46,67,66,56,70,55,80,75,82,88,79,132

pLDDT: mean 76.35, std 22.56, range [27.34, 98.5]

Nearest PDB structures (foldseek):
  4oxv-assembly1_A  TM=7.571E-01  e=4.015E-03  Pseudomonas aeruginosa PADK2_CF510
  4oz9-assembly1_A  TM=6.853E-01  e=5.207E-03  Pseudomonas aeruginosa PAO1
  5aa4-assembly3_C  TM=6.193E-01  e=4.572E-03  Pseudomonas aeruginosa BWHPSA013

Sequence (425 aa):
MIDLFEEEPLEVEMYDEYEDEPLDAFSEVDEEDGLFEEFEEPLTESVAFPESMDEYGELEEDLYDEEIEEEIDLDKAVRRNRFWGKKLRWHAHNERIEPFLGFADYCPDEETFAQAVAAWQRKQGMKADGIIGPNTWKRMRTAMLGKRPSKATINLGRAVRSNQSYGRKLGWDAHYDQIESLLGFTDHCPDEKIFAKAVASWQRTQGLKADGIIGPRTWSRMRALLGLPPARVAPTSTTKPRWVRTVIPLLNRYRGDIPIDLLLGWIAHESGGNFRRVTKNLRERGYFQIHPGTSKILRLNHKRLSTNPEYSVRGGIKMVRLYSRFAQKIGFTYGSDLYWHIVAFLHAMGVGAVKVMLDDMRQHGVEPTTWETIKQYAASHRQRLHSLFLRRFKRSFDPVRWTRNVDKRFEKGKRLAAGNTTPGE

Foldseek 3Di:
DDDDDDDDDDDDDDDDDDDDDDDDDDDDDDDDDDDDDDDDDDDDDDDDDDDDDDDDDDDDDDDDPDPPDPDAPLVVQLVQQVVQCVVVVCVVVCVPLCVVLPNDPDDDDSSVQLQSQLVVCVVVVHHSNSHCHPVVVVVVVVVSCVVVDDPPPQPLVCLLVLQVVQCVVVVCVVVVVLVCVVLVNDPDDDDSSVQLQSLLVVCVVVVHHSNSHCHPVVVVVSCVVSVHPPPDPPPPLPPFDPLLVVCVVLCVVAQVLQDQLLLQLQLCPPPVSQQLDADDPQRFGASNRHGVVLCVVLVHPRVVSNVPHSSVSNSVSSLLVVLLVLLVVLPDDPPDPQSSLSSQLCVQQNSVLVSLLQVVCVVVVHHCPDLVSSLVSLVVCVPVSQVSCCVPPVDGDRSNVSSVSSVSSNVNSCSSPPSDDDDDD